Protein 2E8G (pdb70)

Secondary structure (DSSP, 8-state):
---GGG-HHHHHHHHHHHHHHHHHHTSPP-TTS-HHHHHHHHHHHHHHHHHHHTT---HHHHTTSHHHHHHHHHHHHHHHHHTSTTHHHHHHHT-SSTHHHHHHHHHHHHHHHHHHHHTHHHHHTT-S---GGGGS-EEEEEEEEEEE-TT-TT-EEEEEE-SS-EEEEEES-TT--TT-EEEEE-PPPEEETTEEE--EE-EETTEE--B-BS-TTS--BS--GGGGHHHHHHHHHHH-/---GGG-HHHHHHHHHHHHHHHHHHT----SS--HHHHHHHHHHHHHHHHHHHTT---HHHHTTSHHHHHHHHHHHHHHHHTTSTTHHHHHHTT--TTTHHHHHHHHHHHHHHHHHHHTHHHHHHT-S---GGGGS-EEEEEEEEEEE-TT-TT-EEEEEE-SS-EEEEEES-TT--TT-EEEEE-PPPEEETTEEE--EE-B-SS-B--B-BS-TTS--BS--GGGGHHHHHHHHHHH-

Structure (mmCIF, N/CA/C/O backbone):
data_2E8G
#
_entry.id   2E8G
#
_cell.length_a   49.186
_cell.length_b   71.691
_cell.length_c   69.193
_cell.angle_alpha   90.00
_cell.angle_beta   96.15
_cell.angle_gamma   90.00
#
_symmetry.space_group_name_H-M   'P 1 21 1'
#
loop_
_entity.id
_entity.type
_entity.pdbx_description
1 polymer 'Hypothetical protein PH0536'
2 water water
#
loop_
_atom_site.group_PDB
_atom_site.id
_atom_site.type_symbol
_atom_site.label_atom_id
_atom_site.label_alt_id
_atom_site.label_comp_id
_atom_site.label_asym_id
_atom_site.label_entity_id
_atom_site.label_seq_id
_atom_site.pdbx_PDB_ins_code
_atom_site.Cartn_x
_atom_site.Cartn_y
_atom_site.Cartn_z
_atom_site.occupancy
_atom_site.B_iso_or_equiv
_atom_site.auth_seq_id
_atom_site.auth_comp_id
_atom_site.auth_asym_id
_atom_site.auth_atom_id
_atom_site.pdbx_PDB_model_num
ATOM 1 N N . MET A 1 1 ? 4.771 10.380 26.648 1.00 18.78 1 MET A N 1
ATOM 2 C CA . MET A 1 1 ? 4.088 10.507 27.970 1.00 18.31 1 MET A CA 1
ATOM 3 C C . MET A 1 1 ? 3.399 11.867 28.079 1.00 17.90 1 MET A C 1
ATOM 4 O O . MET A 1 1 ? 3.919 12.872 27.576 1.00 19.66 1 MET A O 1
ATOM 9 N N . TRP A 1 2 ? 2.239 11.902 28.719 1.00 17.53 2 TRP A N 1
ATOM 10 C CA . TRP A 1 2 ? 1.565 13.187 28.952 1.00 16.37 2 TRP A CA 1
ATOM 11 C C . TRP A 1 2 ? 2.041 13.823 30.250 1.00 15.91 2 TRP A C 1
ATOM 12 O O . TRP A 1 2 ? 2.025 13.197 31.299 1.00 15.13 2 TRP A O 1
ATOM 23 N N . ASP A 1 3 ? 2.485 15.079 30.160 1.00 15.59 3 ASP A N 1
ATOM 24 C CA . ASP A 1 3 ? 2.878 15.788 31.368 1.00 14.66 3 ASP A CA 1
ATOM 25 C C . ASP A 1 3 ? 1.668 16.389 32.063 1.00 14.23 3 ASP A C 1
ATOM 26 O O . ASP A 1 3 ? 1.331 17.559 31.873 1.00 13.94 3 ASP A O 1
ATOM 31 N N . THR A 1 4 ? 1.046 15.564 32.900 1.00 14.54 4 THR A N 1
ATOM 32 C CA . THR A 1 4 ? -0.102 15.952 33.706 1.00 14.81 4 THR A CA 1
ATOM 33 C C . THR A 1 4 ? 0.191 17.120 34.651 1.00 15.18 4 THR A C 1
ATOM 34 O O . THR A 1 4 ? -0.734 17.839 35.046 1.00 15.52 4 THR A O 1
ATOM 38 N N . SER A 1 5 ? 1.467 17.312 35.028 1.00 15.02 5 SER A N 1
ATOM 39 C CA . SER A 1 5 ? 1.832 18.348 36.009 1.00 16.46 5 SER A CA 1
ATOM 40 C C . SER A 1 5 ? 1.740 19.750 35.384 1.00 16.72 5 SER A C 1
ATOM 41 O O . SER A 1 5 ? 1.704 20.752 36.094 1.00 18.36 5 SER A O 1
ATOM 44 N N . LYS A 1 6 ? 1.716 19.801 34.061 1.00 17.04 6 LYS A N 1
ATOM 45 C CA . LYS A 1 6 ? 1.618 21.075 33.329 1.00 17.80 6 LYS A CA 1
ATOM 46 C C . LYS A 1 6 ? 0.259 21.254 32.649 1.00 18.11 6 LYS A C 1
ATOM 47 O O . LYS A 1 6 ? 0.034 22.248 31.948 1.00 17.01 6 LYS A O 1
ATOM 53 N N . ASP A 1 7 ? -0.654 20.307 32.876 1.00 16.45 7 ASP A N 1
ATOM 54 C CA . ASP A 1 7 ? -1.935 20.308 32.199 1.00 16.25 7 ASP A CA 1
ATOM 55 C C . ASP A 1 7 ? -2.811 21.450 32.717 1.00 15.61 7 ASP A C 1
ATOM 56 O O . ASP A 1 7 ? -3.166 21.487 33.910 1.00 14.88 7 ASP A O 1
ATOM 61 N N . TYR A 1 8 ? -3.176 22.369 31.815 1.00 15.10 8 TYR A N 1
ATOM 62 C CA . TYR A 1 8 ? -3.993 23.531 32.203 1.00 15.10 8 TYR A CA 1
ATOM 63 C C . TYR A 1 8 ? -5.330 23.149 32.823 1.00 14.59 8 TYR A C 1
ATOM 64 O O . TYR A 1 8 ? -5.807 23.866 33.703 1.00 14.28 8 TYR A O 1
ATOM 73 N N . ARG A 1 9 ? -5.920 22.045 32.375 1.00 14.99 9 ARG A N 1
ATOM 74 C CA . ARG A 1 9 ? -7.266 21.676 32.907 1.00 14.48 9 ARG A CA 1
ATOM 75 C C . ARG A 1 9 ? -7.132 21.379 34.409 1.00 14.42 9 ARG A C 1
ATOM 76 O O . ARG A 1 9 ? -7.984 21.775 35.236 1.00 14.18 9 ARG A O 1
ATOM 84 N N . LEU A 1 10 ? -6.056 20.670 34.765 1.00 13.65 10 LEU A N 1
ATOM 85 C CA . LEU A 1 10 ? -5.831 20.328 36.174 1.00 14.16 10 LEU A CA 1
ATOM 86 C C . LEU A 1 10 ? -5.346 21.536 36.989 1.00 13.83 10 LEU A C 1
ATOM 87 O O . LEU A 1 10 ? -5.699 21.664 38.186 1.00 14.21 10 LEU A O 1
ATOM 92 N N . LEU A 1 11 ? -4.568 22.416 36.359 1.00 14.78 11 LEU A N 1
ATOM 93 C CA . LEU A 1 11 ? -4.100 23.623 37.040 1.00 14.63 11 LEU A CA 1
ATOM 94 C C . LEU A 1 11 ? -5.281 24.543 37.378 1.00 14.23 11 LEU A C 1
ATOM 95 O O . LEU A 1 11 ? -5.373 25.062 38.493 1.00 14.45 11 LEU A O 1
ATOM 100 N N . VAL A 1 12 ? -6.206 24.679 36.437 1.00 14.54 12 VAL A N 1
ATOM 101 C CA . VAL A 1 12 ? -7.422 25.479 36.668 1.00 13.84 12 VAL A CA 1
ATOM 102 C C . VAL A 1 12 ? -8.278 24.830 37.784 1.00 14.29 12 VAL A C 1
ATOM 103 O O . VAL A 1 12 ? -8.775 25.529 38.695 1.00 14.43 12 VAL A O 1
ATOM 107 N N . ALA A 1 13 ? -8.376 23.496 37.780 1.00 13.75 13 ALA A N 1
ATOM 108 C CA . ALA A 1 13 ? -9.092 22.797 38.841 1.00 14.23 13 ALA A CA 1
ATOM 109 C C . ALA A 1 13 ? -8.455 23.124 40.210 1.00 14.40 13 ALA A C 1
ATOM 110 O O . ALA A 1 13 ? -9.171 23.487 41.164 1.00 13.93 13 ALA A O 1
ATOM 112 N N . GLU A 1 14 ? -7.127 22.997 40.303 1.00 14.73 14 GLU A N 1
ATOM 113 C CA . GLU A 1 14 ? -6.449 23.198 41.605 1.00 16.56 14 GLU A CA 1
ATOM 114 C C . GLU A 1 14 ? -6.656 24.652 42.081 1.00 14.93 14 GLU A C 1
ATOM 115 O O . GLU A 1 14 ? -7.004 24.923 43.245 1.00 14.93 14 GLU A O 1
ATOM 121 N N . LYS A 1 15 ? -6.484 25.593 41.165 1.00 14.74 15 LYS A N 1
ATOM 122 C CA . LYS A 1 15 ? -6.640 27.007 41.511 1.00 15.02 15 LYS A CA 1
ATOM 123 C C . LYS A 1 15 ? -8.097 27.353 41.882 1.00 14.66 15 LYS A C 1
ATOM 124 O O . LYS A 1 15 ? -8.328 28.220 42.725 1.00 15.61 15 LYS A O 1
ATOM 130 N N . SER A 1 16 ? -9.080 26.662 41.260 1.00 14.93 16 SER A N 1
ATOM 131 C CA . SER A 1 16 ? -10.492 26.903 41.592 1.00 14.74 16 SER A CA 1
ATOM 132 C C . SER A 1 16 ? -10.829 26.472 43.037 1.00 14.54 16 SER A C 1
ATOM 133 O O . SER A 1 16 ? -11.682 27.060 43.688 1.00 14.10 16 SER A O 1
ATOM 136 N N . VAL A 1 17 ? -10.176 25.429 43.522 1.00 14.90 17 VAL A N 1
ATOM 137 C CA . VAL A 1 17 ? -10.364 25.025 44.921 1.00 15.28 17 VAL A CA 1
ATOM 138 C C . VAL A 1 17 ? -9.835 26.118 45.872 1.00 15.41 17 VAL A C 1
ATOM 139 O O . VAL A 1 17 ? -10.462 26.457 46.885 1.00 14.37 17 VAL A O 1
ATOM 143 N N . GLU A 1 18 ? -8.639 26.631 45.572 1.00 15.63 18 GLU A N 1
ATOM 144 C CA . GLU A 1 18 ? -8.079 27.737 46.340 1.00 17.82 18 GLU A CA 1
ATOM 145 C C . GLU A 1 18 ? -9.020 28.933 46.344 1.00 16.56 18 GLU A C 1
ATOM 146 O O . GLU A 1 18 ? -9.238 29.551 47.391 1.00 16.31 18 GLU A O 1
ATOM 152 N N . LEU A 1 19 ? -9.576 29.245 45.163 1.00 15.77 19 LEU A N 1
ATOM 153 C CA . LEU A 1 19 ? -10.552 30.322 45.035 1.00 15.33 19 LEU A CA 1
ATOM 154 C C . LEU A 1 19 ? -11.780 30.056 45.904 1.00 14.09 19 LEU A C 1
ATOM 155 O O . LEU A 1 19 ? -12.238 30.940 46.614 1.00 14.62 19 LEU A O 1
ATOM 160 N N . PHE A 1 20 ? -12.302 28.832 45.850 1.00 13.63 20 PHE A N 1
ATOM 161 C CA . PHE A 1 20 ? -13.463 28.498 46.665 1.00 14.16 20 PHE A CA 1
ATOM 162 C C . PHE A 1 20 ? -13.206 28.705 48.179 1.00 14.24 20 PHE A C 1
ATOM 163 O O . PHE A 1 20 ? -14.014 29.321 48.908 1.00 14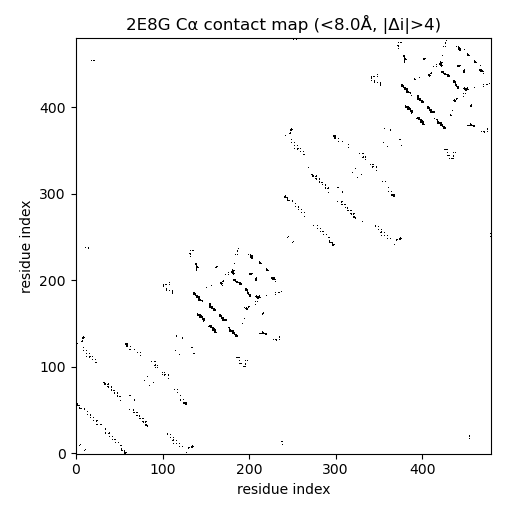.21 20 PHE A O 1
ATOM 171 N N . ILE A 1 21 ? -12.088 28.169 48.653 1.00 14.47 21 ILE A N 1
ATOM 172 C CA . ILE A 1 21 ? -11.755 28.214 50.106 1.00 15.00 21 ILE A CA 1
ATOM 173 C C . ILE A 1 21 ? -11.653 29.681 50.542 1.00 15.42 21 ILE A C 1
ATOM 174 O O . ILE A 1 21 ? -12.283 30.085 51.520 1.00 15.50 21 ILE A O 1
ATOM 179 N N . ARG A 1 22 ? -10.929 30.495 49.772 1.00 15.56 22 ARG A N 1
ATOM 180 C CA . ARG A 1 22 ? -10.813 31.925 50.084 1.00 16.16 22 ARG A CA 1
ATOM 181 C C . ARG A 1 22 ? -12.184 32.606 50.111 1.00 16.50 22 ARG A C 1
ATOM 182 O O . ARG A 1 22 ? -12.492 33.416 51.009 1.00 16.75 22 ARG A O 1
ATOM 190 N N . THR A 1 23 ? -13.030 32.251 49.141 1.00 16.34 23 THR A N 1
ATOM 191 C CA . THR A 1 23 ? -14.358 32.852 49.030 1.00 16.31 23 THR A CA 1
ATOM 192 C C . THR A 1 23 ? -15.227 32.510 50.230 1.00 16.46 23 THR A C 1
ATOM 193 O O . THR A 1 23 ? -15.872 33.397 50.834 1.00 15.73 23 THR A O 1
ATOM 197 N N . ILE A 1 24 ? -15.257 31.215 50.559 1.00 16.44 24 ILE A N 1
ATOM 198 C CA . ILE A 1 24 ? -16.020 30.732 51.719 1.00 17.40 24 ILE A CA 1
ATOM 199 C C . ILE A 1 24 ? -15.526 31.296 53.041 1.00 17.72 24 ILE A C 1
ATOM 200 O O . ILE A 1 24 ? -16.344 31.700 53.888 1.00 17.84 24 ILE A O 1
ATOM 205 N N . GLU A 1 25 ? -14.207 31.321 53.215 1.00 18.27 25 GLU A N 1
ATOM 206 C CA . GLU A 1 25 ? -13.576 31.966 54.381 1.00 18.65 25 GLU A CA 1
ATOM 207 C C . GLU A 1 25 ? -14.054 33.394 54.600 1.00 19.78 25 GLU A C 1
ATOM 208 O O . GLU A 1 25 ? -14.342 33.786 55.740 1.00 19.53 25 GLU A O 1
ATOM 214 N N . GLY A 1 26 ? -14.142 34.159 53.516 1.00 19.50 26 GLY A N 1
ATOM 215 C CA . GLY A 1 26 ? -14.553 35.558 53.585 1.00 20.34 26 GLY A CA 1
ATOM 216 C C . GLY A 1 26 ? -16.048 35.733 53.726 1.00 21.31 26 GLY A C 1
ATOM 217 O O . GLY A 1 26 ? -16.556 36.862 53.850 1.00 22.01 26 GLY A O 1
ATOM 218 N N . ALA A 1 27 ? -16.761 34.617 53.684 1.00 22.36 27 ALA A N 1
ATOM 219 C CA . ALA A 1 27 ? -18.188 34.617 53.791 1.00 23.36 27 ALA A CA 1
ATOM 220 C C . ALA A 1 27 ? -18.571 34.540 55.269 1.00 23.96 27 ALA A C 1
ATOM 221 O O . ALA A 1 27 ? -17.828 34.030 56.115 1.00 24.41 27 ALA A O 1
ATOM 223 N N . LYS A 1 28 ? -19.729 35.090 55.542 1.00 24.70 28 LYS A N 1
ATOM 224 C CA . LYS A 1 28 ? -20.348 35.149 56.873 1.00 25.57 28 LYS A CA 1
ATOM 225 C C . LYS A 1 28 ? -20.549 33.764 57.488 1.00 26.08 28 LYS A C 1
ATOM 226 O O . LYS A 1 28 ? -21.099 32.900 56.833 1.00 27.51 28 LYS A O 1
ATOM 232 N N . PHE A 1 29 ? -20.123 33.528 58.733 1.00 26.55 29 PHE A N 1
ATOM 233 C CA . PHE A 1 29 ? -20.543 32.290 59.399 1.00 26.70 29 PHE A CA 1
ATOM 234 C C . PHE A 1 29 ? -22.021 32.444 59.796 1.00 27.00 29 PHE A C 1
ATOM 235 O O . PHE A 1 29 ? -22.383 33.402 60.496 1.00 27.16 29 PHE A O 1
ATOM 243 N N . ARG A 1 30 ? -22.861 31.519 59.327 1.00 26.90 30 ARG A N 1
ATOM 244 C CA . ARG A 1 30 ? -24.309 31.510 59.623 1.00 27.38 30 ARG A CA 1
ATOM 245 C C . ARG A 1 30 ? -24.748 30.119 60.052 1.00 26.54 30 ARG A C 1
ATOM 246 O O . ARG A 1 30 ? -24.085 29.128 59.723 1.00 26.25 30 ARG A O 1
ATOM 254 N N . GLY A 1 31 ? -25.875 30.045 60.761 1.00 25.63 31 GLY A N 1
ATOM 255 C CA . GLY A 1 31 ? -26.392 28.763 61.238 1.00 24.68 31 GLY A CA 1
ATOM 256 C C . GLY A 1 31 ? -27.063 27.893 60.188 1.00 24.01 31 GLY A C 1
ATOM 257 O O . GLY A 1 31 ? -27.262 26.714 60.411 1.00 24.45 31 GLY A O 1
ATOM 258 N N . GLN A 1 32 ? -27.363 28.475 59.029 1.00 23.02 32 GLN A N 1
ATOM 259 C CA . GLN A 1 32 ? -28.178 27.882 57.959 1.00 22.60 32 GLN A CA 1
ATOM 260 C C . GLN A 1 32 ? -27.295 27.344 56.789 1.00 24.15 32 GLN A C 1
ATOM 261 O O . GLN A 1 32 ? -27.780 26.898 55.733 1.00 24.92 32 GLN A O 1
ATOM 267 N N . TRP A 1 33 ? -25.982 27.388 56.963 1.00 23.75 33 TRP A N 1
ATOM 268 C CA . TRP A 1 33 ? -25.110 26.652 56.057 1.00 23.34 33 TRP A CA 1
ATOM 269 C C . TRP A 1 33 ? -23.851 26.232 56.781 1.00 23.83 33 TRP A C 1
ATOM 270 O O . TRP A 1 33 ? -23.447 26.832 57.814 1.00 22.71 33 TRP A O 1
ATOM 281 N N . ASP A 1 34 ? -23.236 25.181 56.245 1.00 22.75 34 ASP A N 1
ATOM 282 C CA . ASP A 1 34 ? -22.152 24.575 56.967 1.00 22.91 34 ASP A CA 1
ATOM 283 C C . ASP A 1 34 ? -20.835 25.063 56.373 1.00 22.81 34 ASP A C 1
ATOM 284 O O . ASP A 1 34 ? -20.276 24.422 55.486 1.00 23.65 34 ASP A O 1
ATOM 289 N N . LYS A 1 35 ? -20.362 26.208 56.865 1.00 22.21 35 LYS A N 1
ATOM 290 C CA . LYS A 1 35 ? -19.083 26.785 56.434 1.00 21.10 35 LYS A CA 1
ATOM 291 C C . LYS A 1 35 ? -17.922 25.795 56.646 1.00 21.08 35 LYS A C 1
ATOM 292 O O . LYS A 1 35 ? -17.118 25.569 55.736 1.00 19.98 35 LYS A O 1
ATOM 298 N N . LYS A 1 36 ? -17.847 25.182 57.827 1.00 20.85 36 LYS A N 1
ATOM 299 C CA . LYS A 1 36 ? -16.735 24.286 58.118 1.00 21.36 36 LYS A CA 1
ATOM 300 C C . LYS A 1 36 ? -16.745 23.073 57.210 1.00 20.76 36 LYS A C 1
ATOM 301 O O . LYS A 1 36 ? -15.689 22.714 56.666 1.00 20.91 36 LYS A O 1
ATOM 307 N N . ARG A 1 37 ? -17.908 22.456 56.998 1.00 20.07 37 ARG A N 1
ATOM 308 C CA . ARG A 1 37 ? -17.925 21.247 56.148 1.00 20.31 37 ARG A CA 1
ATOM 309 C C . ARG A 1 37 ? -17.553 21.611 54.709 1.00 19.59 37 ARG A C 1
ATOM 310 O O . ARG A 1 37 ? -16.823 20.865 54.060 1.00 19.24 37 ARG A O 1
ATOM 318 N N . SER A 1 38 ? -18.046 22.767 54.238 1.00 19.28 38 SER A N 1
ATOM 319 C CA . SER A 1 38 ? -17.731 23.234 52.871 1.00 19.25 38 SER A CA 1
ATOM 320 C C . SER A 1 38 ? -16.218 23.334 52.657 1.00 18.40 38 SER A C 1
ATOM 321 O O . SER A 1 38 ? -15.663 22.869 51.638 1.00 17.49 38 SER A O 1
ATOM 324 N N . ILE A 1 39 ? -15.561 23.961 53.631 1.00 18.53 39 ILE A N 1
ATOM 325 C CA . ILE A 1 39 ? -14.104 24.134 53.599 1.00 18.87 39 ILE A CA 1
ATOM 326 C C . ILE A 1 39 ? -13.384 22.770 53.690 1.00 18.86 39 ILE A C 1
ATOM 327 O O . ILE A 1 39 ? -12.432 22.512 52.924 1.00 18.38 39 ILE A O 1
ATOM 332 N N . GLN A 1 40 ? -13.834 21.918 54.615 1.00 18.96 40 GLN A N 1
ATOM 333 C CA . GLN A 1 40 ? -13.215 20.595 54.778 1.00 18.93 40 GLN A CA 1
ATOM 334 C C . GLN A 1 40 ? -13.282 19.764 53.489 1.00 18.08 40 GLN A C 1
ATOM 335 O O . GLN A 1 40 ? -12.277 19.162 53.075 1.00 17.95 40 GLN A O 1
ATOM 341 N N . LEU A 1 41 ? -14.452 19.717 52.854 1.00 17.17 41 LEU A N 1
ATOM 342 C CA . LEU A 1 41 ? -14.635 18.960 51.604 1.00 16.89 41 LEU A CA 1
ATOM 343 C C . LEU A 1 41 ? -13.742 19.499 50.488 1.00 16.72 41 LEU A C 1
ATOM 344 O O . LEU A 1 41 ? -13.128 18.717 49.760 1.00 15.60 41 LEU A O 1
ATOM 349 N N . ALA A 1 42 ? -13.660 20.833 50.389 1.00 15.82 42 ALA A N 1
ATOM 350 C CA . ALA A 1 42 ? -12.782 21.448 49.362 1.00 15.74 42 ALA A CA 1
ATOM 351 C C . ALA A 1 42 ? -11.311 21.106 49.624 1.00 15.95 42 ALA A C 1
ATOM 352 O O . ALA A 1 42 ? -10.575 20.783 48.693 1.00 15.34 42 ALA A O 1
ATOM 354 N N . LYS A 1 43 ? -10.883 21.165 50.889 1.00 16.29 43 LYS A N 1
ATOM 355 C CA . LYS A 1 43 ? -9.503 20.799 51.219 1.00 16.91 43 LYS A CA 1
ATOM 356 C C . LYS A 1 43 ? -9.223 19.357 50.832 1.00 16.39 43 LYS A C 1
ATOM 357 O O . LYS A 1 43 ? -8.125 19.059 50.386 1.00 16.52 43 LYS A O 1
ATOM 363 N N . GLU A 1 44 ? -10.231 18.488 50.988 1.00 16.02 44 GLU A N 1
ATOM 364 C CA . GLU A 1 44 ? -10.078 17.065 50.639 1.00 16.67 44 GLU A CA 1
ATOM 365 C C . GLU A 1 44 ? -9.935 16.801 49.129 1.00 16.67 44 GLU A C 1
ATOM 366 O O . GLU A 1 44 ? -9.469 15.724 48.724 1.00 17.03 44 GLU A O 1
ATOM 372 N N . MET A 1 45 ? -10.321 17.784 48.321 1.00 15.71 45 MET A N 1
ATOM 373 C CA . MET A 1 45 ? -10.153 17.725 46.856 1.00 15.84 45 MET A CA 1
ATOM 374 C C . MET A 1 45 ? -8.698 17.845 46.451 1.00 15.19 45 MET A C 1
ATOM 375 O O . MET A 1 45 ? -8.305 17.338 45.405 1.00 15.87 45 MET A O 1
ATOM 380 N N . ILE A 1 46 ? -7.924 18.581 47.235 1.00 15.81 46 ILE A N 1
ATOM 381 C CA . ILE A 1 46 ? -6.529 18.876 46.887 1.00 17.58 46 ILE A CA 1
ATOM 382 C C . ILE A 1 46 ? -5.673 17.618 46.632 1.00 16.79 46 ILE A C 1
ATOM 383 O O . ILE A 1 46 ? -4.999 17.559 45.569 1.00 18.18 46 ILE A O 1
ATOM 388 N N . PRO A 1 47 ? -5.662 16.639 47.567 1.00 17.43 47 PRO A N 1
ATOM 389 C CA . PRO A 1 47 ? -4.890 15.424 47.257 1.00 17.38 47 PRO A CA 1
ATOM 390 C C . PRO A 1 47 ? -5.381 14.684 46.016 1.00 17.70 47 PRO A C 1
ATOM 391 O O . PRO A 1 47 ? -4.583 14.050 45.367 1.00 17.11 47 PRO A O 1
ATOM 395 N N . ASP A 1 48 ? -6.685 14.742 45.705 1.00 16.58 48 ASP A N 1
ATOM 396 C CA . ASP A 1 48 ? -7.185 14.124 44.470 1.00 16.65 48 ASP A CA 1
ATOM 397 C C . ASP A 1 48 ? -6.558 14.781 43.240 1.00 16.16 48 ASP A C 1
ATOM 398 O O . ASP A 1 48 ? -6.085 14.102 42.304 1.00 15.43 48 ASP A O 1
ATOM 403 N N . ILE A 1 49 ? -6.620 16.113 43.217 1.00 16.04 49 ILE A N 1
ATOM 404 C CA . ILE A 1 49 ? -6.098 16.861 42.100 1.00 15.93 49 ILE A CA 1
ATOM 405 C C . ILE A 1 49 ? -4.592 16.702 41.990 1.00 16.20 49 ILE A C 1
ATOM 406 O O . ILE A 1 49 ? -4.082 16.529 40.884 1.00 17.03 49 ILE A O 1
ATOM 411 N N . GLN A 1 50 ? -3.886 16.725 43.124 1.00 16.61 50 GLN A N 1
ATOM 412 C CA . GLN A 1 50 ? -2.404 16.527 43.098 1.00 17.75 50 GLN A CA 1
ATOM 413 C C . GLN A 1 50 ? -2.045 15.162 42.543 1.00 18.13 50 GLN A C 1
ATOM 414 O O . GLN A 1 50 ? -1.072 15.044 41.771 1.00 18.57 50 GLN A O 1
ATOM 420 N N . ALA A 1 51 ? -2.807 14.146 42.948 1.00 17.71 51 ALA A N 1
ATOM 421 C CA . ALA A 1 51 ? -2.592 12.785 42.455 1.00 18.02 51 ALA A CA 1
ATOM 422 C C . ALA A 1 51 ? -2.755 12.707 40.928 1.00 17.52 51 ALA A C 1
ATOM 423 O O . ALA A 1 51 ? -1.916 12.107 40.257 1.00 17.21 51 ALA A O 1
ATOM 425 N N . LEU A 1 52 ? -3.781 13.347 40.388 1.00 16.32 52 LEU A N 1
ATOM 426 C CA . LEU A 1 52 ? -3.981 13.422 38.943 1.00 16.60 52 LEU A CA 1
ATOM 427 C C . LEU A 1 52 ? -2.820 14.160 38.269 1.00 16.58 52 LEU A C 1
ATOM 428 O O . LEU A 1 52 ? -2.234 13.690 37.251 1.00 16.09 52 LEU A O 1
ATOM 433 N N . ARG A 1 53 ? -2.449 15.299 38.859 1.00 16.30 53 ARG A N 1
ATOM 434 C CA . ARG A 1 53 ? -1.363 16.144 38.308 1.00 16.91 53 ARG A CA 1
ATOM 435 C C . ARG A 1 53 ? -0.021 15.413 38.220 1.00 16.74 53 ARG A C 1
ATOM 436 O O . ARG A 1 53 ? 0.766 15.666 37.302 1.00 15.94 53 ARG A O 1
ATOM 444 N N . TYR A 1 54 ? 0.240 14.534 39.184 1.00 17.27 54 TYR A N 1
ATOM 445 C CA . TYR A 1 54 ? 1.518 13.832 39.248 1.00 18.12 54 TYR A CA 1
ATOM 446 C C . TYR A 1 54 ? 1.443 12.358 38.878 1.00 17.61 54 TYR A C 1
ATOM 447 O O . TYR A 1 54 ? 2.341 11.572 39.209 1.00 17.61 54 TYR A O 1
ATOM 456 N N . SER A 1 55 ? 0.417 12.011 38.104 1.00 16.94 55 SER A N 1
ATOM 457 C CA . SER A 1 55 ? 0.209 10.628 37.657 1.00 17.33 55 SER A CA 1
ATOM 458 C C . SER A 1 55 ? 0.941 10.307 36.374 1.00 17.61 55 SER A C 1
ATOM 459 O O . SER A 1 55 ? 1.374 9.165 36.179 1.00 17.61 55 SER A O 1
ATOM 462 N N . TYR A 1 56 ? 1.080 11.316 35.505 1.00 16.79 56 TYR A N 1
ATOM 463 C CA . TYR A 1 56 ? 1.672 11.160 34.147 1.00 17.73 56 TYR A CA 1
ATOM 464 C C . TYR A 1 56 ? 0.929 10.164 33.262 1.00 18.63 56 TYR A C 1
ATOM 465 O O . TYR A 1 56 ? 1.517 9.525 32.379 1.00 19.20 56 TYR A O 1
ATOM 474 N N . ILE A 1 57 ? -0.365 10.040 33.518 1.00 19.57 57 ILE A N 1
ATOM 475 C CA . ILE A 1 57 ? -1.243 9.180 32.757 1.00 21.40 57 ILE A CA 1
ATOM 476 C C . ILE A 1 57 ? -1.929 10.039 31.704 1.00 21.43 57 ILE A C 1
ATOM 477 O O . ILE A 1 57 ? -2.123 11.226 31.926 1.00 21.02 57 ILE A O 1
ATOM 482 N N . ASP A 1 58 ? -2.297 9.442 30.574 1.00 20.98 58 ASP A N 1
ATOM 483 C CA . ASP A 1 58 ? -2.976 10.196 29.518 1.00 21.50 58 ASP A CA 1
ATOM 484 C C . ASP A 1 58 ? -4.311 10.770 30.006 1.00 21.04 58 ASP A C 1
ATOM 485 O O . ASP A 1 58 ? -5.041 10.117 30.764 1.00 19.94 58 ASP A O 1
ATOM 490 N N . PRO A 1 59 ? -4.639 12.001 29.566 1.00 21.29 59 PRO A N 1
ATOM 491 C CA . PRO A 1 59 ? -5.792 12.692 30.142 1.00 21.91 59 PRO A CA 1
ATOM 492 C C . PRO A 1 59 ? -7.115 11.919 29.951 1.00 22.69 59 PRO A C 1
ATOM 493 O O . PRO A 1 59 ? -7.945 11.896 30.876 1.00 22.26 59 PRO A O 1
ATOM 497 N N . GLU A 1 60 ? -7.289 11.264 28.801 1.00 23.44 60 GLU A N 1
ATOM 498 C CA . GLU A 1 60 ? -8.472 10.414 28.568 1.00 24.87 60 GLU A CA 1
ATOM 499 C C . GLU A 1 60 ? -8.646 9.338 29.640 1.00 24.85 60 GLU A C 1
ATOM 500 O O . GLU A 1 60 ? -9.784 8.980 29.985 1.00 25.69 60 GLU A O 1
ATOM 506 N N . GLU A 1 61 ? -7.524 8.845 30.168 1.00 24.00 61 GLU A N 1
ATOM 507 C CA . GLU A 1 61 ? -7.526 7.769 31.177 1.00 24.28 61 GLU A CA 1
ATOM 508 C C . GLU A 1 61 ? -7.692 8.285 32.611 1.00 23.62 61 GLU A C 1
ATOM 509 O O . GLU A 1 61 ? -7.933 7.498 33.530 1.00 23.42 61 GLU A O 1
ATOM 515 N N . LEU A 1 62 ? -7.543 9.602 32.788 1.00 22.48 62 LEU A N 1
ATOM 516 C CA . LEU A 1 62 ? -7.780 10.254 34.090 1.00 22.62 62 LEU A CA 1
ATOM 517 C C . LEU A 1 62 ? -9.272 10.309 34.447 1.00 23.15 62 LEU A C 1
ATOM 518 O O . LEU A 1 62 ? -9.646 10.384 35.615 1.00 22.51 62 LEU A O 1
ATOM 523 N N . VAL A 1 63 ? -10.112 10.272 33.409 1.00 24.03 63 VAL A N 1
ATOM 524 C CA . VAL A 1 63 ? -11.560 10.378 33.544 1.00 24.52 63 VAL A CA 1
ATOM 525 C C . VAL A 1 63 ? -12.109 9.267 34.457 1.00 25.47 63 VAL A C 1
ATOM 526 O O . VAL A 1 63 ? -12.950 9.520 35.305 1.00 25.96 63 VAL A O 1
ATOM 530 N N . ASP A 1 64 ? -11.609 8.045 34.277 1.00 26.50 64 ASP A N 1
ATOM 531 C CA . ASP A 1 64 ? -12.147 6.884 34.967 1.00 27.71 64 ASP A CA 1
ATOM 532 C C . ASP A 1 64 ? -11.292 6.446 36.153 1.00 27.01 64 ASP A C 1
ATOM 533 O O . ASP A 1 64 ? -11.105 5.264 36.395 1.00 28.70 64 ASP A O 1
ATOM 538 N N . THR A 1 65 ? -10.784 7.422 36.896 1.00 25.92 65 THR A N 1
ATOM 539 C CA . THR A 1 65 ? -9.953 7.164 38.071 1.00 23.87 65 THR A CA 1
ATOM 540 C C . THR A 1 65 ? -10.758 7.344 39.363 1.00 22.81 65 THR A C 1
ATOM 541 O O . THR A 1 65 ? -11.693 8.146 39.405 1.00 22.62 65 THR A O 1
ATOM 545 N N . PRO A 1 66 ? -10.405 6.598 40.422 1.00 21.56 66 PRO A N 1
ATOM 546 C CA . PRO A 1 66 ? -11.026 6.852 41.728 1.00 20.87 66 PRO A CA 1
ATOM 547 C C . PRO A 1 66 ? -10.928 8.322 42.189 1.00 20.75 66 PRO A C 1
ATOM 548 O O . PRO A 1 66 ? -11.837 8.817 42.859 1.00 19.22 66 PRO A O 1
ATOM 552 N N . GLN A 1 67 ? -9.827 8.992 41.855 1.00 20.18 67 GLN A N 1
ATOM 553 C CA . GLN A 1 67 ? -9.651 10.414 42.211 1.00 20.35 67 GLN A CA 1
ATOM 554 C C . GLN A 1 67 ? -10.683 11.307 41.540 1.00 20.89 67 GLN A C 1
ATOM 555 O O . GLN A 1 67 ? -11.207 12.242 42.163 1.00 19.91 67 GLN A O 1
ATOM 561 N N . MET A 1 68 ? -10.966 11.042 40.262 1.00 20.43 68 MET A N 1
ATOM 562 C CA . MET A 1 68 ? -11.973 11.825 39.553 1.00 20.96 68 MET A CA 1
ATOM 563 C C . MET A 1 68 ? -13.354 11.569 40.163 1.00 21.00 68 MET A C 1
ATOM 564 O O . MET A 1 68 ? -14.119 12.504 40.398 1.00 20.61 68 MET A O 1
ATOM 569 N N . LYS A 1 69 ? -13.664 10.305 40.457 1.00 20.87 69 LYS A N 1
ATOM 570 C CA . LYS A 1 69 ? -14.926 9.961 41.094 1.00 22.25 69 LYS A CA 1
ATOM 571 C C . LYS A 1 69 ? -15.046 10.668 42.441 1.00 21.31 69 LYS A C 1
ATOM 572 O O . LYS A 1 69 ? -16.087 11.241 42.753 1.00 22.27 69 LYS A O 1
ATOM 578 N N . ASP A 1 70 ? -13.964 10.666 43.216 1.00 20.57 70 ASP A N 1
ATOM 579 C CA . ASP A 1 70 ? -13.951 11.313 44.518 1.00 20.33 70 ASP A CA 1
ATOM 580 C C . ASP A 1 70 ? -14.178 12.823 44.368 1.00 19.36 70 ASP A C 1
ATOM 581 O O . ASP A 1 70 ? -14.944 13.413 45.123 1.00 18.58 70 ASP A O 1
ATOM 586 N N . LEU A 1 71 ? -13.534 13.460 43.379 1.00 18.66 71 LEU A N 1
ATOM 587 C CA . LEU A 1 71 ? -13.704 14.922 43.208 1.00 18.82 71 LEU A CA 1
ATOM 588 C C . LEU A 1 71 ? -15.163 15.274 42.998 1.00 19.48 71 LEU A C 1
ATOM 589 O O . LEU A 1 71 ? -15.685 16.228 43.604 1.00 19.56 71 LEU A O 1
ATOM 594 N N . LYS A 1 72 ? -15.834 14.512 42.139 1.00 19.49 72 LYS A N 1
ATOM 595 C CA . LYS A 1 72 ? -17.256 14.796 41.850 1.00 20.65 72 LYS A CA 1
ATOM 596 C C . LYS A 1 72 ? -18.100 14.595 43.108 1.00 20.67 72 LYS A C 1
ATOM 597 O O . LYS A 1 72 ? -18.990 15.402 43.400 1.00 20.37 72 LYS A O 1
ATOM 603 N N . GLU A 1 73 ? -17.815 13.530 43.862 1.00 20.52 73 GLU A N 1
ATOM 604 C CA . GLU A 1 73 ? -18.521 13.304 45.128 1.00 21.86 73 GLU A CA 1
ATOM 605 C C . GLU A 1 73 ? -18.361 14.449 46.131 1.00 20.45 73 GLU A C 1
ATOM 606 O O . GLU A 1 73 ? -19.344 14.832 46.795 1.00 19.63 73 GLU A O 1
ATOM 612 N N . LYS A 1 74 ? -17.139 14.984 46.235 1.00 18.92 74 LYS A N 1
ATOM 613 C CA . LYS A 1 74 ? -16.855 16.114 47.112 1.00 18.50 74 LYS A CA 1
ATOM 614 C C . LYS A 1 74 ? -17.611 17.364 46.659 1.00 17.60 74 LYS A C 1
ATOM 615 O O . LYS A 1 74 ? -18.123 18.083 47.510 1.00 17.82 74 LYS A O 1
ATOM 621 N N . ALA A 1 75 ? -17.707 17.593 45.342 1.00 17.02 75 ALA A N 1
ATOM 622 C CA . ALA A 1 75 ? -18.454 18.754 44.812 1.00 17.72 75 ALA A CA 1
ATOM 623 C C . ALA A 1 75 ? -19.932 18.659 45.152 1.00 17.65 75 ALA A C 1
ATOM 624 O O . ALA A 1 75 ? -20.554 19.634 45.577 1.00 18.19 75 ALA A O 1
ATOM 626 N N . LYS A 1 76 ? -20.499 17.471 44.972 1.00 18.47 76 LYS A N 1
ATOM 627 C CA . LYS A 1 76 ? -21.884 17.230 45.403 1.00 19.30 76 LYS A CA 1
ATOM 628 C C . LYS A 1 76 ? -22.088 17.422 46.899 1.00 18.99 76 LYS A C 1
ATOM 629 O O . LYS A 1 76 ? -23.111 17.987 47.333 1.00 19.84 76 LYS A O 1
ATOM 635 N N . GLY A 1 77 ? -21.141 16.944 47.702 1.00 18.37 77 GLY A N 1
ATOM 636 C CA . GLY A 1 77 ? -21.147 17.167 49.140 1.00 18.12 77 GLY A CA 1
ATOM 637 C C . GLY A 1 77 ? -21.075 18.629 49.540 1.00 17.61 77 GLY A C 1
ATOM 638 O O . GLY A 1 77 ? -21.696 19.046 50.542 1.00 18.03 77 GLY A O 1
ATOM 639 N N . ILE A 1 78 ? -20.288 19.413 48.807 1.00 17.24 78 ILE A N 1
ATOM 640 C CA . ILE A 1 78 ? -20.256 20.870 49.057 1.00 16.60 78 ILE A CA 1
ATOM 641 C C . ILE A 1 78 ? -21.601 21.504 48.756 1.00 16.76 78 ILE A C 1
ATOM 642 O O . ILE A 1 78 ? -22.076 22.370 49.521 1.00 16.95 78 ILE A O 1
ATOM 647 N N . ILE A 1 79 ? -22.205 21.122 47.633 1.00 17.15 79 ILE A N 1
ATOM 648 C CA . ILE A 1 79 ? -23.505 21.667 47.245 1.00 17.23 79 ILE A CA 1
ATOM 649 C C . ILE A 1 79 ? -24.475 21.396 48.392 1.00 17.62 79 ILE A C 1
ATOM 650 O O . ILE A 1 79 ? -25.187 22.288 48.832 1.00 17.92 79 ILE A O 1
ATOM 655 N N . GLU A 1 80 ? -24.467 20.183 48.935 1.00 17.86 80 GLU A N 1
ATOM 656 C CA . GLU A 1 80 ? -25.317 19.925 50.107 1.00 19.87 80 GLU A CA 1
ATOM 657 C C . GLU A 1 80 ? -24.984 20.800 51.332 1.00 18.97 80 GLU A C 1
ATOM 658 O O . GLU A 1 80 ? -25.901 21.385 51.954 1.00 18.41 80 GLU A O 1
ATOM 664 N N . ALA A 1 81 ? -23.698 20.972 51.629 1.00 18.77 81 ALA A N 1
ATOM 665 C CA . ALA A 1 81 ? -23.245 21.806 52.744 1.00 18.28 81 ALA A CA 1
ATOM 666 C C . ALA A 1 81 ? -23.716 23.246 52.608 1.00 18.50 81 ALA A C 1
ATOM 667 O O . ALA A 1 81 ? -24.130 23.855 53.595 1.00 17.30 81 ALA A O 1
ATOM 669 N N . LEU A 1 82 ? -23.664 23.765 51.382 1.00 17.56 82 LEU A N 1
ATOM 670 C CA . LEU A 1 82 ? -24.097 25.130 51.068 1.00 18.07 82 LEU A CA 1
ATOM 671 C C . LEU A 1 82 ? -25.604 25.363 51.194 1.00 18.24 82 LEU A C 1
ATOM 672 O O . LEU A 1 82 ? -26.044 26.535 51.171 1.00 18.10 82 LEU A O 1
ATOM 677 N N . GLY A 1 83 ? -26.372 24.271 51.261 1.00 18.79 83 GLY A N 1
ATOM 678 C CA . GLY A 1 83 ? -27.851 24.330 51.368 1.00 19.84 83 GLY A CA 1
ATOM 679 C C . GLY A 1 83 ? -28.633 23.615 50.268 1.00 20.44 83 GLY A C 1
ATOM 680 O O . GLY A 1 83 ? -29.868 23.761 50.171 1.00 21.41 83 GLY A O 1
ATOM 681 N N . GLY A 1 84 ? -27.940 22.848 49.438 1.00 20.63 84 GLY A N 1
ATOM 682 C CA . GLY A 1 84 ? -28.590 22.013 48.431 1.00 21.61 84 GLY A CA 1
ATOM 683 C C . GLY A 1 84 ? -28.609 22.611 47.045 1.00 22.90 84 GLY A C 1
ATOM 684 O O . GLY A 1 84 ? -27.888 23.569 46.757 1.00 21.92 84 GLY A O 1
ATOM 685 N N . GLU A 1 85 ? -29.453 22.068 46.174 1.00 23.36 85 GLU A N 1
ATOM 686 C CA . GLU A 1 85 ? -29.413 22.498 44.791 1.00 24.52 85 GLU A CA 1
ATOM 687 C C . GLU A 1 85 ? -29.754 23.981 44.602 1.00 23.62 85 GLU A C 1
ATOM 688 O O . GLU A 1 85 ? -29.312 24.576 43.638 1.00 24.12 85 GLU A O 1
ATOM 694 N N . ASP A 1 86 ? -30.490 24.578 45.541 1.00 22.66 86 ASP A N 1
ATOM 695 C CA . ASP A 1 86 ? -30.860 25.995 45.444 1.00 22.11 86 ASP A CA 1
ATOM 696 C C . ASP A 1 86 ? -30.068 26.894 46.385 1.00 20.84 86 ASP A C 1
ATOM 697 O O . ASP A 1 86 ? -30.544 27.952 46.824 1.00 19.50 86 ASP A O 1
ATOM 702 N N . TRP A 1 87 ? -28.827 26.491 46.655 1.00 18.34 87 TRP A N 1
ATOM 703 C CA . TRP A 1 87 ? -27.984 27.205 47.588 1.00 18.78 87 TRP A CA 1
ATOM 704 C C . TRP A 1 87 ? -27.807 28.642 47.094 1.00 18.15 87 TRP A C 1
ATOM 705 O O . TRP A 1 87 ? -27.757 29.581 47.905 1.00 18.97 87 TRP A O 1
ATOM 716 N N . HIS A 1 88 ? -27.694 28.804 45.772 1.00 19.62 88 HIS A N 1
ATOM 717 C CA . HIS A 1 88 ? -27.413 30.130 45.190 1.00 20.09 88 HIS A CA 1
ATOM 718 C C . HIS A 1 88 ? -28.534 31.167 45.480 1.00 20.73 88 HIS A C 1
ATOM 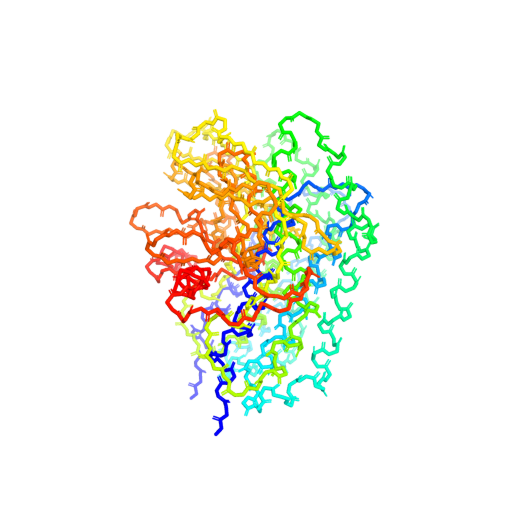719 O O . HIS A 1 88 ? -28.264 32.332 45.612 1.00 21.14 88 HIS A O 1
ATOM 726 N N . HIS A 1 89 ? -29.766 30.752 45.701 1.00 23.29 89 HIS A N 1
ATOM 727 C CA . HIS A 1 89 ? -30.817 31.724 46.032 1.00 24.02 89 HIS A CA 1
ATOM 728 C C . HIS A 1 89 ? -30.850 32.061 47.551 1.00 25.05 89 HIS A C 1
ATOM 729 O O . HIS A 1 89 ? -31.307 33.138 47.987 1.00 24.60 89 HIS A O 1
ATOM 736 N N . LYS A 1 90 ? -30.352 31.131 48.342 1.00 25.39 90 LYS A N 1
ATOM 737 C CA . LYS A 1 90 ? -30.347 31.262 49.801 1.00 25.83 90 LYS A CA 1
ATOM 738 C C . LYS A 1 90 ? -29.278 32.278 50.200 1.00 25.82 90 LYS A C 1
ATOM 739 O O . LYS A 1 90 ? -29.524 33.150 51.046 1.00 25.09 90 LYS A O 1
ATOM 745 N N . PHE A 1 91 ? -28.135 32.233 49.522 1.00 24.61 91 PHE A N 1
ATOM 746 C CA . PHE A 1 91 ? -27.037 33.139 49.860 1.00 25.31 91 PHE A CA 1
ATOM 747 C C . PHE A 1 91 ? -27.498 34.546 49.605 1.00 25.30 91 PHE A C 1
ATOM 748 O O . PHE A 1 91 ? -27.382 35.438 50.475 1.00 25.84 91 PHE A O 1
ATOM 756 N N . LEU A 1 92 ? -28.115 34.695 48.436 1.00 26.06 92 LEU A N 1
ATOM 757 C CA . LEU A 1 92 ? -28.422 35.994 47.873 1.00 27.15 92 LEU A CA 1
ATOM 758 C C . LEU A 1 92 ? -29.476 36.641 48.747 1.00 27.19 92 LEU A C 1
ATOM 759 O O . LEU A 1 92 ? -29.560 37.865 48.819 1.00 27.77 92 LEU A O 1
ATOM 764 N N . SER A 1 93 ? -30.245 35.798 49.439 1.00 26.99 93 SER A N 1
ATOM 765 C CA . SER A 1 93 ? -31.328 36.227 50.350 1.00 27.26 93 SER A CA 1
ATOM 766 C C . SER A 1 93 ? -30.811 36.890 51.637 1.00 27.49 93 SER A C 1
ATOM 767 O O . SER A 1 93 ? -31.490 37.702 52.262 1.00 24.51 93 SER A O 1
ATOM 770 N N . GLN A 1 94 ? -29.584 36.550 52.019 1.00 29.31 94 GLN A N 1
ATOM 771 C CA . GLN A 1 94 ? -28.933 37.211 53.152 1.00 31.63 94 GLN A CA 1
ATOM 772 C C . GLN A 1 94 ? -28.519 38.630 52.732 1.00 33.36 94 GLN A C 1
ATOM 773 O O . GLN A 1 94 ? -28.169 39.491 53.566 1.00 33.72 94 GLN A O 1
ATOM 779 N N . ALA A 1 95 ? -28.638 38.867 51.431 1.00 34.68 95 ALA A N 1
ATOM 780 C CA . ALA A 1 95 ? -28.380 40.164 50.823 1.00 36.90 95 ALA A CA 1
ATOM 781 C C . ALA A 1 95 ? -29.673 40.974 50.622 1.00 37.68 95 ALA A C 1
ATOM 782 O O . ALA A 1 95 ? -30.765 40.403 50.529 1.00 37.07 95 ALA A O 1
ATOM 784 N N . SER A 1 96 ? -29.529 42.302 50.520 1.00 39.25 96 SER A N 1
ATOM 785 C CA . SER A 1 96 ? -30.660 43.224 50.373 1.00 40.26 96 SER A CA 1
ATOM 786 C C . SER A 1 96 ? -30.105 44.604 50.048 1.00 40.75 96 SER A C 1
ATOM 787 O O . SER A 1 96 ? -30.392 45.180 48.995 1.00 40.74 96 SER A O 1
ATOM 790 N N . ARG A 1 97 ? -29.260 45.096 50.950 1.00 41.16 97 ARG A N 1
ATOM 791 C CA . ARG A 1 97 ? -28.636 46.401 50.836 1.00 41.51 97 ARG A CA 1
ATOM 792 C C . ARG A 1 97 ? -27.508 46.387 49.836 1.00 41.67 97 ARG A C 1
ATOM 793 O O . ARG A 1 97 ? -27.678 45.995 48.664 1.00 41.22 97 ARG A O 1
ATOM 801 N N . GLU A 1 98 ? -26.348 46.842 50.304 1.00 41.72 98 GLU A N 1
ATOM 802 C CA . GLU A 1 98 ? -25.088 46.610 49.604 1.00 40.98 98 GLU A CA 1
ATOM 803 C C . GLU A 1 98 ? -24.719 45.133 49.746 1.00 39.85 98 GLU A C 1
ATOM 804 O O . GLU A 1 98 ? -23.867 44.600 48.991 1.00 40.41 98 GLU A O 1
ATOM 810 N N . ASP A 1 99 ? -25.387 44.442 50.677 1.00 38.33 99 ASP A N 1
ATOM 811 C CA . ASP A 1 99 ? -25.151 43.000 50.815 1.00 35.70 99 ASP A CA 1
ATOM 812 C C . ASP A 1 99 ? -25.240 42.262 49.476 1.00 34.50 99 ASP A C 1
ATOM 813 O O . ASP A 1 99 ? -24.499 41.298 49.250 1.00 32.56 99 ASP A O 1
ATOM 818 N N . ARG A 1 100 ? -26.119 42.721 48.582 1.00 32.58 100 ARG A N 1
ATOM 819 C CA . ARG A 1 100 ? -26.246 42.057 47.276 1.00 31.50 100 ARG A CA 1
ATOM 820 C C . ARG A 1 100 ? -24.923 41.904 46.505 1.00 29.75 100 ARG A C 1
ATOM 821 O O . ARG A 1 100 ? -24.594 40.812 46.068 1.00 28.29 100 ARG A O 1
ATOM 829 N N . GLU A 1 101 ? -24.146 42.972 46.388 1.00 28.10 101 GLU A N 1
ATOM 830 C CA . GLU A 1 101 ? -22.908 42.923 45.603 1.00 26.45 101 GLU A CA 1
ATOM 831 C C . GLU A 1 101 ? -21.862 41.911 46.125 1.00 25.02 101 GLU A C 1
ATOM 832 O O . GLU A 1 101 ? -21.275 41.115 45.361 1.00 23.69 101 GLU A O 1
ATOM 838 N N . LYS A 1 102 ? -21.645 41.940 47.437 1.00 23.04 102 LYS A N 1
ATOM 839 C CA . LYS A 1 102 ? -20.683 41.041 48.066 1.00 21.44 102 LYS A CA 1
ATOM 840 C C . LYS A 1 102 ? -21.151 39.596 47.869 1.00 20.68 102 LYS A C 1
ATOM 841 O O . LYS A 1 102 ? -20.356 38.712 47.533 1.00 20.42 102 LYS A O 1
ATOM 847 N N . VAL A 1 103 ? -22.448 39.357 48.063 1.00 19.65 103 VAL A N 1
ATOM 848 C CA . VAL A 1 103 ? -22.974 37.993 47.924 1.00 18.80 103 VAL A CA 1
ATOM 849 C C . VAL A 1 103 ? -23.004 37.534 46.452 1.00 18.34 103 VAL A C 1
ATOM 850 O O . VAL A 1 103 ? -22.701 36.390 46.178 1.00 16.75 103 VAL A O 1
ATOM 854 N N . GLU A 1 104 ? -23.374 38.422 45.524 1.00 17.33 104 GLU A N 1
ATOM 855 C CA . GLU A 1 104 ? -23.325 38.107 44.077 1.00 17.19 104 GLU A CA 1
ATOM 856 C C . GLU A 1 104 ? -21.932 37.651 43.649 1.00 16.15 104 GLU A C 1
ATOM 857 O O . GLU A 1 104 ? -21.794 36.671 42.913 1.00 15.46 104 GLU A O 1
ATOM 863 N N . GLU A 1 105 ? -20.892 38.331 44.148 1.00 15.67 105 GLU A N 1
ATOM 864 C CA . GLU A 1 105 ? -19.506 37.951 43.836 1.00 17.08 105 GLU A CA 1
ATOM 865 C C . GLU A 1 105 ? -19.169 36.585 44.406 1.00 15.80 105 GLU A C 1
ATOM 866 O O . GLU A 1 105 ? -18.583 35.755 43.722 1.00 14.81 105 GLU A O 1
ATOM 872 N N . GLN A 1 106 ? -19.572 36.349 45.668 1.00 15.11 106 GLN A N 1
ATOM 873 C CA . GLN A 1 106 ? -19.354 35.068 46.310 1.00 14.89 106 GLN A CA 1
ATOM 874 C C . GLN A 1 106 ? -20.030 33.942 45.515 1.00 14.24 106 GLN A C 1
ATOM 875 O O . GLN A 1 106 ? -19.412 32.884 45.218 1.00 12.64 106 GLN A O 1
ATOM 881 N N . VAL A 1 107 ? -21.294 34.188 45.146 1.00 13.45 107 VAL A N 1
ATOM 882 C CA . VAL A 1 107 ? -22.104 33.183 44.474 1.00 13.41 107 VAL A CA 1
ATOM 883 C C . VAL A 1 107 ? -21.473 32.886 43.105 1.00 13.62 107 VAL A C 1
ATOM 884 O O . VAL A 1 107 ? -21.364 31.710 42.705 1.00 13.59 107 VAL A O 1
ATOM 888 N N . ALA A 1 108 ? -21.063 33.945 42.402 1.00 13.74 108 ALA A N 1
ATOM 889 C CA . ALA A 1 108 ? -20.456 33.750 41.089 1.00 13.62 108 ALA A CA 1
ATOM 890 C C . ALA A 1 108 ? -19.185 32.874 41.189 1.00 13.75 108 ALA A C 1
ATOM 891 O O . ALA A 1 108 ? -18.898 32.008 40.334 1.00 14.42 108 ALA A O 1
ATOM 893 N N . ARG A 1 109 ? -18.375 33.148 42.212 1.00 13.44 109 ARG A N 1
ATOM 894 C CA . ARG A 1 109 ? -17.108 32.419 42.380 1.00 13.16 109 ARG A CA 1
ATOM 895 C C . ARG A 1 109 ? -17.374 30.965 42.722 1.00 13.47 109 ARG A C 1
ATOM 896 O O . ARG A 1 109 ? -16.751 30.063 42.180 1.00 13.21 109 ARG A O 1
ATOM 904 N N . ILE A 1 110 ? -18.392 30.726 43.574 1.00 13.09 110 ILE A N 1
ATOM 905 C CA . ILE A 1 110 ? -18.742 29.352 43.929 1.00 13.16 110 ILE A CA 1
ATOM 906 C C . ILE A 1 110 ? -19.248 28.582 42.717 1.00 13.99 110 ILE A C 1
ATOM 907 O O . ILE A 1 110 ? -18.877 27.425 42.505 1.00 14.54 110 ILE A O 1
ATOM 912 N N . LYS A 1 111 ? -20.075 29.226 41.904 1.00 13.38 111 LYS A N 1
ATOM 913 C CA . LYS A 1 111 ? -20.567 28.599 40.681 1.00 14.12 111 LYS A CA 1
ATOM 914 C C . LYS A 1 111 ? -19.400 28.233 39.759 1.00 13.71 111 LYS A C 1
ATOM 915 O O . LYS A 1 111 ? -19.391 27.138 39.187 1.00 14.82 111 LYS A O 1
ATOM 921 N N . PHE A 1 112 ? -18.426 29.133 39.618 1.00 13.33 112 PHE A N 1
ATOM 922 C CA . PHE A 1 112 ? -17.295 28.896 38.738 1.00 14.28 112 PHE A CA 1
ATOM 923 C C . PHE A 1 112 ? -16.523 27.639 39.216 1.00 14.13 112 PHE A C 1
ATOM 924 O O . PHE A 1 112 ? -16.131 26.782 38.417 1.00 14.85 112 PHE A O 1
ATOM 932 N N . PHE A 1 113 ? -16.317 27.551 40.524 1.00 13.47 113 PHE A N 1
ATOM 933 C CA . PHE A 1 113 ? -15.607 26.428 41.121 1.00 13.46 113 PHE A CA 1
ATOM 934 C C . PHE A 1 113 ? -16.385 25.113 40.938 1.00 13.36 113 PHE A C 1
ATOM 935 O O . PHE A 1 113 ? -15.812 24.106 40.502 1.00 13.03 113 PHE A O 1
ATOM 943 N N . LEU A 1 114 ? -17.679 25.104 41.301 1.00 13.58 114 LEU A N 1
ATOM 944 C CA . LEU A 1 114 ? -18.464 23.891 41.183 1.00 14.22 114 LEU A CA 1
ATOM 945 C C . LEU A 1 114 ? -18.448 23.359 39.753 1.00 13.92 114 LEU A C 1
ATOM 946 O O . LEU A 1 114 ? -18.273 22.160 39.542 1.00 13.99 114 LEU A O 1
ATOM 951 N N . ASN A 1 115 ? -18.642 24.251 38.782 1.00 13.62 115 ASN A N 1
ATOM 952 C CA . ASN A 1 115 ? -18.636 23.827 37.370 1.00 14.54 115 ASN A CA 1
ATOM 953 C C . ASN A 1 115 ? -17.248 23.394 36.887 1.00 14.65 115 ASN A C 1
ATOM 954 O O . ASN A 1 115 ? -17.128 22.446 36.107 1.00 15.50 115 ASN A O 1
ATOM 959 N N . THR A 1 116 ? -16.198 24.059 37.369 1.00 14.32 116 THR A N 1
ATOM 960 C CA . THR A 1 116 ? -14.835 23.620 37.074 1.00 13.95 116 THR A CA 1
ATOM 961 C C . THR A 1 116 ? -14.648 22.157 37.507 1.00 14.42 116 THR A C 1
ATOM 962 O O . THR A 1 116 ? -14.118 21.347 36.747 1.00 14.22 116 THR A O 1
ATOM 966 N N . ILE A 1 117 ? -15.066 21.816 38.729 1.00 13.62 117 ILE A N 1
ATOM 967 C CA . ILE A 1 117 ? -14.872 20.446 39.217 1.00 15.00 117 ILE A CA 1
ATOM 968 C C . ILE A 1 117 ? -15.847 19.479 38.543 1.00 15.21 117 ILE A C 1
ATOM 969 O O . ILE A 1 117 ? -15.444 18.412 38.067 1.00 14.78 117 ILE A O 1
ATOM 974 N N . LEU A 1 118 ? -17.134 19.834 38.488 1.00 15.30 118 LEU A N 1
ATOM 975 C CA . LEU A 1 118 ? -18.138 18.836 38.024 1.00 16.42 118 LEU A CA 1
ATOM 976 C C . LEU A 1 118 ? -18.008 18.521 36.532 1.00 16.47 118 LEU A C 1
ATOM 977 O O . LEU A 1 118 ? -18.385 17.425 36.092 1.00 17.86 118 LEU A O 1
ATOM 982 N N . ASN A 1 119 ? -17.442 19.443 35.754 1.00 17.26 119 ASN A N 1
ATOM 983 C CA . ASN A 1 119 ? -17.271 19.206 34.332 1.00 18.01 119 ASN A CA 1
ATOM 984 C C . ASN A 1 119 ? -15.805 19.041 33.899 1.00 17.56 119 ASN A C 1
ATOM 985 O O . ASN A 1 119 ? -15.488 19.090 32.702 1.00 17.25 119 ASN A O 1
ATOM 990 N N . LEU A 1 120 ? -14.932 18.830 34.888 1.00 16.26 120 LEU A N 1
ATOM 991 C CA . LEU A 1 120 ? -13.525 18.578 34.611 1.00 16.03 120 LEU A CA 1
ATOM 992 C C . LEU A 1 120 ? -13.370 17.327 33.732 1.00 16.27 120 LEU A C 1
ATOM 993 O O . LEU A 1 120 ? -12.538 17.289 32.815 1.00 16.40 120 LEU A O 1
ATOM 998 N N . ASP A 1 121 ? -14.155 16.298 34.017 1.00 16.13 121 ASP A N 1
ATOM 999 C CA . ASP A 1 121 ? -14.027 15.068 33.239 1.00 17.96 121 ASP A CA 1
ATOM 1000 C C . ASP A 1 121 ? -14.286 15.281 31.730 1.00 17.55 121 ASP A C 1
ATOM 1001 O O . ASP A 1 121 ? -13.568 14.683 30.895 1.00 18.67 121 ASP A O 1
ATOM 1006 N N . ARG A 1 122 ? -15.254 16.141 31.381 1.00 18.34 122 ARG A N 1
ATOM 1007 C CA . ARG A 1 122 ? -15.547 16.455 29.975 1.00 19.43 122 ARG A CA 1
ATOM 1008 C C . ARG A 1 122 ? -14.334 17.096 29.291 1.00 18.49 122 ARG A C 1
ATOM 1009 O O . ARG A 1 122 ? -14.055 16.815 28.110 1.00 18.16 122 ARG A O 1
ATOM 1017 N N . ARG A 1 123 ? -13.623 17.954 30.032 1.00 16.86 123 ARG A N 1
ATOM 1018 C CA . ARG A 1 123 ? -12.435 18.621 29.487 1.00 16.37 123 ARG A CA 1
ATOM 1019 C C . ARG A 1 123 ? -11.282 17.641 29.306 1.00 16.60 123 ARG A C 1
ATOM 1020 O O . ARG A 1 123 ? -10.572 17.665 28.281 1.00 16.99 123 ARG A O 1
ATOM 1028 N N . LEU A 1 124 ? -11.092 16.769 30.294 1.00 16.80 124 LEU A N 1
ATOM 1029 C CA . LEU A 1 124 ? -10.043 15.760 30.164 1.00 17.49 124 LEU A CA 1
ATOM 1030 C C . LEU A 1 124 ? -10.299 14.801 28.987 1.00 18.40 124 LEU A C 1
ATOM 1031 O O . LEU A 1 124 ? -9.349 14.322 28.345 1.00 18.45 124 LEU A O 1
ATOM 1036 N N . LYS A 1 125 ? -11.580 14.514 28.733 1.00 18.45 125 LYS A N 1
ATOM 1037 C CA . LYS A 1 125 ? -12.018 13.639 27.633 1.00 19.87 125 LYS A CA 1
ATOM 1038 C C . LYS A 1 125 ? -11.553 14.131 26.265 1.00 19.61 125 LYS A C 1
ATOM 1039 O O . LYS A 1 125 ? -11.469 13.341 25.312 1.00 19.73 125 LYS A O 1
ATOM 1045 N N . LEU A 1 126 ? -11.267 15.428 26.161 1.00 19.80 126 LEU A N 1
ATOM 1046 C CA . LEU A 1 126 ? -10.752 16.014 24.905 1.00 19.83 126 LEU A CA 1
ATOM 1047 C C . LEU A 1 126 ? -9.366 15.494 24.531 1.00 19.64 126 LEU A C 1
ATOM 1048 O O . LEU A 1 126 ? -8.944 15.603 23.381 1.00 20.50 126 LEU A O 1
ATOM 1053 N N . GLY A 1 127 ? -8.660 14.943 25.515 1.00 19.54 127 GLY A N 1
ATOM 1054 C CA . GLY A 1 127 ? -7.428 14.213 25.264 1.00 19.84 127 GLY A CA 1
ATOM 1055 C C . GLY A 1 127 ? -6.151 15.031 25.328 1.00 19.64 127 GLY A C 1
ATOM 1056 O O . GLY A 1 127 ? -6.050 15.996 26.086 1.00 18.95 127 GLY A O 1
ATOM 1057 N N . LYS A 1 128 ? -5.166 14.620 24.519 1.00 19.34 128 LYS A N 1
ATOM 1058 C CA . LYS A 1 128 ? -3.813 15.156 24.590 1.00 19.71 128 LYS A CA 1
ATOM 1059 C C . LYS A 1 128 ? -3.708 16.513 23.910 1.00 19.40 128 LYS A C 1
ATOM 1060 O O . LYS A 1 128 ? -3.016 16.684 22.876 1.00 19.26 128 LYS A O 1
ATOM 1066 N N . ILE A 1 129 ? -4.409 17.477 24.497 1.00 19.55 129 ILE A N 1
ATOM 1067 C CA . ILE A 1 129 ? -4.400 18.855 24.039 1.00 20.20 129 ILE A CA 1
ATOM 1068 C C . ILE A 1 129 ? -4.103 19.724 25.249 1.00 21.09 129 ILE A C 1
ATOM 1069 O O . ILE A 1 129 ? -4.894 19.731 26.217 1.00 20.53 129 ILE A O 1
ATOM 1074 N N . ASN A 1 130 ? -2.980 20.440 25.213 1.00 21.92 130 ASN A N 1
ATOM 1075 C CA . ASN A 1 130 ? -2.688 21.368 26.285 1.00 22.25 130 ASN A CA 1
ATOM 1076 C C . ASN A 1 130 ? -2.783 22.808 25.806 1.00 22.11 130 ASN A C 1
ATOM 1077 O O . ASN A 1 130 ? -1.887 23.343 25.158 1.00 23.37 130 ASN A O 1
ATOM 1082 N N . ASP A 1 131 ? -3.911 23.418 26.151 1.00 21.44 131 ASP A N 1
ATOM 1083 C CA . ASP A 1 131 ? -4.281 24.709 25.631 1.00 20.35 131 ASP A CA 1
ATOM 1084 C C . ASP A 1 131 ? -5.119 25.327 26.754 1.00 19.73 131 ASP A C 1
ATOM 1085 O O . ASP A 1 131 ? -6.112 24.735 27.174 1.00 19.29 131 ASP A O 1
ATOM 1090 N N . PRO A 1 132 ? -4.690 26.488 27.289 1.00 19.92 132 PRO A N 1
ATOM 1091 C CA . PRO A 1 132 ? -5.453 27.072 28.395 1.00 19.92 132 PRO A CA 1
ATOM 1092 C C . PRO A 1 132 ? -6.920 27.209 28.057 1.00 20.04 132 PRO A C 1
ATOM 1093 O O . PRO A 1 132 ? -7.788 27.148 28.926 1.00 20.10 132 PRO A O 1
ATOM 1097 N N . VAL A 1 133 ? -7.208 27.395 26.775 1.00 20.54 133 VAL A N 1
ATOM 1098 C CA . VAL A 1 133 ? -8.556 27.617 26.319 1.00 20.50 133 VAL A CA 1
ATOM 1099 C C . VAL A 1 133 ? -9.524 26.463 26.637 1.00 19.62 133 VAL A C 1
ATOM 1100 O O . VAL A 1 133 ? -10.707 26.710 26.797 1.00 21.47 133 VAL A O 1
ATOM 1104 N N . ILE A 1 134 ? -9.051 25.221 26.723 1.00 17.58 134 ILE A N 1
ATOM 1105 C CA . ILE A 1 134 ? -9.950 24.106 27.007 1.00 17.49 134 ILE A CA 1
ATOM 1106 C C . ILE A 1 134 ? -10.012 23.770 28.529 1.00 16.13 134 ILE A C 1
ATOM 1107 O O . ILE A 1 134 ? -10.636 22.775 28.914 1.00 16.34 134 ILE A O 1
ATOM 1112 N N . ALA A 1 135 ? -9.373 24.598 29.345 1.00 16.04 135 ALA A N 1
ATOM 1113 C CA . ALA A 1 135 ? -9.412 24.489 30.823 1.00 15.01 135 ALA A CA 1
ATOM 1114 C C . ALA A 1 135 ? -10.624 25.183 31.458 1.00 14.68 135 ALA A C 1
ATOM 1115 O O . ALA A 1 135 ? -10.829 25.115 32.709 1.00 15.48 135 ALA A O 1
ATOM 1117 N N . VAL A 1 136 ? -11.407 25.864 30.610 1.00 15.55 136 VAL A N 1
ATOM 1118 C CA . VAL A 1 136 ? -12.666 26.484 31.044 1.00 15.67 136 VAL A CA 1
ATOM 1119 C C . VAL A 1 136 ? -13.755 26.110 30.038 1.00 16.29 136 VAL A C 1
ATOM 1120 O O . VAL A 1 136 ? -13.432 25.753 28.887 1.00 16.25 136 VAL A O 1
ATOM 1124 N N . ASP A 1 137 ? -15.024 26.133 30.466 1.00 15.46 137 ASP A N 1
ATOM 1125 C CA . ASP A 1 137 ? -16.105 25.850 29.540 1.00 16.30 137 ASP A CA 1
ATOM 1126 C C . ASP A 1 137 ? -16.452 27.073 28.725 1.00 16.03 137 ASP A C 1
ATOM 1127 O O . ASP A 1 137 ? -16.532 28.170 29.270 1.00 16.97 137 ASP A O 1
ATOM 1132 N N . ILE A 1 138 ? -16.614 26.872 27.423 1.00 15.62 138 ILE A N 1
ATOM 1133 C CA . ILE A 1 138 ? -17.113 27.909 26.523 1.00 16.35 138 ILE A CA 1
ATOM 1134 C C . ILE A 1 138 ? -18.409 27.418 25.903 1.00 16.60 138 ILE A C 1
ATOM 1135 O O . ILE A 1 138 ? -18.452 26.314 25.330 1.00 17.36 138 ILE A O 1
ATOM 1140 N N . VAL A 1 139 ? -19.460 28.214 26.045 1.00 16.31 139 VAL A N 1
ATOM 1141 C CA . VAL A 1 139 ? -20.809 27.744 25.660 1.00 17.03 139 VAL A CA 1
ATOM 1142 C C . VAL A 1 139 ? -21.548 28.803 24.845 1.00 17.11 139 VAL A C 1
ATOM 1143 O O . VAL A 1 139 ? -21.307 30.000 25.006 1.00 16.67 139 VAL A O 1
ATOM 1147 N N . VAL A 1 140 ? -22.419 28.344 23.943 1.00 16.60 140 VAL A N 1
ATOM 1148 C CA . VAL A 1 140 ? -23.257 29.256 23.159 1.00 16.47 140 VAL A CA 1
ATOM 1149 C C . VAL A 1 140 ? -24.294 29.903 24.068 1.00 16.62 140 VAL A C 1
ATOM 1150 O O . VAL A 1 140 ? -24.958 29.212 24.836 1.00 16.65 140 VAL A O 1
ATOM 1154 N N . GLY A 1 141 ? -24.435 31.220 23.959 1.00 16.30 141 GLY A N 1
ATOM 1155 C CA . GLY A 1 141 ? -25.481 31.933 24.665 1.00 17.30 141 GLY A CA 1
ATOM 1156 C C . GLY A 1 141 ? -26.276 32.810 23.704 1.00 17.26 141 GLY A C 1
ATOM 1157 O O . GLY A 1 141 ? -25.828 33.103 22.582 1.00 16.95 141 GLY A O 1
ATOM 1158 N N . GLU A 1 142 ? -27.462 33.214 24.135 1.00 17.72 142 GLU A N 1
ATOM 1159 C CA . GLU A 1 142 ? -28.217 34.256 23.433 1.00 18.89 142 GLU A CA 1
ATOM 1160 C C . GLU A 1 142 ? -28.379 35.428 24.387 1.00 18.33 142 GLU A C 1
ATOM 1161 O O . GLU A 1 142 ? -28.814 35.250 25.545 1.00 18.15 142 GLU A O 1
ATOM 1167 N N . VAL A 1 143 ? -28.008 36.610 23.912 1.00 17.99 143 VAL A N 1
ATOM 1168 C CA . VAL A 1 143 ? -28.097 37.809 24.726 1.00 18.26 143 VAL A CA 1
ATOM 1169 C C . VAL A 1 143 ? -29.581 38.153 24.919 1.00 19.70 143 VAL A C 1
ATOM 1170 O O . VAL A 1 143 ? -30.332 38.253 23.949 1.00 19.37 143 VAL A O 1
ATOM 1174 N N . MET A 1 144 ? -29.978 38.308 26.177 1.00 20.33 144 MET A N 1
ATOM 1175 C CA . MET A 1 144 ? -31.364 38.580 26.548 1.00 23.40 144 MET A CA 1
ATOM 1176 C C . MET A 1 144 ? -31.641 40.069 26.737 1.00 23.09 144 MET A C 1
ATOM 1177 O O . MET A 1 144 ? -32.731 40.551 26.409 1.00 23.36 144 MET A O 1
ATOM 1182 N N . SER A 1 145 ? -30.677 40.790 27.305 1.00 22.66 145 SER A N 1
ATOM 1183 C CA . SER A 1 145 ? -30.812 42.225 27.516 1.00 23.34 145 SER A CA 1
ATOM 1184 C C . SER A 1 145 ? -29.447 42.855 27.598 1.00 23.26 145 SER A C 1
ATOM 1185 O O . SER A 1 145 ? -28.465 42.189 27.929 1.00 22.63 145 SER A O 1
ATOM 1188 N N . VAL A 1 146 ? -29.393 44.138 27.262 1.00 23.14 146 VAL A N 1
ATOM 1189 C CA . VAL A 1 146 ? -28.160 44.909 27.344 1.00 23.16 146 VAL A CA 1
ATOM 1190 C C . VAL A 1 146 ? -28.440 46.289 27.923 1.00 23.93 146 VAL A C 1
ATOM 1191 O O . VAL A 1 146 ? -29.554 46.822 27.815 1.00 23.43 146 VAL A O 1
ATOM 1195 N N . GLY A 1 147 ? -27.416 46.868 28.530 1.00 23.79 147 GLY A N 1
ATOM 1196 C CA . GLY A 1 147 ? -27.494 48.237 29.038 1.00 24.93 147 GLY A CA 1
ATOM 1197 C C . GLY A 1 147 ? -26.107 48.797 29.295 1.00 25.85 147 GLY A C 1
ATOM 1198 O O . GLY A 1 147 ? -25.169 48.043 29.555 1.00 26.26 147 GLY A O 1
ATOM 1199 N N . LYS A 1 148 ? -25.973 50.119 29.244 1.00 25.48 148 LYS A N 1
ATOM 1200 C CA . LYS A 1 148 ? -24.738 50.804 29.631 1.00 25.88 148 LYS A CA 1
ATOM 1201 C C . LYS A 1 148 ? -24.367 50.529 31.097 1.00 24.57 148 LYS A C 1
ATOM 1202 O O . LYS A 1 148 ? -25.231 50.472 31.971 1.00 23.70 148 LYS A O 1
ATOM 1208 N N . HIS A 1 149 ? -23.078 50.312 31.357 1.00 24.30 149 HIS A N 1
ATOM 1209 C CA . HIS A 1 149 ? -22.615 50.153 32.731 1.00 24.52 149 HIS A CA 1
ATOM 1210 C C . HIS A 1 149 ? -22.916 51.455 33.511 1.00 25.73 149 HIS A C 1
ATOM 1211 O O . HIS A 1 149 ? -22.580 52.537 33.023 1.00 25.79 149 HIS A O 1
ATOM 1218 N N . PRO A 1 150 ? -23.544 51.340 34.708 1.00 26.86 150 PRO A N 1
ATOM 1219 C CA . PRO A 1 150 ? -24.000 52.501 35.508 1.00 28.36 150 PRO A CA 1
ATOM 1220 C C . PRO A 1 150 ? -22.897 53.505 35.852 1.00 29.36 150 PRO A C 1
ATOM 1221 O O . PRO A 1 150 ? -23.192 54.693 36.041 1.00 29.70 150 PRO A O 1
ATOM 1225 N N . SER A 1 151 ? -21.647 53.035 35.929 1.00 30.35 151 SER A N 1
ATOM 1226 C CA . SER A 1 151 ? -20.536 53.859 36.416 1.00 31.28 151 SER A CA 1
ATOM 1227 C C . SER A 1 151 ? -19.219 53.709 35.645 1.00 31.81 151 SER A C 1
ATOM 1228 O O . SER A 1 151 ? -18.179 54.197 36.093 1.00 32.71 151 SER A O 1
ATOM 1231 N N . ALA A 1 152 ? -19.257 53.041 34.500 1.00 31.69 152 ALA A N 1
ATOM 1232 C CA . ALA A 1 152 ? -18.071 52.898 33.667 1.00 31.74 152 ALA A CA 1
ATOM 1233 C C . ALA A 1 152 ? -18.417 53.139 32.212 1.00 31.69 152 ALA A C 1
ATOM 1234 O O . ALA A 1 152 ? -19.227 52.426 31.618 1.00 31.46 152 ALA A O 1
ATOM 1236 N N . ASP A 1 153 ? -17.788 54.169 31.653 1.00 31.77 153 ASP A N 1
ATOM 1237 C CA . ASP A 1 153 ? -18.217 54.797 30.405 1.00 31.65 153 ASP A CA 1
ATOM 1238 C C . ASP A 1 153 ? -18.199 53.859 29.191 1.00 30.83 153 ASP A C 1
ATOM 1239 O O . ASP A 1 153 ? -19.115 53.877 28.353 1.00 31.10 153 ASP A O 1
ATOM 1244 N N . ARG A 1 154 ? -17.149 53.052 29.105 1.00 28.81 154 ARG A N 1
ATOM 1245 C CA . ARG A 1 154 ? -16.839 52.291 27.898 1.00 27.73 154 ARG A CA 1
ATOM 1246 C C . ARG A 1 154 ? -17.176 50.830 28.129 1.00 25.75 154 ARG A C 1
ATOM 1247 O O . ARG A 1 154 ? -16.558 49.939 27.546 1.00 25.98 154 ARG A O 1
ATOM 1255 N N . LEU A 1 155 ? -18.166 50.588 28.984 1.00 24.42 155 LEU A N 1
ATOM 1256 C CA . LEU A 1 155 ? -18.523 49.219 29.356 1.00 23.17 155 LEU A CA 1
ATOM 1257 C C . LEU A 1 155 ? -20.026 48.959 29.190 1.00 22.54 155 LEU A C 1
ATOM 1258 O O . LEU A 1 155 ? -20.847 49.840 29.454 1.00 21.55 155 LEU A O 1
ATOM 1263 N N . LEU A 1 156 ? -20.361 47.759 28.715 1.00 21.25 156 LEU A N 1
ATOM 1264 C CA . LEU A 1 156 ? -21.753 47.356 28.471 1.00 20.77 156 LEU A CA 1
ATOM 1265 C C . LEU A 1 156 ? -22.084 46.152 29.359 1.00 20.30 156 LEU A C 1
ATOM 1266 O O . LEU A 1 156 ? -21.284 45.221 29.439 1.00 20.14 156 LEU A O 1
ATOM 1271 N N . VAL A 1 157 ? -23.251 46.164 30.016 1.00 20.03 157 VAL A N 1
ATOM 1272 C CA . VAL A 1 157 ? -23.686 45.026 30.860 1.00 20.71 157 VAL A CA 1
ATOM 1273 C C . VAL A 1 157 ? -24.748 44.247 30.106 1.00 20.55 157 VAL A C 1
ATOM 1274 O O . VAL A 1 157 ? -25.677 44.836 29.515 1.00 21.16 157 VAL A O 1
ATOM 1278 N N . THR A 1 158 ? -24.600 42.919 30.102 1.00 20.03 158 THR A N 1
ATOM 1279 C CA . THR A 1 158 ? -25.502 42.066 29.365 1.00 19.08 158 THR A CA 1
ATOM 1280 C C . THR A 1 158 ? -25.942 40.907 30.246 1.00 19.20 158 THR A C 1
ATOM 1281 O O . THR A 1 158 ? -25.207 40.506 31.171 1.00 19.37 158 THR A O 1
ATOM 1285 N N . ASN A 1 159 ? -27.144 40.404 29.974 1.00 19.20 159 ASN A N 1
ATOM 1286 C CA . ASN A 1 159 ? -27.665 39.184 30.570 1.00 18.85 159 ASN A CA 1
ATOM 1287 C C . ASN A 1 159 ? -27.770 38.185 29.428 1.00 18.62 159 ASN A C 1
ATOM 1288 O O . ASN A 1 159 ? -28.358 38.494 28.371 1.00 19.19 159 ASN A O 1
ATOM 1293 N N . VAL A 1 160 ? -27.192 37.004 29.627 1.00 16.90 160 VAL A N 1
ATOM 1294 C CA . VAL A 1 160 ? -27.088 36.004 28.575 1.00 16.43 160 VAL A CA 1
ATOM 1295 C C . VAL A 1 160 ? -27.696 34.652 28.992 1.00 16.73 160 VAL A C 1
ATOM 1296 O O . VAL A 1 160 ? -27.388 34.147 30.055 1.00 17.06 160 VAL A O 1
ATOM 1300 N N . ASN A 1 161 ? -28.587 34.101 28.160 1.00 16.61 161 ASN A N 1
ATOM 1301 C CA . ASN A 1 161 ? -29.162 32.766 28.379 1.00 17.04 161 ASN A CA 1
ATOM 1302 C C . ASN A 1 161 ? -28.129 31.756 27.873 1.00 17.68 161 ASN A C 1
ATOM 1303 O O . ASN A 1 161 ? -27.853 31.738 26.671 1.00 16.92 161 ASN A O 1
ATOM 1308 N N . ILE A 1 162 ? -27.550 30.952 28.772 1.00 17.72 162 ILE A N 1
ATOM 1309 C CA . ILE A 1 162 ? -26.638 29.872 28.361 1.00 18.66 162 ILE A CA 1
ATOM 1310 C C . ILE A 1 162 ? -27.241 28.464 28.602 1.00 19.67 162 ILE A C 1
ATOM 1311 O O . ILE A 1 162 ? -26.521 27.471 28.682 1.00 20.08 162 ILE A O 1
ATOM 1316 N N . GLY A 1 163 ? -28.567 28.403 28.695 1.00 20.89 163 GLY A N 1
ATOM 1317 C CA . GLY A 1 163 ? -29.292 27.126 28.743 1.00 23.05 163 GLY A CA 1
ATOM 1318 C C . GLY A 1 163 ? -29.907 26.899 30.106 1.00 24.96 163 GLY A C 1
ATOM 1319 O O . GLY A 1 163 ? -30.976 27.406 30.396 1.00 25.45 163 GLY A O 1
ATOM 1320 N N . GLU A 1 164 ? -29.205 26.155 30.949 1.00 26.61 164 GLU A N 1
ATOM 1321 C CA . GLU A 1 164 ? -29.672 25.858 32.305 1.00 28.40 164 GLU A CA 1
ATOM 1322 C C . GLU A 1 164 ? -29.331 26.974 33.314 1.00 26.86 164 GLU A C 1
ATOM 1323 O O . GLU A 1 164 ? -29.625 26.861 34.511 1.00 27.91 164 GLU A O 1
ATOM 1329 N N . ARG A 1 165 ? -28.752 28.058 32.813 1.00 24.36 165 ARG A N 1
ATOM 1330 C CA . ARG A 1 165 ? -28.178 29.112 33.631 1.00 23.08 165 ARG A CA 1
ATOM 1331 C C . ARG A 1 165 ? -28.293 30.428 32.835 1.00 21.90 165 ARG A C 1
ATOM 1332 O O . ARG A 1 165 ? -28.200 30.418 31.606 1.00 20.43 165 ARG A O 1
ATOM 1340 N N . ALA A 1 166 ? -28.567 31.535 33.521 1.00 20.61 166 ALA A N 1
ATOM 1341 C CA . ALA A 1 166 ? -28.368 32.853 32.897 1.00 19.80 166 ALA A CA 1
ATOM 1342 C C . ALA A 1 166 ? -27.180 33.495 33.570 1.00 19.87 166 ALA A C 1
ATOM 1343 O O . ALA A 1 166 ? -27.011 33.356 34.799 1.00 20.36 166 ALA A O 1
ATOM 1345 N N . VAL A 1 167 ? -26.364 34.192 32.769 1.00 18.48 167 VAL A N 1
ATOM 1346 C CA . VAL A 1 167 ? -25.182 34.878 33.279 1.00 18.06 167 VAL A CA 1
ATOM 1347 C C . VAL A 1 167 ? -25.137 36.343 32.899 1.00 18.16 167 VAL A C 1
ATOM 1348 O O . VAL A 1 167 ? -25.547 36.724 31.785 1.00 18.02 167 VAL A O 1
ATOM 1352 N N . THR A 1 168 ? -24.611 37.156 33.818 1.00 17.80 168 THR A N 1
ATOM 1353 C CA . THR A 1 168 ? -24.275 38.550 33.505 1.00 17.45 168 THR A CA 1
ATOM 1354 C C . THR A 1 168 ? -22.881 38.541 32.897 1.00 16.94 168 THR A C 1
ATOM 1355 O O . THR A 1 168 ? -21.970 37.906 33.458 1.00 17.01 168 THR A O 1
ATOM 1359 N N . VAL A 1 169 ? -22.730 39.226 31.760 1.00 16.73 169 VAL A N 1
ATOM 1360 C CA . VAL A 1 169 ? -21.428 39.373 31.099 1.00 17.07 169 VAL A CA 1
ATOM 1361 C C . VAL A 1 169 ? -21.170 40.844 30.782 1.00 17.50 169 VAL A C 1
ATOM 1362 O O . VAL A 1 169 ? -22.021 41.501 30.174 1.00 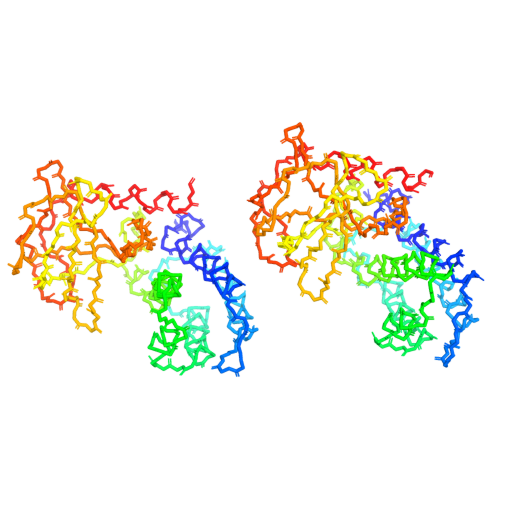17.64 169 VAL A O 1
ATOM 1366 N N . VAL A 1 170 ? -20.023 41.355 31.231 1.00 16.71 170 VAL A N 1
ATOM 1367 C CA . VAL A 1 170 ? -19.622 42.738 30.975 1.00 17.33 170 VAL A CA 1
ATOM 1368 C C . VAL A 1 170 ? -18.687 42.709 29.782 1.00 17.65 170 VAL A C 1
ATOM 1369 O O . VAL A 1 170 ? -17.755 41.878 29.705 1.00 17.17 170 VAL A O 1
ATOM 1373 N N . THR A 1 171 ? -18.930 43.601 28.836 1.00 18.19 171 THR A N 1
ATOM 1374 C CA . THR A 1 171 ? -18.075 43.659 27.655 1.00 18.70 171 THR A CA 1
ATOM 1375 C C . THR A 1 171 ? -17.708 45.090 27.275 1.00 19.53 171 THR A C 1
ATOM 1376 O O . THR A 1 171 ? -18.425 46.031 27.598 1.00 19.84 171 THR A O 1
ATOM 1380 N N . ASN A 1 172 ? -16.591 45.223 26.567 1.00 20.96 172 ASN A N 1
ATOM 1381 C CA . ASN A 1 172 ? -16.169 46.519 26.025 1.00 21.29 172 ASN A CA 1
ATOM 1382 C C . ASN A 1 172 ? -16.717 46.749 24.615 1.00 22.06 172 ASN A C 1
ATOM 1383 O O . ASN A 1 172 ? -16.493 47.804 24.013 1.00 22.89 172 ASN A O 1
ATOM 1388 N N . ASP A 1 173 ? -17.421 45.757 24.076 1.00 21.99 173 ASP A N 1
ATOM 1389 C CA . ASP A 1 173 ? -18.063 45.937 22.777 1.00 21.72 173 ASP A CA 1
ATOM 1390 C C . ASP A 1 173 ? -19.459 46.514 22.992 1.00 21.29 173 ASP A C 1
ATOM 1391 O O . ASP A 1 173 ? -20.399 45.807 23.398 1.00 20.99 173 ASP A O 1
ATOM 1396 N N . LEU A 1 174 ? -19.602 47.801 22.690 1.00 21.51 174 LEU A N 1
ATOM 1397 C CA . LEU A 1 174 ? -20.844 48.498 22.983 1.00 22.42 174 LEU A CA 1
ATOM 1398 C C . LEU A 1 174 ? -21.928 48.241 21.929 1.00 22.38 174 LEU A C 1
ATOM 1399 O O . LEU A 1 174 ? -23.032 48.773 22.026 1.00 23.29 174 LEU A O 1
ATOM 1404 N N . THR A 1 175 ? -21.612 47.413 20.933 1.00 22.20 175 THR A N 1
ATOM 1405 C CA . THR A 1 175 ? -22.576 47.090 19.861 1.00 22.38 175 THR A CA 1
ATOM 1406 C C . THR A 1 175 ? -23.276 45.726 20.034 1.00 21.94 175 THR A C 1
ATOM 1407 O O . THR A 1 175 ? -24.098 45.337 19.204 1.00 22.33 175 THR A O 1
ATOM 1411 N N . VAL A 1 176 ? -22.949 44.998 21.105 1.00 20.75 176 VAL A N 1
ATOM 1412 C CA . VAL A 1 176 ? -23.691 43.775 21.468 1.00 20.83 176 VAL A CA 1
ATOM 1413 C C . VAL A 1 176 ? -25.157 44.095 21.759 1.00 21.35 176 VAL A C 1
ATOM 1414 O O . VAL A 1 176 ? -25.457 45.077 22.445 1.00 21.75 176 VAL A O 1
ATOM 1418 N N . LYS A 1 177 ? -26.057 43.257 21.238 1.00 21.81 177 LYS A N 1
ATOM 1419 C CA . LYS A 1 177 ? -27.510 43.496 21.325 1.00 22.32 177 LYS A CA 1
ATOM 1420 C C . LYS A 1 177 ? -28.298 42.262 21.687 1.00 22.30 177 LYS A C 1
ATOM 1421 O O . LYS A 1 177 ? -27.883 41.142 21.419 1.00 21.41 177 LYS A O 1
ATOM 1427 N N . GLU A 1 178 ? -29.488 42.501 22.238 1.00 22.79 178 GLU A N 1
ATOM 1428 C CA . GLU A 1 178 ? -30.499 41.464 22.404 1.00 23.23 178 GLU A CA 1
ATOM 1429 C C . GLU A 1 178 ? -30.637 40.607 21.146 1.00 22.42 178 GLU A C 1
ATOM 1430 O O . GLU A 1 178 ? -30.776 41.130 20.033 1.00 23.03 178 GLU A O 1
ATOM 1436 N N . GLY A 1 179 ? -30.594 39.296 21.329 1.00 21.34 179 GLY A N 1
ATOM 1437 C CA . GLY A 1 179 ? -30.744 38.357 20.223 1.00 21.11 179 GLY A CA 1
ATOM 1438 C C . GLY A 1 179 ? -29.446 37.863 19.616 1.00 20.67 179 GLY A C 1
ATOM 1439 O O . GLY A 1 179 ? -29.460 36.878 18.868 1.00 20.94 179 GLY A O 1
ATOM 1440 N N . ASN A 1 180 ? -28.339 38.553 19.915 1.00 19.56 180 ASN A N 1
ATOM 1441 C CA . ASN A 1 180 ? -26.994 38.108 19.480 1.00 19.94 180 ASN A CA 1
ATOM 1442 C C . ASN A 1 180 ? -26.758 36.694 19.984 1.00 19.66 180 ASN A C 1
ATOM 1443 O O . ASN A 1 180 ? -27.167 36.339 21.097 1.00 19.92 180 ASN A O 1
ATOM 1448 N N . ARG A 1 181 ? -26.088 35.903 19.160 1.00 18.60 181 ARG A N 1
ATOM 1449 C CA . ARG A 1 181 ? -25.652 34.569 19.540 1.00 17.81 181 ARG A CA 1
ATOM 1450 C C . ARG A 1 181 ? -24.170 34.708 19.778 1.00 17.24 181 ARG A C 1
ATOM 1451 O O . ARG A 1 181 ? -23.411 35.102 18.875 1.00 17.72 181 ARG A O 1
ATOM 1459 N N . VAL A 1 182 ? -23.782 34.425 21.012 1.00 16.93 182 VAL A N 1
ATOM 1460 C CA . VAL A 1 182 ? -22.417 34.675 21.480 1.00 16.30 182 VAL A CA 1
ATOM 1461 C C . VAL A 1 182 ? -21.783 33.401 22.035 1.00 16.59 182 VAL A C 1
ATOM 1462 O O . VAL A 1 182 ? -22.480 32.418 22.293 1.00 16.20 182 VAL A O 1
ATOM 1466 N N . ALA A 1 183 ? -20.458 33.425 22.212 1.00 15.66 183 ALA A N 1
ATOM 1467 C CA . ALA A 1 183 ? -19.775 32.342 22.924 1.00 15.58 183 ALA A CA 1
ATOM 1468 C C . ALA A 1 183 ? -19.253 32.926 24.236 1.00 16.05 183 ALA A C 1
ATOM 1469 O O . ALA A 1 183 ? -18.450 33.877 24.231 1.00 16.08 183 ALA A O 1
ATOM 1471 N N . VAL A 1 184 ? -19.719 32.368 25.343 1.00 15.50 184 VAL A N 1
ATOM 1472 C CA . VAL A 1 184 ? -19.329 32.816 26.661 1.00 15.56 184 VAL A CA 1
ATOM 1473 C C . VAL A 1 184 ? -18.274 31.861 27.248 1.00 15.72 184 VAL A C 1
ATOM 1474 O O . VAL A 1 184 ? -18.547 30.682 27.469 1.00 15.85 184 VAL A O 1
ATOM 1478 N N . ALA A 1 185 ? -17.096 32.397 27.537 1.00 15.33 185 ALA A N 1
ATOM 1479 C CA . ALA A 1 185 ? -16.048 31.646 28.279 1.00 14.99 185 ALA A CA 1
ATOM 1480 C C . ALA A 1 185 ? -16.323 31.859 29.753 1.00 15.18 185 ALA A C 1
ATOM 1481 O O . ALA A 1 185 ? -16.326 33.002 30.234 1.00 15.61 185 ALA A O 1
ATOM 1483 N N . LEU A 1 186 ? -16.537 30.745 30.446 1.00 15.19 186 LEU A N 1
ATOM 1484 C CA . LEU A 1 186 ? -16.886 30.742 31.873 1.00 15.99 186 LEU A CA 1
ATOM 1485 C C . LEU A 1 186 ? -15.593 30.823 32.672 1.00 16.29 186 LEU A C 1
ATOM 1486 O O . LEU A 1 186 ? -15.095 29.842 33.228 1.00 17.14 186 LEU A O 1
ATOM 1491 N N . LEU A 1 187 ? -15.076 32.031 32.724 1.00 17.26 187 LEU A N 1
ATOM 1492 C CA . LEU A 1 187 ? -13.827 32.337 33.398 1.00 17.93 187 LEU A CA 1
ATOM 1493 C C . LEU A 1 187 ? -14.111 32.768 34.842 1.00 18.22 187 LEU A C 1
ATOM 1494 O O . LEU A 1 187 ? -15.278 32.978 35.209 1.00 18.10 187 LEU A O 1
ATOM 1499 N N . PRO A 1 188 ? -13.063 32.870 35.684 1.00 17.63 188 PRO A N 1
ATOM 1500 C CA . PRO A 1 188 ? -13.276 33.398 37.052 1.00 18.48 188 PRO A CA 1
ATOM 1501 C C . PRO A 1 188 ? -14.025 34.740 36.995 1.00 18.51 188 PRO A C 1
ATOM 1502 O O . PRO A 1 188 ? -13.717 35.595 36.130 1.00 18.18 188 PRO A O 1
ATOM 1506 N N . PRO A 1 189 ? -15.049 34.908 37.839 1.00 17.94 189 PRO A N 1
ATOM 1507 C CA . PRO A 1 189 ? -15.812 36.175 37.782 1.00 18.26 189 PRO A CA 1
ATOM 1508 C C . PRO A 1 189 ? -14.980 37.409 38.089 1.00 17.80 189 PRO A C 1
ATOM 1509 O O . PRO A 1 189 ? -13.977 37.315 38.801 1.00 18.63 189 PRO A O 1
ATOM 1513 N N . ARG A 1 190 ? -15.404 38.550 37.550 1.00 17.83 190 ARG A N 1
ATOM 1514 C CA . ARG A 1 190 ? -14.779 39.841 37.818 1.00 18.87 190 ARG A CA 1
ATOM 1515 C C . ARG A 1 190 ? -15.893 40.819 38.217 1.00 19.07 190 ARG A C 1
ATOM 1516 O O . ARG A 1 190 ? -16.936 40.860 37.585 1.00 19.20 190 ARG A O 1
ATOM 1524 N N . ASN A 1 191 ? -15.654 41.592 39.269 1.00 18.21 191 ASN A N 1
ATOM 1525 C CA . ASN A 1 191 ? -16.615 42.553 39.757 1.00 18.44 191 ASN A CA 1
ATOM 1526 C C . ASN A 1 191 ? -16.263 43.923 39.201 1.00 18.35 191 ASN A C 1
ATOM 1527 O O . ASN A 1 191 ? -15.352 44.570 39.718 1.00 18.84 191 ASN A O 1
ATOM 1532 N N . PHE A 1 192 ? -16.959 44.321 38.133 1.00 17.78 192 PHE A N 1
ATOM 1533 C CA . PHE A 1 192 ? -16.773 45.624 37.527 1.00 17.43 192 PHE A CA 1
ATOM 1534 C C . PHE A 1 192 ? -17.566 46.665 38.307 1.00 17.33 192 PHE A C 1
ATOM 1535 O O . PHE A 1 192 ? -18.695 47.032 37.933 1.00 17.84 192 PHE A O 1
ATOM 1543 N N . PHE A 1 193 ? -16.982 47.091 39.422 1.00 17.13 193 PHE A N 1
ATOM 1544 C CA . PHE A 1 193 ? -17.468 48.233 40.211 1.00 17.91 193 PHE A CA 1
ATOM 1545 C C . PHE A 1 193 ? -18.903 48.051 40.676 1.00 18.60 193 PHE A C 1
ATOM 1546 O O . PHE A 1 193 ? -19.702 48.999 40.641 1.00 18.64 193 PHE A O 1
ATOM 1554 N N . GLY A 1 194 ? -19.217 46.821 41.067 1.00 19.38 194 GLY A N 1
ATOM 1555 C CA . GLY A 1 194 ? -20.532 46.501 41.593 1.00 20.36 194 GLY A CA 1
ATOM 1556 C C . GLY A 1 194 ? -21.374 45.645 40.665 1.00 21.14 194 GLY A C 1
ATOM 1557 O O . GLY A 1 194 ? -22.450 45.166 41.070 1.00 21.99 194 GLY A O 1
ATOM 1558 N N . ILE A 1 195 ? -20.912 45.484 39.420 1.00 20.15 195 ILE A N 1
ATOM 1559 C CA . ILE A 1 195 ? -21.558 44.581 38.472 1.00 19.84 195 ILE A CA 1
ATOM 1560 C C . ILE A 1 195 ? -20.694 43.352 38.315 1.00 19.88 195 ILE A C 1
ATOM 1561 O O . ILE A 1 195 ? -19.572 43.415 37.816 1.00 18.40 195 ILE A O 1
ATOM 1566 N N . VAL A 1 196 ? -21.227 42.214 38.758 1.00 18.66 196 VAL A N 1
ATOM 1567 C CA . VAL A 1 196 ? -20.445 41.000 38.749 1.00 18.12 196 VAL A CA 1
ATOM 1568 C C . VAL A 1 196 ? -20.610 40.266 37.423 1.00 18.12 196 VAL A C 1
ATOM 1569 O O . VAL A 1 196 ? -21.712 39.785 37.088 1.00 20.63 196 VAL A O 1
ATOM 1573 N N . SER A 1 197 ? -19.501 40.147 36.716 1.00 18.96 197 SER A N 1
ATOM 1574 C CA . SER A 1 197 ? -19.441 39.504 35.411 1.00 17.58 197 SER A CA 1
ATOM 1575 C C . SER A 1 197 ? -19.009 38.046 35.555 1.00 18.07 197 SER A C 1
ATOM 1576 O O . SER A 1 197 ? -17.974 37.753 36.175 1.00 18.44 197 SER A O 1
ATOM 1579 N N . GLU A 1 198 ? -19.789 37.150 34.950 1.00 15.88 198 GLU A N 1
ATOM 1580 C CA . GLU A 1 198 ? -19.604 35.686 35.105 1.00 15.83 198 GLU A CA 1
ATOM 1581 C C . GLU A 1 198 ? -18.926 34.992 33.906 1.00 15.60 198 GLU A C 1
ATOM 1582 O O . GLU A 1 198 ? -18.853 33.753 33.834 1.00 17.21 198 GLU A O 1
ATOM 1588 N N . GLY A 1 199 ? -18.416 35.782 32.978 1.00 16.01 199 GLY A N 1
ATOM 1589 C CA . GLY A 1 199 ? -17.645 35.242 31.871 1.00 16.13 199 GLY A CA 1
ATOM 1590 C C . GLY A 1 199 ? -17.250 36.347 30.924 1.00 17.00 199 GLY A C 1
ATOM 1591 O O . GLY A 1 199 ? -17.444 37.546 31.197 1.00 16.14 199 GLY A O 1
ATOM 1592 N N . MET A 1 200 ? -16.739 35.936 29.770 1.00 16.06 200 MET A N 1
ATOM 1593 C CA . MET A 1 200 ? -16.276 36.859 28.772 1.00 18.28 200 MET A CA 1
ATOM 1594 C C . MET A 1 200 ? -16.688 36.323 27.416 1.00 16.25 200 MET A C 1
ATOM 1595 O O . MET A 1 200 ? -16.534 35.133 27.150 1.00 15.49 200 MET A O 1
ATOM 1600 N N . PHE A 1 201 ? -17.195 37.202 26.559 1.00 16.20 201 PHE A N 1
ATOM 1601 C CA . PHE A 1 201 ? -17.493 36.810 25.187 1.00 15.69 201 PHE A CA 1
ATOM 1602 C C . PHE A 1 201 ? -16.217 36.580 24.376 1.00 16.44 201 PHE A C 1
ATOM 1603 O O . PHE A 1 201 ? -15.245 37.321 24.502 1.00 15.51 201 PHE A O 1
ATOM 1611 N N . LEU A 1 202 ? -16.227 35.534 23.553 1.00 16.95 202 LEU A N 1
ATOM 1612 C CA . LEU A 1 202 ? -15.214 35.393 22.493 1.00 17.33 202 LEU A CA 1
ATOM 1613 C C . LEU A 1 202 ? -15.298 36.505 21.440 1.00 17.87 202 LEU A C 1
ATOM 1614 O O . LEU A 1 202 ? -16.397 36.899 20.980 1.00 17.29 202 LEU A O 1
ATOM 1619 N N . GLY A 1 203 ? -14.126 37.005 21.047 1.00 17.70 203 GLY A N 1
ATOM 1620 C CA . GLY A 1 203 ? -14.043 38.027 20.008 1.00 20.28 203 GLY A CA 1
ATOM 1621 C C . GLY A 1 203 ? -12.588 38.329 19.743 1.00 23.09 203 GLY A C 1
ATOM 1622 O O . GLY A 1 203 ? -11.714 37.820 20.435 1.00 21.17 203 GLY A O 1
ATOM 1623 N N . ALA A 1 204 ? -12.355 39.160 18.733 1.00 26.16 204 ALA A N 1
ATOM 1624 C CA . ALA A 1 204 ? -11.002 39.540 18.305 1.00 29.21 204 ALA A CA 1
ATOM 1625 C C . ALA A 1 204 ? -11.095 40.934 17.697 1.00 31.73 204 ALA A C 1
ATOM 1626 O O . ALA A 1 204 ? -12.125 41.273 17.104 1.00 32.63 204 ALA A O 1
ATOM 1628 N N . GLY A 1 205 ? -10.016 41.717 17.819 1.00 33.45 205 GLY A N 1
ATOM 1629 C CA . GLY A 1 205 ? -9.954 43.123 17.354 1.00 34.93 205 GLY A CA 1
ATOM 1630 C C . GLY A 1 205 ? -11.221 43.841 16.905 1.00 35.67 205 GLY A C 1
ATOM 1631 O O . GLY A 1 205 ? -11.448 45.004 17.265 1.00 36.55 205 GLY A O 1
ATOM 1632 N N . GLU A 1 206 ? -12.038 43.160 16.098 1.00 35.71 206 GLU A N 1
ATOM 1633 C CA . GLU A 1 206 ? -13.270 43.730 15.552 1.00 35.52 206 GLU A CA 1
ATOM 1634 C C . GLU A 1 206 ? -14.456 43.648 16.517 1.00 33.15 206 GLU A C 1
ATOM 1635 O O . GLU A 1 206 ? -15.553 44.097 16.196 1.00 34.40 206 GLU A O 1
ATOM 1641 N N . GLY A 1 207 ? -14.227 43.099 17.705 1.00 31.17 207 GLY A N 1
ATOM 1642 C CA . GLY A 1 207 ? -15.266 43.037 18.713 1.00 27.35 207 GLY A CA 1
ATOM 1643 C C . GLY A 1 207 ? -15.790 41.627 18.938 1.00 25.05 207 GLY A C 1
ATOM 1644 O O . GLY A 1 207 ? -15.206 40.644 18.475 1.00 24.46 207 GLY A O 1
ATOM 1645 N N . VAL A 1 208 ? -16.901 41.556 19.656 1.00 22.28 208 VAL A N 1
ATOM 1646 C CA . VAL A 1 208 ? -17.560 40.311 20.055 1.00 21.11 208 VAL A CA 1
ATOM 1647 C C . VAL A 1 208 ? -18.148 39.545 18.837 1.00 20.39 208 VAL A C 1
ATOM 1648 O O . VAL A 1 208 ? -18.751 40.145 17.930 1.00 20.96 208 VAL A O 1
ATOM 1652 N N . LEU A 1 209 ? -17.979 38.227 18.813 1.00 19.67 209 LEU A N 1
ATOM 1653 C CA . LEU A 1 209 ? -18.666 37.386 17.826 1.00 19.15 209 LEU A CA 1
ATOM 1654 C C . LEU A 1 209 ? -20.154 37.359 18.173 1.00 18.94 209 LEU A C 1
ATOM 1655 O O . LEU A 1 209 ? -20.541 36.945 19.275 1.00 19.27 209 LEU A O 1
ATOM 1660 N N . LYS A 1 210 ? -20.994 37.829 17.254 1.00 19.08 210 LYS A N 1
ATOM 1661 C CA . LYS A 1 210 ? -22.435 37.988 17.544 1.00 20.08 210 LYS A CA 1
ATOM 1662 C C . LYS A 1 210 ? -23.337 37.060 16.738 1.00 20.52 210 LYS A C 1
ATOM 1663 O O . LYS A 1 210 ? -24.592 37.113 16.856 1.00 20.77 210 LYS A O 1
ATOM 1669 N N . ASN A 1 211 ? -22.721 36.208 15.929 1.00 21.30 211 ASN A N 1
ATOM 1670 C CA . ASN A 1 211 ? -23.484 35.255 15.142 1.00 22.11 211 ASN A CA 1
ATOM 1671 C C . ASN A 1 211 ? -22.975 33.842 15.315 1.00 21.72 211 ASN A C 1
ATOM 1672 O O . ASN A 1 211 ? -22.890 33.075 14.360 1.00 21.80 211 ASN A O 1
ATOM 1677 N N . VAL A 1 212 ? -22.623 33.507 16.553 1.00 20.67 212 VAL A N 1
ATOM 1678 C CA . VAL A 1 212 ? -22.053 32.208 16.878 1.00 20.48 212 VAL A CA 1
ATOM 1679 C C . VAL A 1 212 ? -23.034 31.067 16.605 1.00 20.88 212 VAL A C 1
ATOM 1680 O O . VAL A 1 212 ? -24.229 31.159 16.927 1.00 20.96 212 VAL A O 1
ATOM 1684 N N . LYS A 1 213 ? -22.504 30.027 15.967 1.00 20.95 213 LYS A N 1
ATOM 1685 C CA . LYS A 1 213 ? -23.260 28.832 15.596 1.00 21.48 213 LYS A CA 1
ATOM 1686 C C . LYS A 1 213 ? -23.257 27.810 16.728 1.00 21.19 213 LYS A C 1
ATOM 1687 O O . LYS A 1 213 ? -22.266 27.674 17.456 1.00 20.77 213 LYS A O 1
ATOM 1693 N N . GLY A 1 214 ? -24.366 27.078 16.851 1.00 20.48 214 GLY A N 1
ATOM 1694 C CA . GLY A 1 214 ? -24.532 26.099 17.920 1.00 20.49 214 GLY A CA 1
ATOM 1695 C C . GLY A 1 214 ? -25.848 26.260 18.659 1.00 20.60 214 GLY A C 1
ATOM 1696 O O . GLY A 1 214 ? -26.516 27.285 18.530 1.00 20.68 214 GLY A O 1
ATOM 1697 N N . GLU A 1 215 ? -26.228 25.228 19.409 1.00 20.36 215 GLU A N 1
ATOM 1698 C CA . GLU A 1 215 ? -27.405 25.300 20.281 1.00 20.79 215 GLU A CA 1
ATOM 1699 C C . GLU A 1 215 ? -27.071 26.037 21.569 1.00 20.29 215 GLU A C 1
ATOM 1700 O O . GLU A 1 215 ? -25.934 25.982 22.021 1.00 19.92 215 GLU A O 1
ATOM 1706 N N . ILE A 1 216 ? -28.054 26.713 22.160 1.00 20.07 216 ILE A N 1
ATOM 1707 C CA . ILE A 1 216 ? -27.864 27.363 23.461 1.00 19.95 216 ILE A CA 1
ATOM 1708 C C . ILE A 1 216 ? -27.370 26.337 24.481 1.00 20.22 216 ILE A C 1
ATOM 1709 O O . ILE A 1 216 ? -27.965 25.235 24.635 1.00 20.11 216 ILE A O 1
ATOM 1714 N N . GLY A 1 217 ? -26.294 26.711 25.170 1.00 19.64 217 GLY A N 1
ATOM 1715 C CA . GLY A 1 217 ? -25.693 25.885 26.199 1.00 20.18 217 GLY A CA 1
ATOM 1716 C C . GLY A 1 217 ? -24.748 24.848 25.650 1.00 20.92 217 GLY A C 1
ATOM 1717 O O . GLY A 1 217 ? -24.092 24.131 26.414 1.00 22.09 217 GLY A O 1
ATOM 1718 N N . GLY A 1 218 ? -24.667 24.774 24.323 1.00 20.25 218 GLY A N 1
ATOM 1719 C CA . GLY A 1 218 ? -23.809 23.825 23.659 1.00 20.51 218 GLY A CA 1
ATOM 1720 C C . GLY A 1 218 ? -22.445 24.399 23.317 1.00 20.94 218 GLY A C 1
ATOM 1721 O O . GLY A 1 218 ? -22.156 25.576 23.589 1.00 19.24 218 GLY A O 1
ATOM 1722 N N . LEU A 1 219 ? -21.602 23.553 22.741 1.00 22.00 219 LEU A N 1
ATOM 1723 C CA . LEU A 1 219 ? -20.272 23.975 22.303 1.00 23.83 219 LEU A CA 1
ATOM 1724 C C . LEU A 1 219 ? -20.432 24.817 21.041 1.00 23.27 219 LEU A C 1
ATOM 1725 O O . LEU A 1 219 ? -21.227 24.470 20.145 1.00 23.03 219 LEU A O 1
ATOM 1730 N N . PRO A 1 220 ? -19.722 25.953 20.984 1.00 23.12 220 PRO A N 1
ATOM 1731 C CA . PRO A 1 220 ? -19.814 26.804 19.791 1.00 23.20 220 PRO A CA 1
ATOM 1732 C C . PRO A 1 220 ? -19.108 26.168 18.594 1.00 23.51 220 PRO A C 1
ATOM 1733 O O . PRO A 1 220 ? -18.111 25.464 18.775 1.00 23.14 220 PRO A O 1
ATOM 1737 N N . LYS A 1 221 ? -19.637 26.410 17.401 1.00 23.59 221 LYS A N 1
ATOM 1738 C CA . LYS A 1 221 ? -19.081 25.855 16.170 1.00 24.66 221 LYS A CA 1
ATOM 1739 C C . LYS A 1 221 ? -18.487 26.967 15.318 1.00 24.24 221 LYS A C 1
ATOM 1740 O O . LYS A 1 221 ? -18.999 28.086 15.321 1.00 24.42 221 LYS A O 1
ATOM 1746 N N . GLY A 1 222 ? -17.432 26.633 14.567 1.00 24.26 222 GLY A N 1
ATOM 1747 C CA . GLY A 1 222 ? -16.843 27.552 13.581 1.00 24.01 222 GLY A CA 1
ATOM 1748 C C . GLY A 1 222 ? -16.201 28.825 14.133 1.00 23.56 222 GLY A C 1
ATOM 1749 O O . GLY A 1 222 ? -16.146 29.850 13.438 1.00 23.78 222 GLY A O 1
ATOM 1750 N N . ILE A 1 223 ? -15.720 28.768 15.379 1.00 22.87 223 ILE A N 1
ATOM 1751 C CA . ILE A 1 223 ? -15.078 29.931 16.020 1.00 21.98 223 ILE A CA 1
ATOM 1752 C C . ILE A 1 223 ? -13.710 30.193 15.357 1.00 21.18 223 ILE A C 1
ATOM 1753 O O . ILE A 1 223 ? -12.905 29.278 15.273 1.00 21.40 223 ILE A O 1
ATOM 1758 N N . PRO A 1 224 ? -13.459 31.438 14.902 1.00 20.38 224 PRO A N 1
ATOM 1759 C CA . PRO A 1 224 ? -12.149 31.793 14.317 1.00 19.73 224 PRO A CA 1
ATOM 1760 C C . PRO A 1 224 ? -11.089 31.704 15.411 1.00 18.77 224 PRO A C 1
ATOM 1761 O O . PRO A 1 224 ? -11.330 32.150 16.531 1.00 18.62 224 PRO A O 1
ATOM 1765 N N . LEU A 1 225 ? -9.937 31.133 15.083 1.00 18.16 225 LEU A N 1
ATOM 1766 C CA . LEU A 1 225 ? -8.889 30.912 16.074 1.00 17.99 225 LEU A CA 1
ATOM 1767 C C . LEU A 1 225 ? -8.444 32.198 16.759 1.00 17.39 225 LEU A C 1
ATOM 1768 O O . LEU A 1 225 ? -8.094 32.164 17.930 1.00 17.42 225 LEU A O 1
ATOM 1773 N N . GLU A 1 226 ? -8.444 33.322 16.027 1.00 18.12 226 GLU A N 1
ATOM 1774 C CA . GLU A 1 226 ? -8.019 34.610 16.635 1.00 19.28 226 GLU A CA 1
ATOM 1775 C C . GLU A 1 226 ? -8.907 35.006 17.805 1.00 19.04 226 GLU A C 1
ATOM 1776 O O . GLU A 1 226 ? -8.468 35.750 18.691 1.00 19.63 226 GLU A O 1
ATOM 1782 N N . ALA A 1 227 ? -10.141 34.503 17.817 1.00 18.53 227 ALA A N 1
ATOM 1783 C CA . ALA A 1 227 ? -11.095 34.824 18.888 1.00 17.94 227 ALA A CA 1
ATOM 1784 C C . ALA A 1 227 ? -10.840 34.085 20.219 1.00 17.87 227 ALA A C 1
ATOM 1785 O O . ALA A 1 227 ? -11.592 34.251 21.165 1.00 18.49 227 ALA A O 1
ATOM 1787 N N . LEU A 1 228 ? -9.781 33.276 20.263 1.00 18.02 228 LEU A N 1
ATOM 1788 C CA . LEU A 1 228 ? -9.442 32.471 21.434 1.00 18.25 228 LEU A CA 1
ATOM 1789 C C . LEU A 1 228 ? -8.363 33.142 22.276 1.00 18.11 228 LEU A C 1
ATO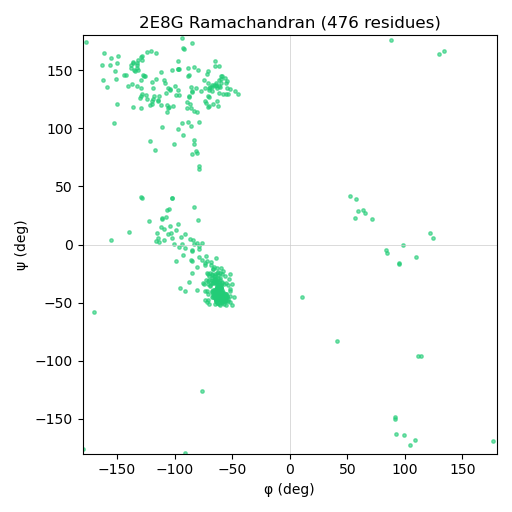M 1790 O O . LEU A 1 228 ? -8.117 32.734 23.404 1.00 17.40 228 LEU A O 1
ATOM 1795 N N . ASN A 1 229 ? -7.707 34.156 21.701 1.00 17.32 229 ASN A N 1
ATOM 1796 C CA . ASN A 1 229 ? -6.527 34.725 22.351 1.00 16.79 229 ASN A CA 1
ATOM 1797 C C . ASN A 1 229 ? -6.816 35.346 23.716 1.00 16.57 229 ASN A C 1
ATOM 1798 O O . ASN A 1 229 ? -6.072 35.116 24.685 1.00 16.71 229 ASN A O 1
ATOM 1803 N N . GLU A 1 230 ? -7.856 36.153 23.798 1.00 16.45 230 GLU A N 1
ATOM 1804 C CA . GLU A 1 230 ? -8.172 36.832 25.074 1.00 17.68 230 GLU A CA 1
ATOM 1805 C C . GLU A 1 230 ? -8.512 35.828 26.191 1.00 16.54 230 GLU A C 1
ATOM 1806 O O . GLU A 1 230 ? -8.109 36.001 27.368 1.00 16.23 230 GLU A O 1
ATOM 1812 N N . THR A 1 231 ? -9.265 34.788 25.823 1.00 15.83 231 THR A N 1
ATOM 1813 C CA . THR A 1 231 ? -9.600 33.704 26.757 1.00 16.61 231 THR A CA 1
ATOM 1814 C C . THR A 1 231 ? -8.328 32.999 27.259 1.00 16.51 231 THR A C 1
ATOM 1815 O O . THR A 1 231 ? -8.172 32.757 28.448 1.00 15.72 231 THR A O 1
ATOM 1819 N N . ARG A 1 232 ? -7.384 32.718 26.363 1.00 16.13 232 ARG A N 1
ATOM 1820 C CA . ARG A 1 232 ? -6.121 32.093 26.784 1.00 16.66 232 ARG A CA 1
ATOM 1821 C C . ARG A 1 232 ? -5.401 32.987 27.783 1.00 16.52 232 ARG A C 1
ATOM 1822 O O . ARG A 1 232 ? -4.969 32.524 28.842 1.00 17.55 232 ARG A O 1
ATOM 1830 N N . ASN A 1 233 ? -5.341 34.278 27.477 1.00 17.34 233 ASN A N 1
ATOM 1831 C CA . ASN A 1 233 ? -4.668 35.246 28.333 1.00 18.07 233 ASN A CA 1
ATOM 1832 C C . ASN A 1 233 ? -5.311 35.297 29.725 1.00 17.84 233 ASN A C 1
ATOM 1833 O O . ASN A 1 233 ? -4.618 35.367 30.738 1.00 18.31 233 ASN A O 1
ATOM 1838 N N . ALA A 1 234 ? -6.638 35.280 29.762 1.00 16.96 234 ALA A N 1
ATOM 1839 C CA . ALA A 1 234 ? -7.404 35.296 31.029 1.00 16.74 234 ALA A CA 1
ATOM 1840 C C . ALA A 1 234 ? -7.145 34.063 31.895 1.00 17.35 234 ALA A C 1
ATOM 1841 O O . ALA A 1 234 ? -7.014 34.169 33.124 1.00 16.84 234 ALA A O 1
ATOM 1843 N N . VAL A 1 235 ? -7.068 32.893 31.257 1.00 16.82 235 VAL A N 1
ATOM 1844 C CA . VAL A 1 235 ? -6.773 31.668 31.989 1.00 17.28 235 VAL A CA 1
ATOM 1845 C C . VAL A 1 235 ? -5.377 31.755 32.575 1.00 17.27 235 VAL A C 1
ATOM 1846 O O . VAL A 1 235 ? -5.176 31.484 33.747 1.00 17.82 235 VAL A O 1
ATOM 1850 N N . GLU A 1 236 ? -4.409 32.153 31.756 1.00 17.74 236 GLU A N 1
ATOM 1851 C CA . GLU A 1 236 ? -3.042 32.296 32.229 1.00 18.52 236 GLU A CA 1
ATOM 1852 C C . GLU A 1 236 ? -2.931 33.267 33.387 1.00 18.45 236 GLU A C 1
ATOM 1853 O O . GLU A 1 236 ? -2.196 32.997 34.341 1.00 19.43 236 GLU A O 1
ATOM 1859 N N . ALA A 1 237 ? -3.664 34.382 33.314 1.00 18.55 237 ALA A N 1
ATOM 1860 C CA . ALA A 1 237 ? -3.673 35.387 34.393 1.00 19.08 237 ALA A CA 1
ATOM 1861 C C . ALA A 1 237 ? -4.218 34.796 35.676 1.00 19.38 237 ALA A C 1
ATOM 1862 O O . ALA A 1 237 ? -3.689 35.056 36.769 1.00 19.62 237 ALA A O 1
ATOM 1864 N N . PHE A 1 238 ? -5.272 33.984 35.557 1.00 17.88 238 PHE A N 1
ATOM 1865 C CA . PHE A 1 238 ? -5.828 33.304 36.738 1.00 18.03 238 PHE A CA 1
ATOM 1866 C C . PHE A 1 238 ? -4.793 32.390 37.395 1.00 18.81 238 PHE A C 1
ATOM 1867 O O . PHE A 1 238 ? -4.655 32.347 38.613 1.00 19.63 238 PHE A O 1
ATOM 1875 N N . LEU A 1 239 ? -4.048 31.654 36.589 1.00 19.53 239 LEU A N 1
ATOM 1876 C CA . LEU A 1 239 ? -3.119 30.709 37.163 1.00 20.21 239 LEU A CA 1
ATOM 1877 C C . LEU A 1 239 ? -1.954 31.407 37.853 1.00 22.73 239 LEU A C 1
ATOM 1878 O O . LEU A 1 239 ? -1.347 30.825 38.751 1.00 22.49 239 LEU A O 1
ATOM 1883 N N . LYS A 1 240 ? -1.660 32.622 37.370 1.00 25.32 240 LYS A N 1
ATOM 1884 C CA . LYS A 1 240 ? -0.877 33.718 38.001 1.00 29.65 240 LYS A CA 1
ATOM 1885 C C . LYS A 1 240 ? -0.105 34.595 37.014 1.00 30.57 240 LYS A C 1
ATOM 1886 O O . LYS A 1 240 ? 0.976 35.128 37.290 1.00 33.43 240 LYS A O 1
ATOM 1892 N N . MET B 1 1 ? 25.316 11.203 57.762 1.00 21.11 1 MET B N 1
ATOM 1893 C CA . MET B 1 1 ? 24.590 11.172 59.056 1.00 20.74 1 MET B CA 1
ATOM 1894 C C . MET B 1 1 ? 24.088 12.580 59.389 1.00 20.27 1 MET B C 1
ATOM 1895 O O . MET B 1 1 ? 24.709 13.580 58.979 1.00 20.58 1 MET B O 1
ATOM 1900 N N . TRP B 1 2 ? 22.965 12.639 60.107 1.00 19.77 2 TRP B N 1
ATOM 1901 C CA . TRP B 1 2 ? 22.334 13.894 60.535 1.00 18.98 2 TRP B CA 1
ATOM 1902 C C . TRP B 1 2 ? 22.722 14.209 61.983 1.00 17.29 2 TRP B C 1
ATOM 1903 O O . TRP B 1 2 ? 22.614 13.367 62.871 1.00 16.51 2 TRP B O 1
ATOM 1914 N N . ASP B 1 3 ? 23.207 15.426 62.193 1.00 16.93 3 ASP B N 1
ATOM 1915 C CA . ASP B 1 3 ? 23.611 15.846 63.518 1.00 16.20 3 ASP B CA 1
ATOM 1916 C C . ASP B 1 3 ? 22.385 16.320 64.281 1.00 16.17 3 ASP B C 1
ATOM 1917 O O . ASP B 1 3 ? 22.032 17.504 64.252 1.00 15.11 3 ASP B O 1
ATOM 1922 N N . THR B 1 4 ? 21.758 15.367 64.963 1.00 15.13 4 THR B N 1
ATOM 1923 C CA . THR B 1 4 ? 20.593 15.608 65.793 1.00 15.13 4 THR B CA 1
ATOM 1924 C C . THR B 1 4 ? 20.904 16.533 66.962 1.00 15.77 4 THR B C 1
ATOM 1925 O O . THR B 1 4 ? 19.992 17.203 67.489 1.00 14.20 4 THR B O 1
ATOM 1929 N N . SER B 1 5 ? 22.172 16.575 67.374 1.00 14.93 5 SER B N 1
ATOM 1930 C CA . SER B 1 5 ? 22.559 17.343 68.552 1.00 16.57 5 SER B CA 1
ATOM 1931 C C . SER B 1 5 ? 22.563 18.852 68.294 1.00 16.63 5 SER B C 1
ATOM 1932 O O . SER B 1 5 ? 22.548 19.648 69.244 1.00 18.03 5 SER B O 1
ATOM 1935 N N . LYS B 1 6 ? 22.551 19.246 67.024 1.00 17.06 6 LYS B N 1
ATOM 1936 C CA . LYS B 1 6 ? 22.435 20.660 66.709 1.00 17.80 6 LYS B CA 1
ATOM 1937 C C . LYS B 1 6 ? 21.149 21.007 65.986 1.00 17.35 6 LYS B C 1
ATOM 1938 O O . LYS B 1 6 ? 20.965 22.156 65.567 1.00 16.61 6 LYS B O 1
ATOM 1944 N N . ASP B 1 7 ? 20.263 20.025 65.846 1.00 16.42 7 ASP B N 1
ATOM 1945 C CA . ASP B 1 7 ? 18.997 20.256 65.143 1.00 15.99 7 ASP B CA 1
ATOM 1946 C C . ASP B 1 7 ? 18.146 21.303 65.860 1.00 15.23 7 ASP B C 1
ATOM 1947 O O . ASP B 1 7 ? 17.791 21.092 66.998 1.00 14.69 7 ASP B O 1
ATOM 1952 N N . TYR B 1 8 ? 17.822 22.425 65.204 1.00 14.49 8 TYR B N 1
ATOM 1953 C CA . TYR B 1 8 ? 17.090 23.519 65.905 1.00 14.65 8 TYR B CA 1
ATOM 1954 C C . TYR B 1 8 ? 15.693 23.125 66.364 1.00 14.41 8 TYR B C 1
ATOM 1955 O O . TYR B 1 8 ? 15.174 23.637 67.371 1.00 13.98 8 TYR B O 1
ATOM 1964 N N . ARG B 1 9 ? 15.050 22.239 65.621 1.00 14.82 9 ARG B N 1
ATOM 1965 C CA . ARG B 1 9 ? 13.724 21.786 66.049 1.00 14.39 9 ARG B CA 1
ATOM 1966 C C . ARG B 1 9 ? 13.787 21.162 67.480 1.00 14.26 9 ARG B C 1
ATOM 1967 O O . ARG B 1 9 ? 12.957 21.461 68.330 1.00 14.34 9 ARG B O 1
ATOM 1975 N N . LEU B 1 10 ? 14.801 20.327 67.725 1.00 13.73 10 LEU B N 1
ATOM 1976 C CA . LEU B 1 10 ? 14.949 19.661 69.022 1.00 13.73 10 LEU B CA 1
ATOM 1977 C C . LEU B 1 10 ? 15.464 20.612 70.083 1.00 13.76 10 LEU B C 1
ATOM 1978 O O . LEU B 1 10 ? 15.069 20.507 71.247 1.00 13.69 10 LEU B O 1
ATOM 1983 N N . LEU B 1 11 ? 16.306 21.565 69.675 1.00 13.71 11 LEU B N 1
ATOM 1984 C CA . LEU B 1 11 ? 16.802 22.599 70.600 1.00 13.88 11 LEU B CA 1
ATOM 1985 C C . LEU B 1 11 ? 15.661 23.488 71.061 1.00 14.01 11 LEU B C 1
ATOM 1986 O O . LEU B 1 11 ? 15.556 23.789 72.244 1.00 13.02 11 LEU B O 1
ATOM 1991 N N . VAL B 1 12 ? 14.797 23.897 70.130 1.00 14.13 12 VAL B N 1
ATOM 1992 C CA . VAL B 1 12 ? 13.586 24.633 70.522 1.00 13.49 12 VAL B CA 1
ATOM 1993 C C . VAL B 1 12 ? 12.675 23.816 71.443 1.00 14.31 12 VAL B C 1
ATOM 1994 O O . VAL B 1 12 ? 12.144 24.344 72.425 1.00 14.56 12 VAL B O 1
ATOM 1998 N N . ALA B 1 13 ? 12.489 22.537 71.143 1.00 13.47 13 ALA B N 1
ATOM 1999 C CA . ALA B 1 13 ? 11.678 21.692 71.998 1.00 13.98 13 ALA B CA 1
ATOM 2000 C C . ALA B 1 13 ? 12.252 21.668 73.417 1.00 14.12 13 ALA B C 1
ATOM 2001 O O . ALA B 1 13 ? 11.510 21.860 74.386 1.00 13.19 13 ALA B O 1
ATOM 2003 N N . GLU B 1 14 ? 13.579 21.478 73.517 1.00 13.70 14 GLU B N 1
ATOM 2004 C CA . GLU B 1 14 ? 14.239 21.418 74.836 1.00 15.39 14 GLU B CA 1
ATOM 2005 C C . GLU B 1 14 ? 14.092 22.737 75.602 1.00 14.89 14 GLU B C 1
ATOM 2006 O O . GLU B 1 14 ? 13.711 22.737 76.790 1.00 15.73 14 GLU B O 1
ATOM 2012 N N . LYS B 1 15 ? 14.340 23.842 74.923 1.00 14.86 15 LYS B N 1
ATOM 2013 C CA . LYS B 1 15 ? 14.225 25.173 75.533 1.00 15.26 15 LYS B CA 1
ATOM 2014 C C . LYS B 1 15 ? 12.785 25.466 75.935 1.00 15.39 15 LYS B C 1
ATOM 2015 O O . LYS B 1 15 ? 12.544 26.152 76.946 1.00 15.57 15 LYS B O 1
ATOM 2021 N N . SER B 1 16 ? 11.819 24.954 75.163 1.00 14.28 16 SER B N 1
ATOM 2022 C CA . SER B 1 16 ? 10.400 25.201 75.512 1.00 14.66 16 SER B CA 1
ATOM 2023 C C . SER B 1 16 ? 9.967 24.509 76.817 1.00 14.95 16 SER B C 1
ATOM 2024 O O . SER B 1 16 ? 9.107 25.023 77.548 1.00 15.05 16 SER B O 1
ATOM 2027 N N . VAL B 1 17 ? 10.578 23.357 77.121 1.00 15.03 17 VAL B N 1
ATOM 2028 C CA . VAL B 1 17 ? 10.346 22.673 78.408 1.00 15.62 17 VAL B CA 1
ATOM 2029 C C . VAL B 1 17 ? 10.850 23.552 79.540 1.00 15.50 17 VAL B C 1
ATOM 2030 O O . VAL B 1 17 ? 10.161 23.735 80.546 1.00 15.49 17 VAL B O 1
ATOM 2034 N N . GLU B 1 18 ? 12.059 24.092 79.389 1.00 16.36 18 GLU B N 1
ATOM 2035 C CA . GLU B 1 18 ? 12.643 25.012 80.373 1.00 17.65 18 GLU B CA 1
ATOM 2036 C C . GLU B 1 18 ? 11.687 26.187 80.602 1.00 16.79 18 GLU B C 1
ATOM 2037 O O . GLU B 1 18 ? 11.387 26.562 81.745 1.00 16.54 18 GLU B O 1
ATOM 2043 N N . LEU B 1 19 ? 11.224 26.767 79.498 1.00 15.54 19 LEU B N 1
ATOM 2044 C CA . LEU B 1 19 ? 10.278 27.872 79.562 1.00 15.65 19 LEU B CA 1
ATOM 2045 C C . LEU B 1 19 ? 8.992 27.493 80.301 1.00 14.00 19 LEU B C 1
ATOM 2046 O O . LEU B 1 19 ? 8.513 28.240 81.181 1.00 14.19 19 LEU B O 1
ATOM 2051 N N . PHE B 1 20 ? 8.430 26.341 79.964 1.00 12.88 20 PHE B N 1
ATOM 2052 C CA . PHE B 1 20 ? 7.211 25.878 80.660 1.00 14.17 20 PHE B CA 1
ATOM 2053 C C . PHE B 1 20 ? 7.416 25.715 82.177 1.00 14.39 20 PHE B C 1
ATOM 2054 O O . PHE B 1 20 ? 6.598 26.201 82.994 1.00 14.87 20 PHE B O 1
ATOM 2062 N N . ILE B 1 21 ? 8.497 25.038 82.562 1.00 14.65 21 ILE B N 1
ATOM 2063 C CA . ILE B 1 21 ? 8.767 24.844 83.994 1.00 15.18 21 ILE B CA 1
ATOM 2064 C C . ILE B 1 21 ? 8.885 26.186 84.725 1.00 15.40 21 ILE B C 1
ATOM 2065 O O . ILE B 1 21 ? 8.294 26.371 85.796 1.00 15.69 21 ILE B O 1
ATOM 2070 N N . ARG B 1 22 ? 9.636 27.133 84.158 1.00 15.78 22 ARG B N 1
ATOM 2071 C CA . ARG B 1 22 ? 9.807 28.449 84.814 1.00 17.23 22 ARG B CA 1
ATOM 2072 C C . ARG B 1 22 ? 8.472 29.193 84.936 1.00 16.81 22 ARG B C 1
ATOM 2073 O O . ARG B 1 22 ? 8.186 29.853 85.941 1.00 16.86 22 ARG B O 1
ATOM 2081 N N . THR B 1 23 ? 7.640 29.032 83.916 1.00 16.56 23 THR B N 1
ATOM 2082 C CA . THR B 1 23 ? 6.373 29.712 83.833 1.00 16.91 23 THR B CA 1
ATOM 2083 C C . THR B 1 23 ? 5.429 29.125 84.874 1.00 16.49 23 THR B C 1
ATOM 2084 O O . THR B 1 23 ? 4.799 29.853 85.620 1.00 16.49 23 THR B O 1
ATOM 2088 N N . ILE B 1 24 ? 5.354 27.800 84.920 1.00 16.22 24 ILE B N 1
ATOM 2089 C CA . ILE B 1 24 ? 4.434 27.169 85.840 1.00 17.77 24 ILE B CA 1
ATOM 2090 C C . ILE B 1 24 ? 4.849 27.304 87.327 1.00 17.69 24 ILE B C 1
ATOM 2091 O O . ILE B 1 24 ? 3.980 27.431 88.205 1.00 17.22 24 ILE B O 1
ATOM 2096 N N . GLU B 1 25 ? 6.146 27.379 87.619 1.00 16.57 25 GLU B N 1
ATOM 2097 C CA . GLU B 1 25 ? 6.573 27.675 89.008 1.00 18.91 25 GLU B CA 1
ATOM 2098 C C . GLU B 1 25 ? 5.884 28.931 89.568 1.00 19.30 25 GLU B C 1
ATOM 2099 O O . GLU B 1 25 ? 5.532 28.968 90.743 1.00 21.27 25 GLU B O 1
ATOM 2105 N N . GLY B 1 26 ? 5.698 29.952 88.733 1.00 20.68 26 GLY B N 1
ATOM 2106 C CA . GLY B 1 26 ? 5.090 31.214 89.174 1.00 20.97 26 GLY B CA 1
ATOM 2107 C C . GLY B 1 26 ? 3.583 31.275 89.023 1.00 21.40 26 GLY B C 1
ATOM 2108 O O . GLY B 1 26 ? 2.958 32.339 89.242 1.00 21.13 26 GLY B O 1
ATOM 2109 N N . ALA B 1 27 ? 2.986 30.137 88.690 1.00 20.66 27 ALA B N 1
ATOM 2110 C CA . ALA B 1 27 ? 1.556 30.099 88.419 1.00 21.03 27 ALA B CA 1
ATOM 2111 C C . ALA B 1 27 ? 0.786 29.938 89.732 1.00 21.12 27 ALA B C 1
ATOM 2112 O O . ALA B 1 27 ? 1.125 29.096 90.549 1.00 21.30 27 ALA B O 1
ATOM 2114 N N . LYS B 1 28 ? -0.242 30.765 89.931 1.00 20.80 28 LYS B N 1
ATOM 2115 C CA . LYS B 1 28 ? -1.001 30.751 91.186 1.00 20.92 28 LYS B CA 1
ATOM 2116 C C . LYS B 1 28 ? -2.496 30.480 90.972 1.00 19.95 28 LYS B C 1
ATOM 2117 O O . LYS B 1 28 ? -3.320 30.774 91.842 1.00 20.27 28 LYS B O 1
ATOM 2123 N N . PHE B 1 29 ? -2.842 29.897 89.831 1.00 19.39 29 PHE B N 1
ATOM 2124 C CA . PHE B 1 29 ? -4.245 29.612 89.539 1.00 18.64 29 PHE B CA 1
ATOM 2125 C C . PHE B 1 29 ? -4.987 28.790 90.566 1.00 19.12 29 PHE B C 1
ATOM 2126 O O . PHE B 1 29 ? -4.459 27.826 91.125 1.00 18.90 29 PHE B O 1
ATOM 2134 N N . ARG B 1 30 ? -6.229 29.213 90.798 1.00 18.33 30 ARG B N 1
ATOM 2135 C CA . ARG B 1 30 ? -7.202 28.497 91.599 1.00 18.99 30 ARG B CA 1
ATOM 2136 C C . ARG B 1 30 ? -7.945 27.451 90.768 1.00 18.77 30 ARG B C 1
ATOM 2137 O O . ARG B 1 30 ? -7.767 27.364 89.546 1.00 18.42 30 ARG B O 1
ATOM 2145 N N . GLY B 1 31 ? -8.766 26.650 91.440 1.00 18.84 31 GLY B N 1
ATOM 2146 C CA . GLY B 1 31 ? -9.516 25.612 90.769 1.00 19.23 31 GLY B CA 1
ATOM 2147 C C . GLY B 1 31 ? -8.691 24.336 90.710 1.00 19.63 31 GLY B C 1
ATOM 2148 O O . GLY B 1 31 ? -7.539 24.311 91.172 1.00 19.92 31 GLY B O 1
ATOM 2149 N N . GLN B 1 32 ? -9.303 23.273 90.195 1.00 18.79 32 GLN B N 1
ATOM 2150 C CA . GLN B 1 32 ? -8.687 21.963 90.177 1.00 18.44 32 GLN B CA 1
ATOM 2151 C C . GLN B 1 32 ? -7.674 21.877 89.040 1.00 19.01 32 GLN B C 1
ATOM 2152 O O . GLN B 1 32 ? -8.037 21.819 87.855 1.00 19.29 32 GLN B O 1
ATOM 2158 N N . TRP B 1 33 ? -6.405 21.925 89.426 1.00 18.77 33 TRP B N 1
ATOM 2159 C CA . TRP B 1 33 ? -5.285 21.618 88.527 1.00 18.06 33 TRP B CA 1
ATOM 2160 C C . TRP B 1 33 ? -4.138 21.031 89.336 1.00 18.92 33 TRP B C 1
ATOM 2161 O O . TRP B 1 33 ? -4.114 21.140 90.565 1.00 18.98 33 TRP B O 1
ATOM 2172 N N . ASP B 1 34 ? -3.208 20.377 88.655 1.00 18.48 34 ASP B N 1
ATOM 2173 C CA . ASP B 1 34 ? -2.154 19.668 89.359 1.00 19.38 34 ASP B CA 1
ATOM 2174 C C . ASP B 1 34 ? -0.780 20.186 88.951 1.00 19.80 34 ASP B C 1
ATOM 2175 O O . ASP B 1 34 ? -0.159 19.687 88.006 1.00 18.42 34 ASP B O 1
ATOM 2180 N N . LYS B 1 35 ? -0.325 21.205 89.679 1.00 19.84 35 LYS B N 1
ATOM 2181 C CA . LYS B 1 35 ? 0.916 21.907 89.373 1.00 20.01 35 LYS B CA 1
ATOM 2182 C C . LYS B 1 35 ? 2.120 20.984 89.426 1.00 19.80 35 LYS B C 1
ATOM 2183 O O . LYS B 1 35 ? 2.920 20.943 88.487 1.00 19.08 35 LYS B O 1
ATOM 2189 N N . LYS B 1 36 ? 2.248 20.272 90.541 1.00 20.11 36 LYS B N 1
ATOM 2190 C CA . LYS B 1 36 ? 3.323 19.292 90.741 1.00 20.87 36 LYS B CA 1
ATOM 2191 C C . LYS B 1 36 ? 3.390 18.293 89.582 1.00 20.41 36 LYS B C 1
ATOM 2192 O O . LYS B 1 36 ? 4.453 18.056 89.018 1.00 20.34 36 LYS B O 1
ATOM 2198 N N . ARG B 1 37 ? 2.251 17.722 89.218 1.00 19.86 37 ARG B N 1
ATOM 2199 C CA . ARG B 1 37 ? 2.229 16.745 88.133 1.00 20.11 37 ARG B CA 1
ATOM 2200 C C . ARG B 1 37 ? 2.636 17.397 86.805 1.00 19.73 37 ARG B C 1
ATOM 2201 O O . ARG B 1 37 ? 3.352 16.795 86.011 1.00 18.49 37 ARG B O 1
ATOM 2209 N N . SER B 1 38 ? 2.200 18.634 86.581 1.00 18.89 38 SER B N 1
ATOM 2210 C CA . SER B 1 38 ? 2.524 19.334 85.333 1.00 19.13 38 SER B CA 1
ATOM 2211 C C . SER B 1 38 ? 4.050 19.499 85.197 1.00 18.47 38 SER B C 1
ATOM 2212 O O . SER B 1 38 ? 4.619 19.233 84.120 1.00 17.77 38 SER B O 1
ATOM 2215 N N . ILE B 1 39 ? 4.704 19.882 86.304 1.00 18.75 39 ILE B N 1
ATOM 2216 C CA . ILE B 1 39 ? 6.160 20.033 86.364 1.00 19.16 39 ILE B CA 1
ATOM 2217 C C . ILE B 1 39 ? 6.884 18.692 86.215 1.00 19.01 39 ILE B C 1
ATOM 2218 O O . ILE B 1 39 ? 7.860 18.583 85.466 1.00 19.75 39 ILE B O 1
ATOM 2223 N N . GLN B 1 40 ? 6.376 17.678 86.902 1.00 18.96 40 GLN B N 1
ATOM 2224 C CA . GLN B 1 40 ? 6.893 16.315 86.839 1.00 19.18 40 GLN B CA 1
ATOM 2225 C C . GLN B 1 40 ? 6.887 15.760 85.405 1.00 18.38 40 GLN B C 1
ATOM 2226 O O . GLN B 1 40 ? 7.921 15.279 84.920 1.00 17.91 40 GLN B O 1
ATOM 2232 N N . LEU B 1 41 ? 5.746 15.849 84.727 1.00 17.46 41 LEU B N 1
ATOM 2233 C CA . LEU B 1 41 ? 5.650 15.395 83.324 1.00 17.58 41 LEU B CA 1
ATOM 2234 C C . LEU B 1 41 ? 6.552 16.181 82.385 1.00 16.64 41 LEU B C 1
ATOM 2235 O O . LEU B 1 41 ? 7.118 15.612 81.467 1.00 16.51 41 LEU B O 1
ATOM 2240 N N . ALA B 1 42 ? 6.673 17.492 82.596 1.00 16.34 42 ALA B N 1
ATOM 2241 C CA . ALA B 1 42 ? 7.607 18.306 81.821 1.00 16.70 42 ALA B CA 1
ATOM 2242 C C . ALA B 1 42 ? 9.052 17.829 82.018 1.00 16.41 42 ALA B C 1
ATOM 2243 O O . ALA B 1 42 ? 9.805 17.645 81.034 1.00 16.38 42 ALA B O 1
ATOM 2245 N N . LYS B 1 43 ? 9.423 17.608 83.274 1.00 16.88 43 LYS B N 1
ATOM 2246 C CA . LYS B 1 43 ? 10.765 17.145 83.575 1.00 17.91 43 LYS B CA 1
ATOM 2247 C C . LYS B 1 43 ? 11.031 15.822 82.886 1.00 16.83 43 LYS B C 1
ATOM 2248 O O . LYS B 1 43 ? 12.139 15.602 82.375 1.00 18.00 43 LYS B O 1
ATOM 2254 N N . GLU B 1 44 ? 10.016 14.970 82.816 1.00 16.64 44 GLU B N 1
ATOM 2255 C CA . GLU B 1 44 ? 10.128 13.674 82.139 1.00 17.64 44 GLU B CA 1
ATOM 2256 C C . GLU B 1 44 ? 10.324 13.772 80.637 1.00 17.16 44 GLU B C 1
ATOM 2257 O O . GLU B 1 44 ? 10.796 12.825 79.996 1.00 18.43 44 GLU B O 1
ATOM 2263 N N . MET B 1 45 ? 9.951 14.901 80.056 1.00 16.04 45 MET B N 1
ATOM 2264 C CA . MET B 1 45 ? 10.200 15.120 78.630 1.00 16.09 45 MET B CA 1
ATOM 2265 C C . MET B 1 45 ? 11.680 15.251 78.321 1.00 15.81 45 MET B C 1
ATOM 2266 O O . MET B 1 45 ? 12.091 14.955 77.210 1.00 16.50 45 MET B O 1
ATOM 2271 N N . ILE B 1 46 ? 12.465 15.738 79.284 1.00 16.59 46 ILE B N 1
ATOM 2272 C CA . ILE B 1 46 ? 13.880 16.070 79.026 1.00 17.77 46 ILE B CA 1
ATOM 2273 C C . ILE B 1 46 ? 14.688 14.850 78.533 1.00 17.04 46 ILE B C 1
ATOM 2274 O O . ILE B 1 46 ? 15.330 14.948 77.486 1.00 17.36 46 ILE B O 1
ATOM 2279 N N . PRO B 1 47 ? 14.621 13.690 79.238 1.00 17.85 47 PRO B N 1
ATOM 2280 C CA . PRO B 1 47 ? 15.370 12.541 78.698 1.00 17.92 47 PRO B CA 1
ATOM 2281 C C . PRO B 1 47 ? 14.911 12.091 77.312 1.00 17.81 47 PRO B C 1
ATOM 2282 O O . PRO B 1 47 ? 15.755 11.630 76.529 1.00 17.74 47 PRO B O 1
ATOM 2286 N N . ASP B 1 48 ? 13.611 12.229 77.009 1.00 17.08 48 ASP B N 1
ATOM 2287 C CA . ASP B 1 48 ? 13.089 11.907 75.675 1.00 17.09 48 ASP B CA 1
ATOM 2288 C C . ASP B 1 48 ? 13.725 12.834 74.619 1.00 16.59 48 ASP B C 1
ATOM 2289 O O . ASP B 1 48 ? 14.242 12.381 73.582 1.00 16.98 48 ASP B O 1
ATOM 2294 N N . ILE B 1 49 ? 13.694 14.143 74.883 1.00 15.99 49 ILE B N 1
ATOM 2295 C CA . ILE B 1 49 ? 14.266 15.115 73.942 1.00 15.88 49 ILE B CA 1
ATOM 2296 C C . ILE B 1 49 ? 15.771 14.904 73.807 1.00 16.35 49 ILE B C 1
ATOM 2297 O O . ILE B 1 49 ? 16.298 14.943 72.697 1.00 16.71 49 ILE B O 1
ATOM 2302 N N . GLN B 1 50 ? 16.448 14.694 74.929 1.00 16.71 50 GLN B N 1
ATOM 2303 C CA . GLN B 1 50 ? 17.898 14.438 74.917 1.00 18.19 50 GLN B CA 1
ATOM 2304 C C . GLN B 1 50 ? 18.249 13.170 74.152 1.00 18.35 50 GLN B C 1
ATOM 2305 O O . GLN B 1 50 ? 19.237 13.153 73.396 1.00 18.44 50 GLN B O 1
ATOM 2311 N N . ALA B 1 51 ? 17.425 12.135 74.322 1.00 18.16 51 ALA B N 1
ATOM 2312 C CA . ALA B 1 51 ? 17.579 10.891 73.553 1.00 18.46 51 ALA B CA 1
ATOM 2313 C C . ALA B 1 51 ? 17.511 11.171 72.050 1.00 17.94 51 ALA B C 1
ATOM 2314 O O . ALA B 1 51 ? 18.338 10.676 71.278 1.00 17.00 51 ALA B O 1
ATOM 2316 N N . LEU B 1 52 ? 16.512 11.954 71.643 1.00 17.08 52 LEU B N 1
ATOM 2317 C CA . LEU B 1 52 ? 16.346 12.331 70.245 1.00 17.19 52 LEU B CA 1
ATOM 2318 C C . LEU B 1 52 ? 17.562 13.148 69.765 1.00 16.93 52 LEU B C 1
ATOM 2319 O O . LEU B 1 52 ? 18.115 12.877 68.697 1.00 16.80 52 LEU B O 1
ATOM 2324 N N . ARG B 1 53 ? 17.986 14.114 70.577 1.00 16.21 53 ARG B N 1
ATOM 2325 C CA . ARG B 1 53 ? 19.146 14.948 70.246 1.00 16.83 53 ARG B CA 1
ATOM 2326 C C . ARG B 1 53 ? 20.451 14.186 70.106 1.00 16.94 53 ARG B C 1
ATOM 2327 O O . ARG B 1 53 ? 21.301 14.569 69.323 1.00 16.94 53 ARG B O 1
ATOM 2335 N N . TYR B 1 54 ? 20.625 13.127 70.897 1.00 17.55 54 TYR B N 1
ATOM 2336 C CA . TYR B 1 54 ? 21.899 12.396 70.910 1.00 18.59 54 TYR B CA 1
ATOM 2337 C C . TYR B 1 54 ? 21.804 11.072 70.141 1.00 17.94 54 TYR B C 1
ATOM 2338 O O . TYR B 1 54 ? 22.685 10.214 70.229 1.00 18.06 54 TYR B O 1
ATOM 2347 N N . SER B 1 55 ? 20.751 10.958 69.327 1.00 17.69 55 SER B N 1
ATOM 2348 C CA . SER B 1 55 ? 20.501 9.732 68.545 1.00 17.87 55 SER B CA 1
ATOM 2349 C C . SER B 1 55 ? 21.316 9.618 67.261 1.00 17.96 55 SER B C 1
ATOM 2350 O O . SER B 1 55 ? 21.767 8.514 66.900 1.00 17.65 55 SER B O 1
ATOM 2353 N N . TYR B 1 56 ? 21.480 10.757 66.575 1.00 17.28 56 TYR B N 1
ATOM 2354 C CA . TYR B 1 56 ? 22.194 10.836 65.288 1.00 18.17 56 TYR B CA 1
ATOM 2355 C C . TYR B 1 56 ? 21.477 10.025 64.202 1.00 18.82 56 TYR B C 1
ATOM 2356 O O . TYR B 1 56 ? 22.083 9.491 63.281 1.00 19.58 56 TYR B O 1
ATOM 2365 N N . ILE B 1 57 ? 20.159 9.942 64.366 1.00 19.69 57 ILE B N 1
ATOM 2366 C CA . ILE B 1 57 ? 19.251 9.303 63.420 1.00 21.32 57 ILE B CA 1
ATOM 2367 C C . ILE B 1 57 ? 18.671 10.409 62.532 1.00 21.49 57 ILE B C 1
ATOM 2368 O O . ILE B 1 57 ? 18.582 11.545 62.973 1.00 21.33 57 ILE B O 1
ATOM 2373 N N . ASP B 1 58 ? 18.309 10.088 61.280 1.00 21.61 58 ASP B N 1
ATOM 2374 C CA . ASP B 1 58 ? 17.687 11.052 60.369 1.00 21.61 58 ASP B CA 1
ATOM 2375 C C . ASP B 1 58 ? 16.376 11.625 60.940 1.00 21.24 58 ASP B C 1
ATOM 2376 O O . ASP B 1 58 ? 15.620 10.893 61.608 1.00 19.82 58 ASP B O 1
ATOM 2381 N N . PRO B 1 59 ? 16.090 12.920 60.670 1.00 21.33 59 PRO B N 1
ATOM 2382 C CA . PRO B 1 59 ? 14.931 13.593 61.279 1.00 21.85 59 PRO B CA 1
ATOM 2383 C C . PRO B 1 59 ? 13.612 12.896 60.948 1.00 22.66 59 PRO B C 1
ATOM 2384 O O . PRO B 1 59 ? 12.725 12.778 61.824 1.00 22.53 59 PRO B O 1
ATOM 2388 N N . GLU B 1 60 ? 13.472 12.424 59.708 1.00 23.91 60 GLU B N 1
ATOM 2389 C CA . GLU B 1 60 ? 12.241 11.715 59.313 1.00 25.21 60 GLU B CA 1
ATOM 2390 C C . GLU B 1 60 ? 12.010 10.432 60.118 1.00 25.14 60 GLU B C 1
ATOM 2391 O O . GLU B 1 60 ? 10.855 10.076 60.388 1.00 26.42 60 GLU B O 1
ATOM 2397 N N . GLU B 1 61 ? 13.093 9.766 60.528 1.00 24.35 61 GLU B N 1
ATOM 2398 C CA . GLU B 1 61 ? 13.042 8.544 61.339 1.00 24.58 61 GLU B CA 1
ATOM 2399 C C . GLU B 1 61 ? 12.824 8.771 62.838 1.00 23.92 61 GLU B C 1
ATOM 2400 O O . GLU B 1 61 ? 12.459 7.840 63.578 1.00 24.08 61 GLU B O 1
ATOM 2406 N N . LEU B 1 62 ? 13.099 9.989 63.293 1.00 23.24 62 LEU B N 1
ATOM 2407 C CA . LEU B 1 62 ? 12.845 10.370 64.680 1.00 23.22 62 LEU B CA 1
ATOM 2408 C C . LEU B 1 62 ? 11.351 10.365 64.997 1.00 23.65 62 LEU B C 1
ATOM 2409 O O . LEU B 1 62 ? 10.954 10.165 66.155 1.00 23.29 62 LEU B O 1
ATOM 2414 N N . VAL B 1 63 ? 10.544 10.590 63.962 1.00 23.88 63 VAL B N 1
ATOM 2415 C CA . VAL B 1 63 ? 9.094 10.734 64.087 1.00 24.84 63 VAL B CA 1
ATOM 2416 C C . VAL B 1 63 ? 8.443 9.467 64.673 1.00 25.68 63 VAL B C 1
ATOM 2417 O O . VAL B 1 63 ? 7.557 9.559 65.522 1.00 26.40 63 VAL B O 1
ATOM 2421 N N . ASP B 1 64 ? 8.880 8.293 64.229 1.00 26.69 64 ASP B N 1
ATOM 2422 C CA . ASP B 1 64 ? 8.290 7.037 64.718 1.00 27.91 64 ASP B CA 1
ATOM 2423 C C . ASP B 1 64 ? 9.150 6.323 65.769 1.00 27.07 64 ASP B C 1
ATOM 2424 O O . ASP B 1 64 ? 9.275 5.099 65.775 1.00 28.48 64 ASP B O 1
ATOM 2429 N N . THR B 1 65 ? 9.739 7.111 66.658 1.00 26.01 65 THR B N 1
ATOM 2430 C CA . THR B 1 65 ? 10.550 6.611 67.750 1.00 24.13 65 THR B CA 1
ATOM 2431 C C . THR B 1 65 ? 9.660 6.549 69.006 1.00 23.14 65 THR B C 1
ATOM 2432 O O . THR B 1 65 ? 8.709 7.333 69.130 1.00 23.31 65 THR B O 1
ATOM 2436 N N . PRO B 1 66 ? 9.950 5.610 69.932 1.00 22.31 66 PRO B N 1
ATOM 2437 C CA . PRO B 1 66 ? 9.200 5.576 71.205 1.00 21.62 66 PRO B CA 1
ATOM 2438 C C . PRO B 1 66 ? 9.328 6.883 71.984 1.00 21.48 66 PRO B C 1
ATOM 2439 O O . PRO B 1 66 ? 8.398 7.283 72.692 1.00 20.80 66 PRO B O 1
ATOM 2443 N N . GLN B 1 67 ? 10.482 7.535 71.854 1.00 21.08 67 GLN B N 1
ATOM 2444 C CA . GLN B 1 67 ? 10.699 8.834 72.500 1.00 21.35 67 GLN B CA 1
ATOM 2445 C C . GLN B 1 67 ? 9.742 9.905 71.987 1.00 21.33 67 GLN B C 1
ATOM 2446 O O . GLN B 1 67 ? 9.187 10.689 72.782 1.00 20.76 67 GLN B O 1
ATOM 2452 N N . MET B 1 68 ? 9.508 9.936 70.675 1.00 20.53 68 MET B N 1
ATOM 2453 C CA . MET B 1 68 ? 8.542 10.891 70.122 1.00 21.26 68 MET B CA 1
ATOM 2454 C C . MET B 1 68 ? 7.141 10.588 70.649 1.00 21.21 68 MET B C 1
ATOM 2455 O O . MET B 1 68 ? 6.440 11.483 71.119 1.00 21.15 68 MET B O 1
ATOM 2460 N N . LYS B 1 69 ? 6.754 9.313 70.605 1.00 21.59 69 LYS B N 1
ATOM 2461 C CA . LYS B 1 69 ? 5.449 8.880 71.099 1.00 22.21 69 LYS B CA 1
ATOM 2462 C C . LYS B 1 69 ? 5.234 9.296 72.558 1.00 21.36 69 LYS B C 1
ATOM 2463 O O . LYS B 1 69 ? 4.185 9.853 72.902 1.00 22.10 69 LYS B O 1
ATOM 2469 N N . ASP B 1 70 ? 6.244 9.041 73.393 1.00 21.21 70 ASP B N 1
ATOM 2470 C CA . ASP B 1 70 ? 6.176 9.325 74.823 1.00 20.96 70 ASP B CA 1
ATOM 2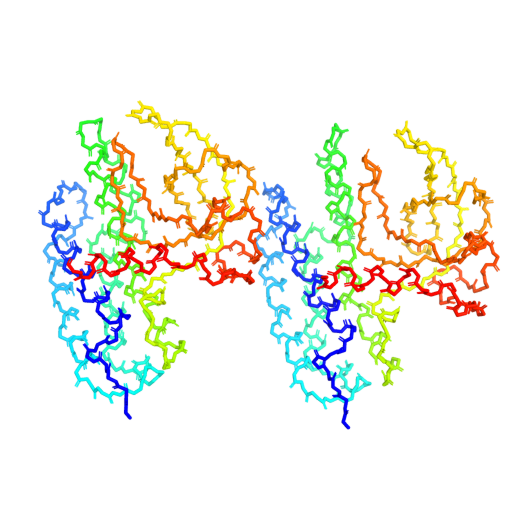471 C C . ASP B 1 70 ? 6.113 10.844 75.044 1.00 20.07 70 ASP B C 1
ATOM 2472 O O . ASP B 1 70 ? 5.367 11.325 75.894 1.00 19.29 70 ASP B O 1
ATOM 2477 N N . LEU B 1 71 ? 6.868 11.599 74.253 1.00 18.63 71 LEU B N 1
ATOM 2478 C CA . LEU B 1 71 ? 6.850 13.044 74.351 1.00 19.57 71 LEU B CA 1
ATOM 2479 C C . LEU B 1 71 ? 5.434 13.607 74.160 1.00 19.76 71 LEU B C 1
ATOM 2480 O O . LEU B 1 71 ? 4.979 14.443 74.937 1.00 19.46 71 LEU B O 1
ATOM 2485 N N . LYS B 1 72 ? 4.738 13.147 73.121 1.00 20.15 72 LYS B N 1
ATOM 2486 C CA . LYS B 1 72 ? 3.377 13.577 72.845 1.00 20.75 72 LYS B CA 1
ATOM 2487 C C . LYS B 1 72 ? 2.408 13.179 73.973 1.00 20.95 72 LYS B C 1
ATOM 2488 O O . LYS B 1 72 ? 1.565 13.976 74.364 1.00 21.10 72 LYS B O 1
ATOM 2494 N N . GLU B 1 73 ? 2.553 11.954 74.473 1.00 21.10 73 GLU B N 1
ATOM 2495 C CA . GLU B 1 73 ? 1.770 11.467 75.622 1.00 21.80 73 GLU B CA 1
ATOM 2496 C C . GLU B 1 73 ? 1.933 12.386 76.846 1.00 20.74 73 GLU B C 1
ATOM 2497 O O . GLU B 1 73 ? 0.948 12.743 77.508 1.00 19.76 73 GLU B O 1
ATOM 2503 N N . LYS B 1 74 ? 3.181 12.782 77.118 1.00 20.01 74 LYS B N 1
ATOM 2504 C CA . LYS B 1 74 ? 3.490 13.685 78.236 1.00 18.80 74 LYS B CA 1
ATOM 2505 C C . LYS B 1 74 ? 2.822 15.049 78.053 1.00 17.67 74 LYS B C 1
ATOM 2506 O O . LYS B 1 74 ? 2.283 15.597 79.017 1.00 17.64 74 LYS B O 1
ATOM 2512 N N . ALA B 1 75 ? 2.836 15.575 76.817 1.00 17.57 75 ALA B N 1
ATOM 2513 C CA . ALA B 1 75 ? 2.147 16.853 76.528 1.00 17.35 75 ALA B CA 1
ATOM 2514 C C . ALA B 1 75 ? 0.649 16.755 76.802 1.00 17.51 75 ALA B C 1
ATOM 2515 O O . ALA B 1 75 ? 0.079 17.620 77.453 1.00 18.13 75 ALA B O 1
ATOM 2517 N N . LYS B 1 76 ? 0.018 15.674 76.338 1.00 18.71 76 LYS B N 1
ATOM 2518 C CA . LYS B 1 76 ? -1.404 15.463 76.605 1.00 19.56 76 LYS B CA 1
ATOM 2519 C C . LYS B 1 76 ? -1.674 15.304 78.110 1.00 18.94 76 LYS B C 1
ATOM 2520 O O . LYS B 1 76 ? -2.649 15.855 78.617 1.00 19.65 76 LYS B O 1
ATOM 2526 N N . GLY B 1 77 ? -0.760 14.649 78.818 1.00 18.64 77 GLY B N 1
ATOM 2527 C CA . GLY B 1 77 ? -0.825 14.531 80.286 1.00 18.14 77 GLY B CA 1
ATOM 2528 C C . GLY B 1 77 ? -0.730 15.860 81.023 1.00 17.26 77 GLY B C 1
ATOM 2529 O O . GLY B 1 77 ? -1.377 16.053 82.036 1.00 17.41 77 GLY B O 1
ATOM 2530 N N . ILE B 1 78 ? 0.091 16.774 80.503 1.00 17.02 78 ILE B N 1
ATOM 2531 C CA . ILE B 1 78 ? 0.193 18.102 81.067 1.00 16.42 78 ILE B CA 1
ATOM 2532 C C . ILE B 1 78 ? -1.132 18.848 80.866 1.00 16.58 78 ILE B C 1
ATOM 2533 O O . ILE B 1 78 ? -1.624 19.490 81.797 1.00 16.40 78 ILE B O 1
ATOM 2538 N N . ILE B 1 79 ? -1.70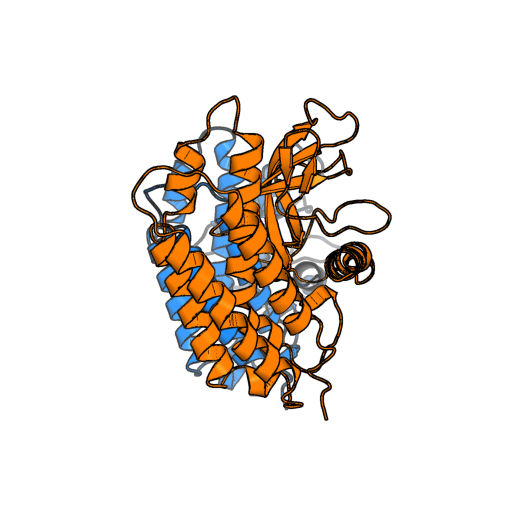2 18.762 79.658 1.00 16.76 79 ILE B N 1
ATOM 2539 C CA . ILE B 1 79 ? -2.982 19.424 79.366 1.00 16.52 79 ILE B CA 1
ATOM 2540 C C . ILE B 1 79 ? -4.009 18.947 80.383 1.00 17.39 79 ILE B C 1
ATOM 2541 O O . ILE B 1 79 ? -4.741 19.759 80.941 1.00 17.54 79 ILE B O 1
ATOM 2546 N N . GLU B 1 80 ? -4.007 17.642 80.664 1.00 17.44 80 GLU B N 1
ATOM 2547 C CA . GLU B 1 80 ? -4.909 17.095 81.709 1.00 18.66 80 GLU B CA 1
ATOM 2548 C C . GLU B 1 80 ? -4.621 17.675 83.098 1.00 18.13 80 GLU B C 1
ATOM 2549 O O . GLU B 1 80 ? -5.547 18.091 83.806 1.00 18.14 80 GLU B O 1
ATOM 2555 N N . ALA B 1 81 ? -3.340 17.745 83.464 1.00 18.47 81 ALA B N 1
ATOM 2556 C CA . ALA B 1 81 ? -2.916 18.276 84.765 1.00 18.23 81 ALA B CA 1
ATOM 2557 C C . ALA B 1 81 ? -3.258 19.751 84.921 1.00 18.18 81 ALA B C 1
ATOM 2558 O O . ALA B 1 81 ? -3.511 20.198 86.032 1.00 18.78 81 ALA B O 1
ATOM 2560 N N . LEU B 1 82 ? -3.297 20.486 83.810 1.00 17.13 82 LEU B N 1
ATOM 2561 C CA . LEU B 1 82 ? -3.661 21.907 83.841 1.00 17.37 82 LEU B CA 1
ATOM 2562 C C . LEU B 1 82 ? -5.160 22.155 83.937 1.00 17.74 82 LEU B C 1
ATOM 2563 O O . LEU B 1 82 ? -5.571 23.297 84.150 1.00 17.21 82 LEU B O 1
ATOM 2568 N N . GLY B 1 83 ? -5.977 21.099 83.761 1.00 18.83 83 GLY B N 1
ATOM 2569 C CA . GLY B 1 83 ? -7.437 21.250 83.767 1.00 19.45 83 GLY B CA 1
ATOM 2570 C C . GLY B 1 83 ? -8.162 20.736 82.523 1.00 20.30 83 GLY B C 1
ATOM 2571 O O . GLY B 1 83 ? -9.376 20.905 82.389 1.00 20.81 83 GLY B O 1
ATOM 2572 N N . GLY B 1 84 ? -7.433 20.096 81.610 1.00 19.98 84 GLY B N 1
ATOM 2573 C CA . GLY B 1 84 ? -8.060 19.513 80.425 1.00 21.22 84 GLY B CA 1
ATOM 2574 C C . GLY B 1 84 ? -8.065 20.468 79.254 1.00 22.16 84 GLY B C 1
ATOM 2575 O O . GLY B 1 84 ? -7.322 21.464 79.262 1.00 21.37 84 GLY B O 1
ATOM 2576 N N . GLU B 1 85 ? -8.897 20.192 78.250 1.00 22.79 85 GLU B N 1
ATOM 2577 C CA . GLU B 1 85 ? -8.756 20.929 76.980 1.00 24.21 85 GLU B CA 1
ATOM 2578 C C . GLU B 1 85 ? -9.059 22.420 77.123 1.00 22.70 85 GLU B C 1
ATOM 2579 O O . GLU B 1 85 ? -8.553 23.213 76.341 1.00 23.21 85 GLU B O 1
ATOM 2585 N N . ASP B 1 86 ? -9.869 22.773 78.125 1.00 22.15 86 ASP B N 1
ATOM 2586 C CA . ASP B 1 86 ? -10.270 24.142 78.359 1.00 21.34 86 ASP B CA 1
ATOM 2587 C C . ASP B 1 86 ? -9.405 24.825 79.422 1.00 19.62 86 ASP B C 1
ATOM 2588 O O . ASP B 1 86 ? -9.795 25.852 79.949 1.00 17.83 86 ASP B O 1
ATOM 2593 N N . TRP B 1 87 ? -8.226 24.266 79.714 1.00 18.06 87 TRP B N 1
ATOM 2594 C CA . TRP B 1 87 ? -7.354 24.800 80.770 1.00 18.12 87 TRP B CA 1
ATOM 2595 C C . TRP B 1 87 ? -7.106 26.310 80.572 1.00 18.00 87 TRP B C 1
ATOM 2596 O O . TRP B 1 87 ? -7.091 27.087 81.535 1.00 17.49 87 TRP B O 1
ATOM 2607 N N . HIS B 1 88 ? -6.922 26.731 79.314 1.00 18.54 88 HIS B N 1
ATOM 2608 C CA . HIS B 1 88 ? -6.580 28.138 79.062 1.00 19.00 88 HIS B CA 1
ATOM 2609 C C . HIS B 1 88 ? -7.742 29.067 79.366 1.00 18.93 88 HIS B C 1
ATOM 2610 O O . HIS B 1 88 ? -7.537 30.174 79.857 1.00 17.97 88 HIS B O 1
ATOM 2617 N N . HIS B 1 89 ? -8.960 28.594 79.106 1.00 18.26 89 HIS B N 1
ATOM 2618 C CA . HIS B 1 89 ? -10.147 29.358 79.509 1.00 17.83 89 HIS B CA 1
ATOM 2619 C C . HIS B 1 89 ? -10.272 29.413 81.032 1.00 17.51 89 HIS B C 1
ATOM 2620 O O . HIS B 1 89 ? -10.551 30.474 81.591 1.00 17.71 89 HIS B O 1
ATOM 2627 N N . LYS B 1 90 ? -10.084 28.270 81.694 1.00 16.53 90 LYS B N 1
ATOM 2628 C CA . LYS B 1 90 ? -10.142 28.207 83.167 1.00 16.21 90 LYS B CA 1
ATOM 2629 C C . LYS B 1 90 ? -9.141 29.202 83.802 1.00 14.95 90 LYS B C 1
ATOM 2630 O O . LYS B 1 90 ? -9.459 29.913 84.765 1.00 15.57 90 LYS B O 1
ATOM 2636 N N . PHE B 1 91 ? -7.935 29.259 83.237 1.00 13.95 91 PHE B N 1
ATOM 2637 C CA . PHE B 1 91 ? -6.892 30.157 83.739 1.00 13.16 91 PHE B CA 1
ATOM 2638 C C . PHE B 1 91 ? -7.180 31.647 83.463 1.00 14.58 91 PHE B C 1
ATOM 2639 O O . PHE B 1 91 ? -7.122 32.474 84.368 1.00 13.71 91 PHE B O 1
ATOM 2647 N N . LEU B 1 92 ? -7.496 31.969 82.194 1.00 15.27 92 LEU B N 1
ATOM 2648 C CA . LEU B 1 92 ? -7.719 33.359 81.783 1.00 16.62 92 LEU B CA 1
ATOM 2649 C C . LEU B 1 92 ? -8.922 33.962 82.463 1.00 17.06 92 LEU B C 1
ATOM 2650 O O . LEU B 1 92 ? -8.945 35.159 82.786 1.00 17.39 92 LEU B O 1
ATOM 2655 N N . SER B 1 93 ? -9.920 33.119 82.719 1.00 17.02 93 SER B N 1
ATOM 2656 C CA . SER B 1 93 ? -11.143 33.580 83.375 1.00 17.19 93 SER B CA 1
ATOM 2657 C C . SER B 1 93 ? -10.881 34.105 84.802 1.00 17.83 93 SER B C 1
ATOM 2658 O O . SER B 1 93 ? -11.691 34.837 85.358 1.00 16.99 93 SER B O 1
ATOM 2661 N N . GLN B 1 94 ? -9.750 33.702 85.386 1.00 19.44 94 GLN B N 1
ATOM 2662 C CA . GLN B 1 94 ? -9.386 34.090 86.768 1.00 19.66 94 GLN B CA 1
ATOM 2663 C C . GLN B 1 94 ? -8.690 35.429 86.867 1.00 20.45 94 GLN B C 1
ATOM 2664 O O . GLN B 1 94 ? -8.584 36.003 87.975 1.00 21.57 94 GLN B O 1
ATOM 2670 N N . ALA B 1 95 ? -8.239 35.926 85.724 1.00 20.01 95 ALA B N 1
ATOM 2671 C CA . ALA B 1 95 ? -7.471 37.178 85.633 1.00 20.42 95 ALA B CA 1
ATOM 2672 C C . ALA B 1 95 ? -8.216 38.341 86.277 1.00 20.94 95 ALA B C 1
ATOM 2673 O O . ALA B 1 95 ? -9.411 38.550 86.041 1.00 20.20 95 ALA B O 1
ATOM 2675 N N . SER B 1 96 ? -7.476 39.121 87.063 1.00 21.16 96 SER B N 1
ATOM 2676 C CA . SER B 1 96 ? -8.013 40.292 87.720 1.00 22.08 96 SER B CA 1
ATOM 2677 C C . SER B 1 96 ? -7.243 41.437 87.111 1.00 22.82 96 SER B C 1
ATOM 2678 O O . SER B 1 96 ? -6.227 41.222 86.442 1.00 22.35 96 SER B O 1
ATOM 2681 N N . ARG B 1 97 ? -7.739 42.648 87.303 1.00 23.01 97 ARG B N 1
ATOM 2682 C CA . ARG B 1 97 ? -7.050 43.802 86.793 1.00 24.10 97 ARG B CA 1
ATOM 2683 C C . ARG B 1 97 ? -5.570 43.737 87.179 1.00 23.63 97 ARG B C 1
ATOM 2684 O O . ARG B 1 97 ? -4.707 43.952 86.320 1.00 24.26 97 ARG B O 1
ATOM 2692 N N . GLU B 1 98 ? -5.297 43.390 88.445 1.00 22.79 98 GLU B N 1
ATOM 2693 C CA . GLU B 1 98 ? -3.945 43.453 89.032 1.00 23.27 98 GLU B CA 1
ATOM 2694 C C . GLU B 1 98 ? -3.012 42.373 88.515 1.00 22.97 98 GLU B C 1
ATOM 2695 O O . GLU B 1 98 ? -1.797 42.572 88.476 1.00 23.22 98 GLU B O 1
ATOM 2701 N N . ASP B 1 99 ? -3.564 41.218 88.154 1.00 21.56 99 ASP B N 1
ATOM 2702 C CA . ASP B 1 99 ? -2.700 40.141 87.652 1.00 21.86 99 ASP B CA 1
ATOM 2703 C C . ASP B 1 99 ? -2.939 39.740 86.187 1.00 21.13 99 ASP B C 1
ATOM 2704 O O . ASP B 1 99 ? -2.376 38.733 85.726 1.00 20.58 99 ASP B O 1
ATOM 2709 N N . ARG B 1 100 ? -3.739 40.530 85.465 1.00 20.87 100 ARG B N 1
ATOM 2710 C CA . ARG B 1 100 ? -4.062 40.267 84.051 1.00 20.50 100 ARG B CA 1
ATOM 2711 C C . ARG B 1 100 ? -2.819 40.002 83.200 1.00 19.83 100 ARG B C 1
ATOM 2712 O O . ARG B 1 100 ? -2.759 38.993 82.456 1.00 17.65 100 ARG B O 1
ATOM 2720 N N . GLU B 1 101 ? -1.838 40.908 83.280 1.00 18.80 101 GLU B N 1
ATOM 2721 C CA . GLU B 1 101 ? -0.626 40.753 82.425 1.00 19.57 101 GLU B CA 1
ATOM 2722 C C . GLU B 1 101 ? 0.118 39.473 82.724 1.00 18.54 101 GLU B C 1
ATOM 2723 O O . GLU B 1 101 ? 0.487 38.762 81.803 1.00 18.62 101 GLU B O 1
ATOM 2729 N N . LYS B 1 102 ? 0.304 39.168 84.010 1.00 18.11 102 LYS B N 1
ATOM 2730 C CA . LYS B 1 102 ? 1.018 37.974 84.416 1.00 17.50 102 LYS B CA 1
ATOM 2731 C C . LYS B 1 102 ? 0.286 36.734 83.935 1.00 16.89 102 LYS B C 1
ATOM 2732 O O . LYS B 1 102 ? 0.901 35.826 83.388 1.00 16.89 102 LYS B O 1
ATOM 2738 N N . VAL B 1 103 ? -1.028 36.701 84.138 1.00 15.87 103 VAL B N 1
ATOM 2739 C CA . VAL B 1 103 ? -1.845 35.563 83.688 1.00 15.71 103 VAL B CA 1
ATOM 2740 C C . VAL B 1 103 ? -1.791 35.372 82.162 1.00 15.71 103 VAL B C 1
ATOM 2741 O O . VAL B 1 103 ? -1.584 34.260 81.666 1.00 15.49 103 VAL B O 1
ATOM 2745 N N . GLU B 1 104 ? -1.953 36.463 81.424 1.00 15.84 104 GLU B N 1
ATOM 2746 C CA . GLU B 1 104 ? -1.940 36.378 79.960 1.00 16.82 104 GLU B CA 1
ATOM 2747 C C . GLU B 1 104 ? -0.592 35.913 79.438 1.00 16.59 104 GLU B C 1
ATOM 2748 O O . GLU B 1 104 ? -0.523 35.084 78.534 1.00 17.26 104 GLU B O 1
ATOM 2754 N N . GLU B 1 105 ? 0.475 36.423 80.038 1.00 16.26 105 GLU B N 1
ATOM 2755 C CA . GLU B 1 105 ? 1.817 35.945 79.690 1.00 17.29 105 GLU B CA 1
ATOM 2756 C C . GLU B 1 105 ? 1.961 34.451 79.962 1.00 16.01 105 GLU B C 1
ATOM 2757 O O . GLU B 1 105 ? 2.530 33.725 79.136 1.00 15.05 105 GLU B O 1
ATOM 2763 N N . GLN B 1 106 ? 1.488 33.998 81.129 1.00 14.67 106 GLN B N 1
ATOM 2764 C CA . GLN B 1 106 ? 1.611 32.575 81.519 1.00 15.10 106 GLN B CA 1
ATOM 2765 C C . GLN B 1 106 ? 0.881 31.685 80.537 1.00 14.81 106 GLN B C 1
ATOM 2766 O O . GLN B 1 106 ? 1.451 30.695 80.038 1.00 13.89 106 GLN B O 1
ATOM 2772 N N . VAL B 1 107 ? -0.354 32.070 80.204 1.00 13.66 107 VAL B N 1
ATOM 2773 C CA . VAL B 1 107 ? -1.161 31.238 79.341 1.00 13.48 107 VAL B CA 1
ATOM 2774 C C . VAL B 1 107 ? -0.519 31.161 77.941 1.00 13.78 107 VAL B C 1
ATOM 2775 O O . VAL B 1 107 ? -0.424 30.078 77.350 1.00 12.92 107 VAL B O 1
ATOM 2779 N N . ALA B 1 108 ? -0.066 32.318 77.446 1.00 13.63 108 ALA B N 1
ATOM 2780 C CA . ALA B 1 108 ? 0.575 32.364 76.113 1.00 14.18 108 ALA B CA 1
ATOM 2781 C C . ALA B 1 108 ? 1.847 31.517 76.063 1.00 14.16 108 ALA B C 1
ATOM 2782 O O . ALA B 1 108 ? 2.104 30.828 75.049 1.00 14.86 108 ALA B O 1
ATOM 2784 N N . ARG B 1 109 ? 2.631 31.532 77.153 1.00 13.59 109 ARG B N 1
ATOM 2785 C CA . ARG B 1 109 ? 3.869 30.739 77.208 1.00 13.78 109 ARG B CA 1
ATOM 2786 C C . ARG B 1 109 ? 3.563 29.243 77.228 1.00 13.52 109 ARG B C 1
ATOM 2787 O O . ARG B 1 109 ? 4.201 28.442 76.537 1.00 14.19 109 ARG B O 1
ATOM 2795 N N . ILE B 1 110 ? 2.531 28.879 77.983 1.00 13.99 110 ILE B N 1
ATOM 2796 C CA . ILE B 1 110 ? 2.067 27.469 78.032 1.00 13.37 110 ILE B CA 1
ATOM 2797 C C . ILE B 1 110 ? 1.596 26.984 76.667 1.00 14.14 110 ILE B C 1
ATOM 2798 O O . ILE B 1 110 ? 1.998 25.904 76.239 1.00 14.78 110 ILE B O 1
ATOM 2803 N N . LYS B 1 111 ? 0.821 27.803 75.962 1.00 14.06 111 LYS B N 1
ATOM 2804 C CA . LYS B 1 111 ? 0.371 27.497 74.587 1.00 14.78 111 LYS B CA 1
ATOM 2805 C C . LYS B 1 111 ? 1.546 27.272 73.637 1.00 14.70 111 LYS B C 1
ATOM 2806 O O . LYS B 1 111 ? 1.560 26.297 72.875 1.00 14.17 111 LYS B O 1
ATOM 2812 N N . PHE B 1 112 ? 2.531 28.167 73.702 1.00 14.48 112 PHE B N 1
ATOM 2813 C CA . PHE B 1 112 ? 3.718 28.073 72.848 1.00 14.36 112 PHE B CA 1
ATOM 2814 C C . PHE B 1 112 ? 4.433 26.731 73.120 1.00 14.33 112 PHE B C 1
ATOM 2815 O O . PHE B 1 112 ? 4.765 25.990 72.207 1.00 15.08 112 PHE B O 1
ATOM 2823 N N . PHE B 1 113 ? 4.618 26.404 74.397 1.00 13.90 113 PHE B N 1
ATOM 2824 C CA . PHE B 1 113 ? 5.241 25.128 74.762 1.00 13.72 113 PHE B CA 1
ATOM 2825 C C . PHE B 1 113 ? 4.420 23.932 74.260 1.00 13.36 113 PHE B C 1
ATOM 2826 O O . PHE B 1 113 ? 4.997 23.011 73.662 1.00 12.89 113 PHE B O 1
ATOM 2834 N N . LEU B 1 114 ? 3.112 23.899 74.540 1.00 12.85 114 LEU B N 1
ATOM 2835 C CA . LEU B 1 114 ? 2.331 22.693 74.180 1.00 13.38 114 LEU B CA 1
ATOM 2836 C C . LEU B 1 114 ? 2.356 22.498 72.676 1.00 13.76 114 LEU B C 1
ATOM 2837 O O . LEU B 1 114 ? 2.503 21.373 72.195 1.00 15.24 114 LEU B O 1
ATOM 2842 N N . ASN B 1 115 ? 2.259 23.594 71.926 1.00 13.25 115 ASN B N 1
ATOM 2843 C CA . ASN B 1 115 ? 2.282 23.476 70.458 1.00 14.35 115 ASN B CA 1
ATOM 2844 C C . ASN B 1 115 ? 3.668 23.102 69.918 1.00 14.86 115 ASN B C 1
ATOM 2845 O O . ASN B 1 115 ? 3.784 22.346 68.956 1.00 15.00 115 ASN B O 1
ATOM 2850 N N . THR B 1 116 ? 4.723 23.586 70.578 1.00 14.91 116 THR B N 1
ATOM 2851 C CA . THR B 1 116 ? 6.084 23.120 70.245 1.00 13.79 116 THR B CA 1
ATOM 2852 C C . THR B 1 116 ? 6.208 21.601 70.351 1.00 14.73 116 THR B C 1
ATOM 2853 O O . THR B 1 116 ? 6.700 20.945 69.414 1.00 14.25 116 THR B O 1
ATOM 2857 N N . ILE B 1 117 ? 5.737 21.039 71.472 1.00 13.97 117 ILE B N 1
ATOM 2858 C CA . ILE B 1 117 ? 5.832 19.581 71.656 1.00 14.89 117 ILE B CA 1
ATOM 2859 C C . ILE B 1 117 ? 4.857 18.813 70.748 1.00 15.48 117 ILE B C 1
ATOM 2860 O O . ILE B 1 117 ? 5.252 17.878 70.016 1.00 15.08 117 ILE B O 1
ATOM 2865 N N . LEU B 1 118 ? 3.598 19.227 70.757 1.00 16.03 118 LEU B N 1
ATOM 2866 C CA . LEU B 1 118 ? 2.553 18.497 70.027 1.00 16.83 118 LEU B CA 1
ATOM 2867 C C . LEU B 1 118 ? 2.734 18.483 68.490 1.00 16.80 118 LEU B C 1
ATOM 2868 O O . LEU B 1 118 ? 2.325 17.539 67.842 1.00 18.02 118 LEU B O 1
ATOM 2873 N N . ASN B 1 119 ? 3.346 19.531 67.936 1.00 17.03 119 ASN B N 1
ATOM 2874 C CA . ASN B 1 119 ? 3.577 19.619 66.490 1.00 17.75 119 ASN B CA 1
ATOM 2875 C C . ASN B 1 119 ? 5.055 19.471 66.108 1.00 16.81 119 ASN B C 1
ATOM 2876 O O . ASN B 1 119 ? 5.428 19.713 64.956 1.00 16.63 119 ASN B O 1
ATOM 2881 N N . LEU B 1 120 ? 5.882 19.013 67.056 1.00 16.34 120 LEU B N 1
ATOM 2882 C CA . LEU B 1 120 ? 7.298 18.717 66.754 1.00 16.16 120 LEU B CA 1
ATOM 2883 C C . LEU B 1 120 ? 7.432 17.723 65.619 1.00 16.54 120 LEU B C 1
ATOM 2884 O O . LEU B 1 120 ? 8.283 17.898 64.718 1.00 16.35 120 LEU B O 1
ATOM 2889 N N . ASP B 1 121 ? 6.609 16.676 65.664 1.00 16.24 121 ASP B N 1
ATOM 2890 C CA . ASP B 1 121 ? 6.680 15.629 64.648 1.00 18.30 121 ASP B CA 1
ATOM 2891 C C . ASP B 1 121 ? 6.554 16.162 63.222 1.00 17.77 121 ASP B C 1
ATOM 2892 O O . ASP B 1 121 ? 7.321 15.751 62.354 1.00 17.93 121 ASP B O 1
ATOM 2897 N N . ARG B 1 122 ? 5.604 17.058 62.986 1.00 18.68 122 ARG B N 1
ATOM 2898 C CA . ARG B 1 122 ? 5.409 17.638 61.655 1.00 19.10 122 ARG B CA 1
ATOM 2899 C C . ARG B 1 122 ? 6.652 18.400 61.203 1.00 18.52 122 ARG B C 1
ATOM 2900 O O . ARG B 1 122 ? 7.017 18.366 60.022 1.00 18.22 122 ARG B O 1
ATOM 2908 N N . ARG B 1 123 ? 7.308 19.075 62.151 1.00 17.15 123 ARG B N 1
ATOM 2909 C CA . ARG B 1 123 ? 8.549 19.796 61.843 1.00 16.05 123 ARG B CA 1
ATOM 2910 C C . ARG B 1 123 ? 9.668 18.858 61.482 1.00 16.55 123 ARG B C 1
ATOM 2911 O O . ARG B 1 123 ? 10.427 19.141 60.559 1.00 16.23 123 ARG B O 1
ATOM 2919 N N . LEU B 1 124 ? 9.782 17.756 62.217 1.00 16.49 124 LEU B N 1
ATOM 2920 C CA . LEU B 1 124 ? 10.833 16.759 61.938 1.00 17.63 124 LEU B CA 1
ATOM 2921 C C . LEU B 1 124 ? 10.612 16.088 60.578 1.00 17.99 124 LEU B C 1
ATOM 2922 O O . LEU B 1 124 ? 11.566 15.777 59.866 1.00 18.06 124 LEU B O 1
ATOM 2927 N N . LYS B 1 125 ? 9.344 15.980 60.188 1.00 18.75 125 LYS B N 1
ATOM 2928 C CA . LYS B 1 125 ? 8.957 15.337 58.922 1.00 19.50 125 LYS B CA 1
ATOM 2929 C C . LYS B 1 125 ? 9.431 16.139 57.697 1.00 19.70 125 LYS B C 1
ATOM 2930 O O . LYS B 1 125 ? 9.569 15.590 56.595 1.00 19.71 125 LYS B O 1
ATOM 2936 N N . LEU B 1 126 ? 9.697 17.433 57.890 1.00 19.46 126 LEU B N 1
ATOM 2937 C CA . LEU B 1 126 ? 10.301 18.250 56.847 1.00 19.48 126 LEU B CA 1
ATOM 2938 C C . LEU B 1 126 ? 11.689 17.740 56.397 1.00 19.65 126 LEU B C 1
ATOM 2939 O O . LEU B 1 126 ? 12.145 18.104 55.293 1.00 19.76 126 LEU B O 1
ATOM 2944 N N . GLY B 1 127 ? 12.346 16.935 57.238 1.00 19.24 127 GLY B N 1
ATOM 2945 C CA . GLY B 1 127 ? 13.568 16.199 56.865 1.00 19.68 127 GLY B CA 1
ATOM 2946 C C . GLY B 1 127 ? 14.871 16.927 57.151 1.00 19.72 127 GLY B C 1
ATOM 2947 O O . GLY B 1 127 ? 14.945 17.729 58.082 1.00 19.10 127 GLY B O 1
ATOM 2948 N N . LYS B 1 128 ? 15.890 16.653 56.331 1.00 19.17 128 LYS B N 1
ATOM 2949 C CA . LYS B 1 128 ? 17.231 17.163 56.577 1.00 19.04 128 LYS B CA 1
ATOM 2950 C C . LYS B 1 128 ? 17.414 18.628 56.170 1.00 19.42 128 LYS B C 1
ATOM 2951 O O . LYS B 1 128 ? 18.138 18.971 55.211 1.00 19.19 128 LYS B O 1
ATOM 2957 N N . ILE B 1 129 ? 16.715 19.481 56.918 1.00 19.88 129 ILE B N 1
ATOM 2958 C CA . ILE B 1 129 ? 16.806 20.935 56.806 1.00 20.50 129 ILE B CA 1
ATOM 2959 C C . ILE B 1 129 ? 17.226 21.441 58.179 1.00 20.71 129 ILE B C 1
ATOM 2960 O O . ILE B 1 129 ? 16.548 21.193 59.154 1.00 21.15 129 ILE B O 1
ATOM 2965 N N . ASN B 1 130 ? 18.371 22.118 58.287 1.00 22.19 130 ASN B N 1
ATOM 2966 C CA . ASN B 1 130 ? 18.671 22.692 59.612 1.00 22.20 130 ASN B CA 1
ATOM 2967 C C . ASN B 1 130 ? 18.720 24.214 59.484 1.00 22.44 130 ASN B C 1
ATOM 2968 O O . ASN B 1 130 ? 19.763 24.813 59.249 1.00 24.11 130 ASN B O 1
ATOM 2973 N N . ASP B 1 131 ? 17.535 24.791 59.509 1.00 21.30 131 ASP B N 1
ATOM 2974 C CA . ASP B 1 131 ? 17.318 26.216 59.446 1.00 19.95 131 ASP B CA 1
ATOM 2975 C C . ASP B 1 131 ? 16.507 26.544 60.696 1.00 19.74 131 ASP B C 1
ATOM 2976 O O . ASP B 1 131 ? 15.473 25.913 60.917 1.00 19.70 131 ASP B O 1
ATOM 2981 N N . PRO B 1 132 ? 16.987 27.492 61.540 1.00 19.41 132 PRO B N 1
ATOM 2982 C CA . PRO B 1 132 ? 16.222 27.793 62.749 1.00 19.59 132 PRO B CA 1
ATOM 2983 C C . PRO B 1 132 ? 14.730 28.118 62.487 1.00 19.68 132 PRO B C 1
ATOM 2984 O O . PRO B 1 132 ? 13.890 27.922 63.374 1.00 19.72 132 PRO B O 1
ATOM 2988 N N . VAL B 1 133 ? 14.422 28.588 61.279 1.00 19.52 133 VAL B N 1
ATOM 2989 C CA . VAL B 1 133 ? 13.054 29.042 60.981 1.00 19.65 133 VAL B CA 1
ATOM 2990 C C . VAL B 1 133 ? 12.026 27.926 60.980 1.00 18.78 133 VAL B C 1
ATOM 2991 O O . VAL B 1 133 ? 10.854 28.168 61.258 1.00 20.30 133 VAL B O 1
ATOM 2995 N N . ILE B 1 134 ? 12.468 26.707 60.712 1.00 17.68 134 ILE B N 1
ATOM 2996 C CA . ILE B 1 134 ? 11.529 25.588 60.728 1.00 17.14 134 ILE B CA 1
ATOM 2997 C C . ILE B 1 134 ? 11.316 24.949 62.116 1.00 16.27 134 ILE B C 1
ATOM 2998 O O . ILE B 1 134 ? 10.576 23.971 62.239 1.00 15.48 134 ILE B O 1
ATOM 3003 N N . ALA B 1 135 ? 11.931 25.542 63.151 1.00 15.12 135 ALA B N 1
ATOM 3004 C CA . ALA B 1 135 ? 11.785 25.081 64.549 1.00 14.73 135 ALA B CA 1
ATOM 3005 C C . ALA B 1 135 ? 10.561 25.660 65.242 1.00 14.33 135 ALA B C 1
ATOM 3006 O O . ALA B 1 135 ? 10.262 25.319 66.388 1.00 15.39 135 ALA B O 1
ATOM 3008 N N . VAL B 1 136 ? 9.884 26.571 64.554 1.00 15.62 136 VAL B N 1
ATOM 3009 C CA . VAL B 1 136 ? 8.604 27.148 65.038 1.00 16.00 136 VAL B CA 1
ATOM 3010 C C . VAL B 1 136 ? 7.586 27.015 63.911 1.00 16.71 136 VAL B C 1
ATOM 3011 O O . VAL B 1 136 ? 7.953 26.834 62.729 1.00 16.30 136 VAL B O 1
ATOM 3015 N N . ASP B 1 137 ? 6.304 27.056 64.269 1.00 15.81 137 ASP B N 1
ATOM 3016 C CA . ASP B 1 137 ? 5.268 26.981 63.253 1.00 16.43 137 ASP B CA 1
ATOM 3017 C C . ASP B 1 137 ? 4.986 28.358 62.691 1.00 16.10 137 ASP B C 1
ATOM 3018 O O . ASP B 1 137 ? 4.839 29.324 63.434 1.00 16.62 137 ASP B O 1
ATOM 3023 N N . ILE B 1 138 ? 4.874 28.414 61.375 1.00 15.76 138 ILE B N 1
ATOM 3024 C CA . ILE B 1 138 ? 4.476 29.631 60.686 1.00 17.13 138 ILE B CA 1
ATOM 3025 C C . ILE B 1 138 ? 3.188 29.300 59.925 1.00 16.47 138 ILE B C 1
ATOM 3026 O O . ILE B 1 138 ? 3.150 28.349 59.149 1.00 17.65 138 ILE B O 1
ATOM 3031 N N . VAL B 1 139 ? 2.124 30.065 60.186 1.00 16.63 139 VAL B N 1
ATOM 3032 C CA . VAL B 1 139 ? 0.789 29.739 59.652 1.00 17.12 139 VAL B CA 1
ATOM 3033 C C . VAL B 1 139 ? 0.098 30.965 59.087 1.00 17.08 139 VAL B C 1
ATOM 3034 O O . VAL B 1 139 ? 0.344 32.087 59.545 1.00 17.04 139 VAL B O 1
ATOM 3038 N N . VAL B 1 140 ? -0.756 30.748 58.082 1.00 16.68 140 VAL B N 1
ATOM 3039 C CA . VAL B 1 140 ? -1.561 31.843 57.510 1.00 16.51 140 VAL B CA 1
ATOM 3040 C C . VAL B 1 140 ? -2.628 32.309 58.504 1.00 16.76 140 VAL B C 1
ATOM 3041 O O . VAL B 1 140 ? -3.325 31.503 59.140 1.00 16.91 140 VAL B O 1
ATOM 3045 N N . GLY B 1 141 ? -2.747 33.623 58.632 1.00 16.39 141 GLY B N 1
ATOM 3046 C CA . GLY B 1 141 ? -3.796 34.198 59.459 1.00 17.38 141 GLY B CA 1
ATOM 3047 C C . GLY B 1 141 ? -4.550 35.261 58.683 1.00 17.17 141 GLY B C 1
ATOM 3048 O O . GLY B 1 141 ? -4.069 35.765 57.670 1.00 16.35 141 GLY B O 1
ATOM 3049 N N . GLU B 1 142 ? -5.742 35.584 59.169 1.00 18.00 142 GLU B N 1
ATOM 3050 C CA . GLU B 1 142 ? -6.510 36.747 58.679 1.00 18.33 142 GLU B CA 1
ATOM 3051 C C . GLU B 1 142 ? -6.627 37.752 59.804 1.00 18.11 142 GLU B C 1
ATOM 3052 O O . GLU B 1 142 ? -7.093 37.406 60.897 1.00 18.18 142 GLU B O 1
ATOM 3058 N N . VAL B 1 143 ? -6.175 38.977 59.552 1.00 17.80 143 VAL B N 1
ATOM 3059 C CA . VAL B 1 143 ? -6.274 40.033 60.566 1.00 18.29 143 VAL B CA 1
ATOM 3060 C C . VAL B 1 143 ? -7.746 40.356 60.793 1.00 19.55 143 VAL B C 1
ATOM 3061 O O . VAL B 1 143 ? -8.468 40.698 59.851 1.00 18.99 143 VAL B O 1
ATOM 3065 N N . MET B 1 144 ? -8.178 40.189 62.043 1.00 20.63 144 MET B N 1
ATOM 3066 C CA . MET B 1 144 ? -9.577 40.413 62.433 1.00 23.05 144 MET B CA 1
ATOM 3067 C C . MET B 1 144 ? -9.845 41.842 62.896 1.00 22.90 144 MET B C 1
ATOM 3068 O O . MET B 1 144 ? -10.900 42.435 62.574 1.00 23.04 144 MET B O 1
ATOM 3073 N N . SER B 1 145 ? -8.906 42.396 63.645 1.00 22.74 145 SER B N 1
ATOM 3074 C CA . SER B 1 145 ? -9.022 43.784 64.092 1.00 23.75 145 SER B CA 1
ATOM 3075 C C . SER B 1 145 ? -7.643 44.365 64.387 1.00 23.23 145 SER B C 1
ATOM 3076 O O . SER B 1 145 ? -6.666 43.632 64.567 1.00 22.52 145 SER B O 1
ATOM 3079 N N . VAL B 1 146 ? -7.574 45.691 64.411 1.00 23.14 146 VAL B N 1
ATOM 3080 C CA . VAL B 1 146 ? -6.315 46.433 64.490 1.00 23.74 146 VAL B CA 1
ATOM 3081 C C . VAL B 1 146 ? -6.570 47.636 65.403 1.00 24.27 146 VAL B C 1
ATOM 3082 O O . VAL B 1 146 ? -7.690 48.151 65.426 1.00 24.38 146 VAL B O 1
ATOM 3086 N N . GLY B 1 147 ? -5.565 48.046 66.171 1.00 24.53 147 GLY B N 1
ATOM 3087 C CA . GLY B 1 147 ? -5.663 49.249 67.008 1.00 25.45 147 GLY B CA 1
ATOM 3088 C C . GLY B 1 147 ? -4.294 49.735 67.420 1.00 26.13 147 GLY B C 1
ATOM 3089 O O . GLY B 1 147 ? -3.406 48.938 67.713 1.00 26.28 147 GLY B O 1
ATOM 3090 N N . LYS B 1 148 ? -4.116 51.056 67.453 1.00 26.79 148 LYS B N 1
ATOM 3091 C CA . LYS B 1 148 ? -2.866 51.579 67.980 1.00 27.94 148 LYS B CA 1
ATOM 3092 C C . LYS B 1 148 ? -2.737 51.097 69.416 1.00 27.43 148 LYS B C 1
ATOM 3093 O O . LYS B 1 148 ? -3.734 50.958 70.126 1.00 27.87 148 LYS B O 1
ATOM 3099 N N . HIS B 1 149 ? -1.510 50.778 69.806 1.00 27.76 149 HIS B N 1
ATOM 3100 C CA . HIS B 1 149 ? -1.202 50.337 71.159 1.00 28.19 149 HIS B CA 1
ATOM 3101 C C . HIS B 1 149 ? -1.426 51.532 72.115 1.00 29.83 149 HIS B C 1
ATOM 3102 O O . HIS B 1 149 ? -0.943 52.633 71.831 1.00 29.81 149 HIS B O 1
ATOM 3109 N N . PRO B 1 150 ? -2.148 51.311 73.231 1.00 30.90 150 PRO B N 1
ATOM 3110 C CA . PRO B 1 150 ? -2.469 52.342 74.237 1.00 32.61 150 PRO B CA 1
ATOM 3111 C C . PRO B 1 150 ? -1.361 52.687 75.258 1.00 33.75 150 PRO B C 1
ATOM 3112 O O . PRO B 1 150 ? -1.675 53.228 76.340 1.00 34.90 150 PRO B O 1
ATOM 3116 N N . SER B 1 151 ? -0.103 52.383 74.934 1.00 34.57 151 SER B N 1
ATOM 3117 C CA . SER B 1 151 ? 1.055 52.649 75.811 1.00 35.07 151 SER B CA 1
ATOM 3118 C C . SER B 1 151 ? 2.338 52.768 74.998 1.00 35.13 151 SER B C 1
ATOM 3119 O O . SER B 1 151 ? 3.455 52.914 75.546 1.00 35.90 151 SER B O 1
ATOM 3122 N N . ALA B 1 152 ? 2.185 52.705 73.679 1.00 34.10 152 ALA B N 1
ATOM 3123 C CA . ALA B 1 152 ? 3.316 52.678 72.789 1.00 33.47 152 ALA B CA 1
ATOM 3124 C C . ALA B 1 152 ? 2.936 53.260 71.432 1.00 32.75 152 ALA B C 1
ATOM 3125 O O . ALA B 1 152 ? 2.251 52.611 70.638 1.00 33.32 152 ALA B O 1
ATOM 3127 N N . ASP B 1 153 ? 3.372 54.488 71.168 1.00 31.29 153 ASP B N 1
ATOM 3128 C CA . ASP B 1 153 ? 3.128 55.090 69.869 1.00 30.79 153 ASP B CA 1
ATOM 3129 C C . ASP B 1 153 ? 3.889 54.279 68.835 1.00 30.20 153 ASP B C 1
ATOM 3130 O O . ASP B 1 153 ? 4.840 53.571 69.183 1.00 29.69 153 ASP B O 1
ATOM 3135 N N . ARG B 1 154 ? 3.463 54.355 67.577 1.00 29.86 154 ARG B N 1
ATOM 3136 C CA . ARG B 1 154 ? 4.135 53.622 66.485 1.00 30.00 154 ARG B CA 1
ATOM 3137 C C . ARG B 1 154 ? 4.221 52.076 66.700 1.00 28.45 154 ARG B C 1
ATOM 3138 O O . ARG B 1 154 ? 5.081 51.375 66.136 1.00 27.92 154 ARG B O 1
ATOM 3146 N N . LEU B 1 155 ? 3.320 51.564 67.535 1.00 27.07 155 LEU B N 1
ATOM 3147 C CA . LEU B 1 155 ? 3.099 50.120 67.630 1.00 25.58 155 LEU B CA 1
ATOM 3148 C C . LEU B 1 155 ? 1.609 49.889 67.409 1.00 24.29 155 LEU B C 1
ATOM 3149 O O . LEU B 1 155 ? 0.772 50.702 67.798 1.00 23.75 155 LEU B O 1
ATOM 3154 N N . LEU B 1 156 ? 1.293 48.777 66.759 1.00 23.44 156 LEU B N 1
ATOM 3155 C CA . LEU B 1 156 ? -0.081 48.379 66.476 1.00 22.11 156 LEU B CA 1
ATOM 3156 C C . LEU B 1 156 ? -0.371 47.021 67.130 1.00 21.68 156 LEU B C 1
ATOM 3157 O O . LEU B 1 156 ? 0.480 46.139 67.125 1.00 20.88 156 LEU B O 1
ATOM 3162 N N . VAL B 1 157 ? -1.566 46.877 67.692 1.00 20.49 157 VAL B N 1
ATOM 3163 C CA . VAL B 1 157 ? -2.024 45.611 68.281 1.00 20.89 157 VAL B CA 1
ATOM 3164 C C . VAL B 1 157 ? -3.037 45.044 67.320 1.00 20.82 157 VAL B C 1
ATOM 3165 O O . VAL B 1 157 ? -3.929 45.771 66.828 1.00 21.23 157 VAL B O 1
ATOM 3169 N N . THR B 1 158 ? -2.911 43.748 67.050 1.00 20.14 158 THR B N 1
ATOM 3170 C CA . THR B 1 158 ? -3.834 43.086 66.142 1.00 19.07 158 THR B CA 1
ATOM 3171 C C . THR B 1 158 ? -4.344 41.799 66.760 1.00 19.72 158 THR B C 1
ATOM 3172 O O . THR B 1 158 ? -3.658 41.173 67.595 1.00 19.05 158 THR B O 1
ATOM 3176 N N . ASN B 1 159 ? -5.573 41.440 66.379 1.00 19.20 159 ASN B N 1
ATOM 3177 C CA . ASN B 1 159 ? -6.152 40.107 66.662 1.00 19.68 159 ASN B CA 1
ATOM 3178 C C . ASN B 1 159 ? -6.166 39.371 65.334 1.00 18.89 159 ASN B C 1
ATOM 3179 O O . ASN B 1 159 ? -6.596 39.931 64.320 1.00 18.61 159 ASN B O 1
ATOM 3184 N N . VAL B 1 160 ? -5.646 38.132 65.322 1.00 17.14 160 VAL B N 1
ATOM 3185 C CA . VAL B 1 160 ? -5.483 37.418 64.061 1.00 16.61 160 VAL B CA 1
ATOM 3186 C C . VAL B 1 160 ? -6.121 36.025 64.179 1.00 16.65 160 VAL B C 1
ATOM 3187 O O . VAL B 1 160 ? -5.829 35.281 65.130 1.00 17.79 160 VAL B O 1
ATOM 3191 N N . ASN B 1 161 ? -6.974 35.674 63.208 1.00 16.82 161 ASN B N 1
ATOM 3192 C CA . ASN B 1 161 ? -7.558 34.344 63.154 1.00 16.93 161 ASN B CA 1
ATOM 3193 C C . ASN B 1 161 ? -6.567 33.416 62.466 1.00 17.42 161 ASN B C 1
ATOM 3194 O O . ASN B 1 161 ? -6.216 33.605 61.299 1.00 16.71 161 ASN B O 1
ATOM 3199 N N . ILE B 1 162 ? -6.067 32.439 63.211 1.00 18.15 162 ILE B N 1
ATOM 3200 C CA . ILE B 1 162 ? -5.152 31.448 62.632 1.00 18.73 162 ILE B CA 1
ATOM 3201 C C . ILE B 1 162 ? -5.768 30.037 62.527 1.00 19.68 162 ILE B C 1
ATOM 3202 O O . ILE B 1 162 ? -5.037 29.035 62.453 1.00 20.00 162 ILE B O 1
ATOM 3207 N N . GLY B 1 163 ? -7.098 29.985 62.506 1.00 21.03 163 GLY B N 1
ATOM 3208 C CA . GLY B 1 163 ? -7.830 28.728 62.288 1.00 23.44 163 GLY B CA 1
ATOM 3209 C C . GLY B 1 163 ? -8.611 28.307 63.508 1.00 25.14 163 GLY B C 1
ATOM 3210 O O . GLY B 1 163 ? -9.742 28.766 63.729 1.00 26.15 163 GLY B O 1
ATOM 3211 N N . GLU B 1 164 ? -8.015 27.435 64.308 1.00 26.45 164 GLU B N 1
ATOM 3212 C CA . GLU B 1 164 ? -8.701 26.990 65.521 1.00 27.68 164 GLU B CA 1
ATOM 3213 C C . GLU B 1 164 ? -8.207 27.750 66.742 1.00 26.64 164 GLU B C 1
ATOM 3214 O O . GLU B 1 164 ? -8.527 27.380 67.883 1.00 27.33 164 GLU B O 1
ATOM 3220 N N . ARG B 1 165 ? -7.468 28.836 66.483 1.00 24.14 165 ARG B N 1
ATOM 3221 C CA . ARG B 1 165 ? -6.941 29.711 67.529 1.00 22.64 165 ARG B CA 1
ATOM 3222 C C . ARG B 1 165 ? -6.972 31.157 67.011 1.00 21.75 165 ARG B C 1
ATOM 3223 O O . ARG B 1 165 ? -6.786 31.396 65.799 1.00 21.40 165 ARG B O 1
ATOM 3231 N N . ALA B 1 166 ? -7.219 32.107 67.914 1.00 20.68 166 ALA B N 1
ATOM 3232 C CA . ALA B 1 166 ? -6.996 33.510 67.622 1.00 19.87 166 ALA B CA 1
ATOM 3233 C C . ALA B 1 166 ? -5.797 33.938 68.413 1.00 19.52 166 ALA B C 1
ATOM 3234 O O . ALA B 1 166 ? -5.674 33.561 69.599 1.00 20.02 166 ALA B O 1
ATOM 3236 N N . VAL B 1 167 ? -4.923 34.741 67.795 1.00 18.74 167 VAL B N 1
ATOM 3237 C CA . VAL B 1 167 ? -3.751 35.248 68.510 1.00 17.95 167 VAL B CA 1
ATOM 3238 C C . VAL B 1 167 ? -3.634 36.756 68.413 1.00 17.53 167 VAL B C 1
ATOM 3239 O O . VAL B 1 167 ? -3.975 37.362 67.378 1.00 17.65 167 VAL B O 1
ATOM 3243 N N . THR B 1 168 ? -3.125 37.339 69.485 1.00 17.88 168 THR B N 1
ATOM 3244 C CA . THR B 1 168 ? -2.763 38.757 69.508 1.00 17.45 168 THR B CA 1
ATOM 3245 C C . THR B 1 168 ? -1.337 38.901 69.002 1.00 17.26 168 THR B C 1
ATOM 3246 O O . THR B 1 168 ? -0.424 38.213 69.486 1.00 17.27 168 THR B O 1
ATOM 3250 N N . VAL B 1 169 ? -1.159 39.781 68.016 1.00 17.17 169 VAL B N 1
ATOM 3251 C CA . VAL B 1 169 ? 0.165 40.025 67.452 1.00 16.62 169 VAL B CA 1
ATOM 3252 C C . VAL B 1 169 ? 0.423 41.524 67.445 1.00 16.74 169 VAL B C 1
ATOM 3253 O O . VAL B 1 169 ? -0.402 42.301 66.944 1.00 17.12 169 VAL B O 1
ATOM 3257 N N . VAL B 1 170 ? 1.559 41.912 68.003 1.00 16.12 170 VAL B N 1
ATOM 3258 C CA . VAL B 1 170 ? 1.987 43.325 68.004 1.00 16.94 170 VAL B CA 1
ATOM 3259 C C . VAL B 1 170 ? 3.020 43.536 66.885 1.00 16.96 170 VAL B C 1
ATOM 3260 O O . VAL B 1 170 ? 3.922 42.709 66.688 1.00 17.35 170 VAL B O 1
ATOM 3264 N N . THR B 1 171 ? 2.871 44.635 66.160 1.00 18.49 171 THR B N 1
ATOM 3265 C CA . THR B 1 171 ? 3.706 44.903 65.001 1.00 18.67 171 THR B CA 1
ATOM 3266 C C . THR B 1 171 ? 4.138 46.375 64.972 1.00 19.63 171 THR B C 1
ATOM 3267 O O . THR B 1 171 ? 3.452 47.228 65.508 1.00 20.06 171 THR B O 1
ATOM 3271 N N . ASN B 1 172 ? 5.292 46.644 64.371 1.00 20.84 172 ASN B N 1
ATOM 3272 C CA . ASN B 1 172 ? 5.702 48.036 64.153 1.00 21.64 172 ASN B CA 1
ATOM 3273 C C . ASN B 1 172 ? 5.282 48.551 62.772 1.00 21.83 172 ASN B C 1
ATOM 3274 O O . ASN B 1 172 ? 5.531 49.717 62.430 1.00 22.38 172 ASN B O 1
ATOM 3279 N N . ASP B 1 173 ? 4.626 47.697 61.995 1.00 21.60 173 ASP B N 1
ATOM 3280 C CA . ASP B 1 173 ? 4.012 48.104 60.740 1.00 20.96 173 ASP B CA 1
ATOM 3281 C C . ASP B 1 173 ? 2.617 48.658 60.971 1.00 21.11 173 ASP B C 1
ATOM 3282 O O . ASP B 1 173 ? 1.659 47.934 61.135 1.00 20.73 173 ASP B O 1
ATOM 3287 N N . LEU B 1 174 ? 2.512 49.978 60.940 1.00 21.65 174 LEU B N 1
ATOM 3288 C CA . LEU B 1 174 ? 1.268 50.645 61.309 1.00 21.97 174 LEU B CA 1
ATOM 3289 C C . LEU B 1 174 ? 0.235 50.600 60.186 1.00 22.19 174 LEU B C 1
ATOM 3290 O O . LEU B 1 174 ? -0.878 51.114 60.346 1.00 22.56 174 LEU B O 1
ATOM 3295 N N . THR B 1 175 ? 0.613 49.998 59.055 1.00 21.61 175 THR B N 1
ATOM 3296 C CA . THR B 1 175 ? -0.259 49.894 57.882 1.00 21.92 175 THR B CA 1
ATOM 3297 C C . THR B 1 175 ? -1.018 48.561 57.785 1.00 21.68 175 THR B C 1
ATOM 3298 O O . THR B 1 175 ? -1.796 48.356 56.857 1.00 22.04 175 THR B O 1
ATOM 3302 N N . VAL B 1 176 ? -0.777 47.660 58.728 1.00 20.70 176 VAL B N 1
ATOM 3303 C CA . VAL B 1 176 ? -1.545 46.418 58.801 1.00 20.88 176 VAL B CA 1
ATOM 3304 C C . VAL B 1 176 ? -3.031 46.714 59.092 1.00 21.43 176 VAL B C 1
ATOM 3305 O O . VAL B 1 176 ? -3.343 47.581 59.926 1.00 21.44 176 VAL B O 1
ATOM 3309 N N . LYS B 1 177 ? -3.928 46.014 58.381 1.00 21.92 177 LYS B N 1
ATOM 3310 C CA . LYS B 1 177 ? -5.379 46.310 58.383 1.00 22.39 177 LYS B CA 1
ATOM 3311 C C . LYS B 1 177 ? -6.245 45.068 58.567 1.00 22.47 177 LYS B C 1
ATOM 3312 O O . LYS B 1 177 ? -5.844 43.975 58.177 1.00 21.91 177 LYS B O 1
ATOM 3318 N N . GLU B 1 178 ? -7.457 45.255 59.092 1.00 22.71 178 GLU B N 1
ATOM 3319 C CA . GLU B 1 178 ? -8.502 44.208 59.040 1.00 23.11 178 GLU B CA 1
ATOM 3320 C C . GLU B 1 178 ? -8.609 43.622 57.626 1.00 22.67 178 GLU B C 1
ATOM 3321 O O . GLU B 1 178 ? -8.676 44.363 56.625 1.00 22.86 178 GLU B O 1
ATOM 3327 N N . GLY B 1 179 ? -8.636 42.296 57.538 1.00 21.45 179 GLY B N 1
ATOM 3328 C CA . GLY B 1 179 ? -8.766 41.622 56.253 1.00 21.05 179 GLY B CA 1
ATOM 3329 C C . GLY B 1 179 ? -7.458 41.204 55.602 1.00 20.46 179 GLY B C 1
ATOM 3330 O O . GLY B 1 179 ? -7.469 40.385 54.672 1.00 20.99 179 GLY B O 1
ATOM 3331 N N . ASN B 1 180 ? -6.340 41.765 56.063 1.00 19.83 180 ASN B N 1
ATOM 3332 C CA . ASN B 1 180 ? -5.030 41.357 55.556 1.00 19.72 180 ASN B CA 1
ATOM 3333 C C . ASN B 1 180 ? -4.830 39.864 55.818 1.00 19.38 180 ASN B C 1
ATOM 3334 O O . ASN B 1 180 ? -5.316 39.332 56.831 1.00 19.98 180 ASN B O 1
ATOM 3339 N N . ARG B 1 181 ? -4.145 39.211 54.888 1.00 18.27 181 ARG B N 1
ATOM 3340 C CA . ARG B 1 181 ? -3.712 37.820 55.042 1.00 17.99 181 ARG B CA 1
ATOM 3341 C C . ARG B 1 181 ? -2.226 37.876 55.311 1.00 17.40 181 ARG B C 1
ATOM 3342 O O . ARG B 1 181 ? -1.440 38.389 54.495 1.00 17.96 181 ARG B O 1
ATOM 3350 N N . VAL B 1 182 ? -1.862 37.402 56.493 1.00 17.34 182 VAL B N 1
ATOM 3351 C CA . VAL B 1 182 ? -0.509 37.508 57.027 1.00 16.35 182 VAL B CA 1
ATOM 3352 C C . VAL B 1 182 ? 0.064 36.102 57.308 1.00 16.49 182 VAL B C 1
ATOM 3353 O O . VAL B 1 182 ? -0.681 35.118 57.287 1.00 16.13 182 VAL B O 1
ATOM 3357 N N . ALA B 1 183 ? 1.373 36.013 57.539 1.00 15.60 183 ALA B N 1
ATOM 3358 C CA . ALA B 1 183 ? 1.962 34.735 58.001 1.00 15.66 183 ALA B CA 1
ATOM 3359 C C . ALA B 1 183 ? 2.465 35.001 59.405 1.00 15.94 183 ALA B C 1
ATOM 3360 O O . ALA B 1 183 ? 3.230 35.951 59.611 1.00 16.21 183 ALA B O 1
ATOM 3362 N N . VAL B 1 184 ? 2.002 34.191 60.361 1.00 15.57 184 VAL B N 1
ATOM 3363 C CA . VAL B 1 184 ? 2.301 34.402 61.772 1.00 15.56 184 VAL B CA 1
ATOM 3364 C C . VAL B 1 184 ? 3.305 33.332 62.207 1.00 15.44 184 VAL B C 1
ATOM 3365 O O . VAL B 1 184 ? 3.016 32.138 62.088 1.00 15.90 184 VAL B O 1
ATOM 3369 N N . ALA B 1 185 ? 4.468 33.795 62.665 1.00 15.89 185 ALA B N 1
ATOM 3370 C CA . ALA B 1 185 ? 5.492 32.936 63.271 1.00 15.09 185 ALA B CA 1
ATOM 3371 C C . ALA B 1 185 ? 5.126 32.809 64.733 1.00 15.96 185 ALA B C 1
ATOM 3372 O O . ALA B 1 185 ? 5.083 33.802 65.467 1.00 15.94 185 ALA B O 1
ATOM 3374 N N . LEU B 1 186 ? 4.835 31.578 65.131 1.00 15.47 186 LEU B N 1
ATOM 3375 C CA . LEU B 1 186 ? 4.483 31.303 66.537 1.00 16.08 186 LEU B CA 1
ATOM 3376 C C . LEU B 1 186 ? 5.748 31.192 67.420 1.00 16.37 186 LEU B C 1
ATOM 3377 O O . LEU B 1 186 ? 6.225 30.122 67.784 1.00 16.81 186 LEU B O 1
ATOM 3382 N N . LEU B 1 187 ? 6.280 32.350 67.748 1.00 17.43 187 LEU B N 1
ATOM 3383 C CA . LEU B 1 187 ? 7.513 32.468 68.538 1.00 18.19 187 LEU B CA 1
ATOM 3384 C C . LEU B 1 187 ? 7.158 32.569 70.025 1.00 18.75 187 LEU B C 1
ATOM 3385 O O . LEU B 1 187 ? 5.994 32.759 70.359 1.00 18.39 187 LEU B O 1
ATOM 3390 N N . PRO B 1 188 ? 8.156 32.449 70.941 1.00 18.68 188 PRO B N 1
ATOM 3391 C CA . PRO B 1 188 ? 7.801 32.683 72.348 1.00 18.69 188 PRO B CA 1
ATOM 3392 C C . PRO B 1 188 ? 7.139 34.061 72.517 1.00 18.65 188 PRO B C 1
ATOM 3393 O O . PRO B 1 188 ? 7.548 35.050 71.864 1.00 18.78 188 PRO B O 1
ATOM 3397 N N . PRO B 1 189 ? 6.106 34.137 73.368 1.00 18.55 189 PRO B N 1
ATOM 3398 C CA . PRO B 1 189 ? 5.343 35.353 73.551 1.00 18.57 189 PRO B CA 1
ATOM 3399 C C . PRO B 1 189 ? 6.187 36.471 74.158 1.00 18.07 189 PRO B C 1
ATOM 3400 O O . PRO B 1 189 ? 7.166 36.202 74.853 1.00 19.04 189 PRO B O 1
ATO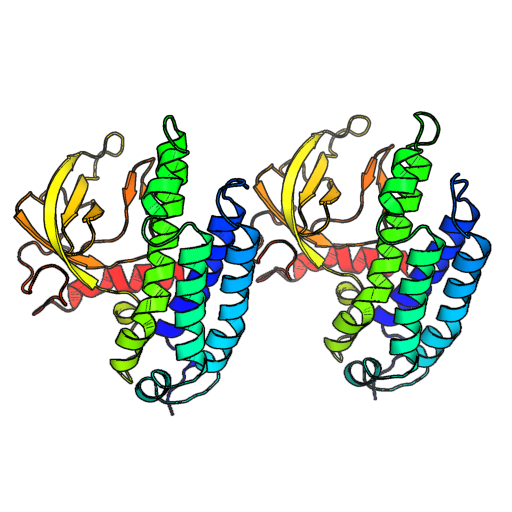M 3404 N N . ARG B 1 190 ? 5.798 37.705 73.877 1.00 18.44 190 ARG B N 1
ATOM 3405 C CA . ARG B 1 190 ? 6.434 38.904 74.417 1.00 18.95 190 ARG B CA 1
ATOM 3406 C C . ARG B 1 190 ? 5.390 39.867 74.951 1.00 18.92 190 ARG B C 1
ATOM 3407 O O . ARG B 1 190 ? 4.354 40.068 74.320 1.00 19.03 190 ARG B O 1
ATOM 3415 N N . ASN B 1 191 ? 5.647 40.450 76.124 1.00 18.07 191 ASN B N 1
ATOM 3416 C CA . ASN B 1 191 ? 4.740 41.431 76.707 1.00 18.62 191 ASN B CA 1
ATOM 3417 C C . ASN B 1 191 ? 5.200 42.833 76.303 1.00 18.56 191 ASN B C 1
ATOM 3418 O O . ASN B 1 191 ? 6.187 43.326 76.849 1.00 18.75 191 ASN B O 1
ATOM 3423 N N . PHE B 1 192 ? 4.490 43.454 75.355 1.00 18.06 192 PHE B N 1
ATOM 3424 C CA . PHE B 1 192 ? 4.763 44.830 74.901 1.00 19.03 192 PHE B CA 1
ATOM 3425 C C . PHE B 1 192 ? 3.928 45.820 75.696 1.00 17.99 192 PHE B C 1
ATOM 3426 O O . PHE B 1 192 ? 2.762 46.079 75.359 1.00 18.36 192 PHE B O 1
ATOM 3434 N N . PHE B 1 193 ? 4.520 46.366 76.757 1.00 18.65 193 PHE B N 1
ATOM 3435 C CA . PHE B 1 193 ? 3.901 47.451 77.535 1.00 18.92 193 PHE B CA 1
ATOM 3436 C C . PHE B 1 193 ? 2.476 47.141 78.008 1.00 19.23 193 PHE B C 1
ATOM 3437 O O . PHE B 1 193 ? 1.578 48.002 77.939 1.00 20.29 193 PHE B O 1
ATOM 3445 N N . GLY B 1 194 ? 2.283 45.906 78.458 1.00 19.17 194 GLY B N 1
ATOM 3446 C CA . GLY B 1 194 ? 1.000 45.465 78.981 1.00 20.20 194 GLY B CA 1
ATOM 3447 C C . GLY B 1 194 ? 0.125 44.683 78.007 1.00 20.63 194 GLY B C 1
ATOM 3448 O O . GLY B 1 194 ? -0.961 44.254 78.367 1.00 21.44 194 GLY B O 1
ATOM 3449 N N . ILE B 1 195 ? 0.602 44.487 76.778 1.00 20.50 195 ILE B N 1
ATOM 3450 C CA . ILE B 1 195 ? -0.133 43.714 75.772 1.00 19.73 195 ILE B CA 1
ATOM 3451 C C . ILE B 1 195 ? 0.738 42.521 75.357 1.00 18.87 195 ILE B C 1
ATOM 3452 O O . ILE B 1 195 ? 1.875 42.672 74.903 1.00 18.87 195 ILE B O 1
ATOM 3457 N N . VAL B 1 196 ? 0.199 41.326 75.567 1.00 17.85 196 VAL B N 1
ATOM 3458 C CA . VAL B 1 196 ? 0.957 40.112 75.358 1.00 17.42 196 VAL B CA 1
ATOM 3459 C C . VAL B 1 196 ? 0.730 39.725 73.894 1.00 17.30 196 VAL B C 1
ATOM 3460 O O . VAL B 1 196 ? -0.424 39.544 73.440 1.00 18.55 196 VAL B O 1
ATOM 3464 N N . SER B 1 197 ? 1.841 39.618 73.179 1.00 16.84 197 SER B N 1
ATOM 3465 C CA . SER B 1 197 ? 1.851 39.283 71.770 1.00 16.84 197 SER B CA 1
ATOM 3466 C C . SER B 1 197 ? 2.286 37.830 71.631 1.00 16.09 197 SER B C 1
ATOM 3467 O O . SER B 1 197 ? 3.276 37.399 72.248 1.00 17.68 197 SER B O 1
ATOM 3470 N N . GLU B 1 198 ? 1.547 37.068 70.823 1.00 16.15 198 GLU B N 1
ATOM 3471 C CA . GLU B 1 198 ? 1.721 35.624 70.709 1.00 16.02 198 GLU B CA 1
ATOM 3472 C C . GLU B 1 198 ? 2.406 35.187 69.425 1.00 16.40 198 GLU B C 1
ATOM 3473 O O . GLU B 1 198 ? 2.504 33.996 69.133 1.00 15.72 198 GLU B O 1
ATOM 3479 N N . GLY B 1 199 ? 2.918 36.143 68.671 1.00 16.69 199 GLY B N 1
ATOM 3480 C CA . GLY B 1 199 ? 3.638 35.792 67.455 1.00 15.29 199 GLY B CA 1
ATOM 3481 C C . GLY B 1 199 ? 4.139 37.023 66.751 1.00 16.12 199 GLY B C 1
ATOM 3482 O O . GLY B 1 199 ? 4.006 38.150 67.249 1.00 14.65 199 GLY B O 1
ATOM 3483 N N . MET B 1 200 ? 4.740 36.800 65.588 1.00 16.53 200 MET B N 1
ATOM 3484 C CA . MET B 1 200 ? 5.314 37.901 64.811 1.00 18.41 200 MET B CA 1
ATOM 3485 C C . MET B 1 200 ? 4.945 37.677 63.359 1.00 16.84 200 MET B C 1
ATOM 3486 O O . MET B 1 200 ? 5.007 36.550 62.868 1.00 17.57 200 MET B O 1
ATOM 3491 N N . PHE B 1 201 ? 4.575 38.756 62.671 1.00 15.33 201 PHE B N 1
ATOM 3492 C CA . PHE B 1 201 ? 4.316 38.682 61.236 1.00 14.79 201 PHE B CA 1
ATOM 3493 C C . PHE B 1 201 ? 5.592 38.569 60.427 1.00 15.32 201 PHE B C 1
ATOM 3494 O O . PHE B 1 201 ? 6.607 39.246 60.710 1.00 15.83 201 PHE B O 1
ATOM 3502 N N . LEU B 1 202 ? 5.520 37.766 59.378 1.00 15.31 202 LEU B N 1
ATOM 3503 C CA . LEU B 1 202 ? 6.577 37.744 58.368 1.00 16.21 202 LEU B CA 1
ATOM 3504 C C . LEU B 1 202 ? 6.568 39.038 57.588 1.00 17.13 202 LEU B C 1
ATOM 3505 O O . LEU B 1 202 ? 5.514 39.517 57.187 1.00 15.98 202 LEU B O 1
ATOM 3510 N N . GLY B 1 203 ? 7.758 39.581 57.389 1.00 17.34 203 GLY B N 1
ATOM 3511 C CA . GLY B 1 203 ? 7.925 40.843 56.667 1.00 19.89 203 GLY B CA 1
ATOM 3512 C C . GLY B 1 203 ? 9.350 40.975 56.217 1.00 22.91 203 GLY B C 1
ATOM 3513 O O . GLY B 1 203 ? 10.229 40.261 56.704 1.00 23.20 203 GLY B O 1
ATOM 3514 N N . ALA B 1 204 ? 9.574 41.906 55.291 1.00 25.40 204 ALA B N 1
ATOM 3515 C CA . ALA B 1 204 ? 10.893 42.124 54.673 1.00 28.65 204 ALA B CA 1
ATOM 3516 C C . ALA B 1 204 ? 10.957 43.527 54.093 1.00 30.29 204 ALA B C 1
ATOM 3517 O O . ALA B 1 204 ? 10.018 43.959 53.427 1.00 32.01 204 ALA B O 1
ATOM 3519 N N . GLY B 1 205 ? 12.069 44.231 54.328 1.00 31.79 205 GLY B N 1
ATOM 3520 C CA . GLY B 1 205 ? 12.239 45.618 53.881 1.00 32.05 205 GLY B CA 1
ATOM 3521 C C . GLY B 1 205 ? 11.000 46.490 54.043 1.00 32.49 205 GLY B C 1
ATOM 3522 O O . GLY B 1 205 ? 10.859 47.205 55.041 1.00 32.61 205 GLY B O 1
ATOM 3523 N N . GLU B 1 206 ? 10.091 46.397 53.066 1.00 32.21 206 GLU B N 1
ATOM 3524 C CA . GLU B 1 206 ? 8.909 47.262 52.994 1.00 31.59 206 GLU B CA 1
ATOM 3525 C C . GLU B 1 206 ? 7.691 46.835 53.833 1.00 30.06 206 GLU B C 1
ATOM 3526 O O . GLU B 1 206 ? 6.548 47.083 53.444 1.00 30.20 206 GLU B O 1
ATOM 3532 N N . GLY B 1 207 ? 7.932 46.201 54.979 1.00 28.04 207 GLY B N 1
ATOM 3533 C CA . GLY B 1 207 ? 6.858 45.955 55.950 1.00 25.40 207 GLY B CA 1
ATOM 3534 C C . GLY B 1 207 ? 6.352 44.525 55.995 1.00 23.29 207 GLY B C 1
ATOM 3535 O O . GLY B 1 207 ? 6.920 43.630 55.361 1.00 22.87 207 GLY B O 1
ATOM 3536 N N . VAL B 1 208 ? 5.275 44.334 56.762 1.00 21.65 208 VAL B N 1
ATOM 3537 C CA . VAL B 1 208 ? 4.582 43.048 56.911 1.00 20.36 208 VAL B CA 1
ATOM 3538 C C . VAL B 1 208 ? 3.981 42.600 55.579 1.00 20.04 208 VAL B C 1
ATOM 3539 O O . VAL B 1 208 ? 3.453 43.412 54.820 1.00 20.14 208 VAL B O 1
ATOM 3543 N N . LEU B 1 209 ? 4.085 41.305 55.290 1.00 19.83 209 LEU B N 1
ATOM 3544 C CA . LEU B 1 209 ? 3.418 40.731 54.119 1.00 19.67 209 LEU B CA 1
ATOM 3545 C C . LEU B 1 209 ? 1.928 40.668 54.415 1.00 18.93 209 LEU B C 1
ATOM 3546 O O . LEU B 1 209 ? 1.501 40.018 55.394 1.00 18.93 209 LEU B O 1
ATOM 3551 N N . LYS B 1 210 ? 1.118 41.324 53.584 1.00 19.13 210 LYS B N 1
ATOM 3552 C CA . LYS B 1 210 ? -0.314 41.449 53.883 1.00 19.67 210 LYS B CA 1
ATOM 3553 C C . LYS B 1 210 ? -1.226 40.762 52.878 1.00 20.22 210 LYS B C 1
ATOM 3554 O O . LYS B 1 210 ? -2.461 40.860 52.966 1.00 20.69 210 LYS B O 1
ATOM 3560 N N . ASN B 1 211 ? -0.624 40.089 51.914 1.00 21.04 211 ASN B N 1
ATOM 3561 C CA . ASN B 1 211 ? -1.380 39.420 50.883 1.00 21.88 211 ASN B CA 1
ATOM 3562 C C . ASN B 1 211 ? -0.933 37.996 50.745 1.00 21.61 211 ASN B C 1
ATOM 3563 O O . ASN B 1 211 ? -0.813 37.478 49.626 1.00 21.85 211 ASN B O 1
ATOM 3568 N N . VAL B 1 212 ? -0.680 37.358 51.886 1.00 20.90 212 VAL B N 1
ATOM 3569 C CA . VAL B 1 212 ? -0.120 36.016 51.926 1.00 20.63 212 VAL B CA 1
ATOM 3570 C C . VAL B 1 212 ? -1.124 35.003 51.388 1.00 21.00 212 VAL B C 1
ATOM 3571 O O . VAL B 1 212 ? -2.312 35.052 51.711 1.00 21.54 212 VAL B O 1
ATOM 3575 N N . LYS B 1 213 ? -0.618 34.113 50.548 1.00 21.50 213 LYS B N 1
ATOM 3576 C CA . LYS B 1 213 ? -1.410 33.039 49.968 1.00 22.03 213 LYS B CA 1
ATOM 3577 C C . LYS B 1 213 ? -1.413 31.793 50.862 1.00 21.40 213 LYS B C 1
ATOM 3578 O O . LYS B 1 213 ? -0.415 31.478 51.542 1.00 21.90 213 LYS B O 1
ATOM 3584 N N . GLY B 1 214 ? -2.555 31.106 50.859 1.00 20.86 214 GLY B N 1
ATOM 3585 C CA . GLY B 1 214 ? -2.776 29.923 51.645 1.00 20.81 214 GLY B CA 1
ATOM 3586 C C . GLY B 1 214 ? -4.112 29.990 52.351 1.00 20.87 214 GLY B C 1
ATOM 3587 O O . GLY B 1 214 ? -4.749 31.049 52.426 1.00 21.44 214 GLY B O 1
ATOM 3588 N N . GLU B 1 215 ? -4.553 28.857 52.885 1.00 20.93 215 GLU B N 1
ATOM 3589 C CA . GLU B 1 215 ? -5.791 28.837 53.648 1.00 20.88 215 GLU B CA 1
ATOM 3590 C C . GLU B 1 215 ? -5.468 29.270 55.071 1.00 20.46 215 GLU B C 1
ATOM 3591 O O . GLU B 1 215 ? -4.343 29.083 55.534 1.00 20.24 215 GLU B O 1
ATOM 3597 N N . ILE B 1 216 ? -6.444 29.851 55.754 1.00 20.02 216 ILE B N 1
ATOM 3598 C CA . ILE B 1 216 ? -6.266 30.179 57.182 1.00 19.74 216 ILE B CA 1
ATOM 3599 C C . ILE B 1 216 ? -5.827 28.952 58.004 1.00 20.16 216 ILE B C 1
ATOM 3600 O O . ILE B 1 216 ? -6.433 27.882 57.913 1.00 20.25 216 ILE B O 1
ATOM 3605 N N . GLY B 1 217 ? -4.768 29.114 58.791 1.00 19.68 217 GLY B N 1
ATOM 3606 C CA . GLY B 1 217 ? -4.283 28.010 59.634 1.00 20.75 217 GLY B CA 1
ATOM 3607 C C . GLY B 1 217 ? -3.355 27.077 58.896 1.00 21.24 217 GLY B C 1
ATOM 3608 O O . GLY B 1 217 ? -2.755 26.165 59.495 1.00 22.22 217 GLY B O 1
ATOM 3609 N N . GLY B 1 218 ? -3.230 27.293 57.590 1.00 21.12 218 GLY B N 1
ATOM 3610 C CA . GLY B 1 218 ? -2.321 26.505 56.769 1.00 20.87 218 GLY B CA 1
ATOM 3611 C C . GLY B 1 218 ? -0.928 27.062 56.616 1.00 21.14 218 GLY B C 1
ATOM 3612 O O . GLY B 1 218 ? -0.566 28.099 57.190 1.00 20.42 218 GLY B O 1
ATOM 3613 N N . LEU B 1 219 ? -0.118 26.349 55.852 1.00 22.02 219 LEU B N 1
ATOM 3614 C CA . LEU B 1 219 ? 1.237 26.785 55.565 1.00 23.54 219 LEU B CA 1
ATOM 3615 C C . LEU B 1 219 ? 1.161 27.884 54.516 1.00 23.24 219 LEU B C 1
ATOM 3616 O O . LEU B 1 219 ? 0.443 27.731 53.515 1.00 23.70 219 LEU B O 1
ATOM 3621 N N . PRO B 1 220 ? 1.873 29.007 54.743 1.00 23.71 220 PRO B N 1
ATOM 3622 C CA . PRO B 1 220 ? 1.844 30.066 53.734 1.00 23.68 220 PRO B CA 1
ATOM 3623 C C . PRO B 1 220 ? 2.605 29.675 52.465 1.00 23.83 220 PRO B C 1
ATOM 3624 O O . PRO B 1 220 ? 3.565 28.902 52.517 1.00 23.59 220 PRO B O 1
ATOM 3628 N N . LYS B 1 221 ? 2.146 30.209 51.341 1.00 23.72 221 LYS B N 1
ATOM 3629 C CA . LYS B 1 221 ? 2.690 29.881 50.030 1.00 24.60 221 LYS B CA 1
ATOM 3630 C C . LYS B 1 221 ? 3.302 31.111 49.407 1.00 24.52 221 LYS B C 1
ATOM 3631 O O . LYS B 1 221 ? 2.778 32.213 49.571 1.00 24.45 221 LYS B O 1
ATOM 3637 N N . GLY B 1 222 ? 4.416 30.917 48.709 1.00 24.57 222 GLY B N 1
ATOM 3638 C CA . GLY B 1 222 ? 5.017 31.977 47.899 1.00 24.30 222 GLY B CA 1
ATOM 3639 C C . GLY B 1 222 ? 5.663 33.083 48.706 1.00 23.88 222 GLY B C 1
ATOM 3640 O O . GLY B 1 222 ? 5.828 34.194 48.201 1.00 24.19 222 GLY B O 1
ATOM 3641 N N . ILE B 1 223 ? 6.020 32.772 49.956 1.00 23.39 223 ILE B N 1
ATOM 3642 C CA . ILE B 1 223 ? 6.757 33.693 50.830 1.00 23.27 223 ILE B CA 1
ATOM 3643 C C . ILE B 1 223 ? 8.156 34.011 50.257 1.00 21.93 223 ILE B C 1
ATOM 3644 O O . ILE B 1 223 ? 8.937 33.083 49.997 1.00 22.17 223 ILE B O 1
ATOM 3649 N N . PRO B 1 224 ? 8.472 35.311 50.050 1.00 21.44 224 PRO B N 1
ATOM 3650 C CA . PRO B 1 224 ? 9.842 35.712 49.679 1.00 20.37 224 PRO B CA 1
ATOM 3651 C C . PRO B 1 224 ? 10.804 35.287 50.784 1.00 19.47 224 PRO B C 1
ATOM 3652 O O . PRO B 1 224 ? 10.496 35.460 51.952 1.00 19.63 224 PRO B O 1
ATOM 3656 N N . LEU B 1 225 ? 11.953 34.716 50.425 1.00 19.14 225 LEU B N 1
ATOM 3657 C CA . LEU B 1 225 ? 12.797 34.154 51.449 1.00 18.49 225 LEU B CA 1
ATOM 3658 C C . LEU B 1 225 ? 13.367 35.169 52.438 1.00 18.11 225 LEU B C 1
ATOM 3659 O O . LEU B 1 225 ? 13.601 34.813 53.603 1.00 17.12 225 LEU B O 1
ATOM 3664 N N . GLU B 1 226 ? 13.523 36.428 52.000 1.00 17.81 226 GLU B N 1
ATOM 3665 C CA . GLU B 1 226 ? 14.017 37.500 52.877 1.00 19.09 226 GLU B CA 1
ATOM 3666 C C . GLU B 1 226 ? 13.067 37.737 54.047 1.00 18.61 226 GLU B C 1
ATOM 3667 O O . GLU B 1 226 ? 13.498 38.120 55.126 1.00 17.86 226 GLU B O 1
ATOM 3673 N N . ALA B 1 227 ? 11.793 37.450 53.808 1.00 18.26 227 ALA B N 1
ATOM 3674 C CA . ALA B 1 227 ? 10.731 37.568 54.830 1.00 18.35 227 ALA B CA 1
ATOM 3675 C C . ALA B 1 227 ? 10.893 36.624 56.019 1.00 18.35 227 ALA B C 1
ATOM 3676 O O . ALA B 1 227 ? 10.150 36.758 57.001 1.00 18.84 227 ALA B O 1
ATOM 3678 N N . LEU B 1 228 ? 11.798 35.641 55.918 1.00 18.04 228 LEU B N 1
ATOM 3679 C CA . LEU B 1 228 ? 12.023 34.684 57.008 1.00 18.46 228 LEU B CA 1
ATOM 3680 C C . LEU B 1 228 ? 13.140 35.104 57.963 1.00 18.23 228 LEU B C 1
ATOM 3681 O O . LEU B 1 228 ? 13.309 34.487 59.028 1.00 17.81 228 LEU B O 1
ATOM 3686 N N . ASN B 1 229 ? 13.870 36.157 57.592 1.00 17.76 229 ASN B N 1
ATOM 3687 C CA . ASN B 1 229 ? 15.089 36.521 58.297 1.00 17.59 229 ASN B CA 1
ATOM 3688 C C . ASN B 1 229 ? 14.860 36.973 59.764 1.00 17.36 229 ASN B C 1
ATOM 3689 O O . ASN B 1 229 ? 15.572 36.544 60.677 1.00 16.83 229 ASN B O 1
ATOM 3694 N N . GLU B 1 230 ? 13.838 37.804 60.010 1.00 17.38 230 GLU B N 1
ATOM 3695 C CA . GLU B 1 230 ? 13.545 38.235 61.392 1.00 18.08 230 GLU B CA 1
ATOM 3696 C C . GLU B 1 230 ? 13.136 37.050 62.274 1.00 16.65 230 GLU B C 1
ATOM 3697 O O . GLU B 1 230 ? 13.528 36.984 63.442 1.00 16.78 230 GLU B O 1
ATOM 3703 N N . THR B 1 231 ? 12.315 36.157 61.727 1.00 15.87 231 THR B N 1
ATOM 3704 C CA . THR B 1 231 ? 11.878 34.953 62.450 1.00 17.23 231 THR B CA 1
ATOM 3705 C C . THR B 1 231 ? 13.100 34.080 62.777 1.00 16.79 231 THR B C 1
ATOM 3706 O O . THR B 1 231 ? 13.234 33.573 63.889 1.00 16.62 231 THR B O 1
ATOM 3710 N N . ARG B 1 232 ? 14.001 33.939 61.815 1.00 16.72 232 ARG B N 1
ATOM 3711 C CA . ARG B 1 232 ? 15.233 33.192 62.056 1.00 16.47 232 ARG B CA 1
ATOM 3712 C C . ARG B 1 232 ? 16.037 33.809 63.188 1.00 16.52 232 ARG B C 1
ATOM 3713 O O . ARG B 1 232 ? 16.417 33.110 64.109 1.00 17.73 232 ARG B O 1
ATOM 3721 N N . ASN B 1 233 ? 16.218 35.134 63.158 1.00 17.77 233 ASN B N 1
ATOM 3722 C CA . ASN B 1 233 ? 16.876 35.875 64.226 1.00 18.23 233 ASN B CA 1
ATOM 3723 C C . ASN B 1 233 ? 16.231 35.622 65.591 1.00 18.05 233 ASN B C 1
ATOM 3724 O O . ASN B 1 233 ? 16.908 35.447 66.611 1.00 18.32 233 ASN B O 1
ATOM 3729 N N . ALA B 1 234 ? 14.902 35.646 65.603 1.00 17.02 234 ALA B N 1
ATOM 3730 C CA . ALA B 1 234 ? 14.119 35.477 66.826 1.00 17.57 234 ALA B CA 1
ATOM 3731 C C . ALA B 1 234 ? 14.308 34.088 67.442 1.00 17.67 234 ALA B C 1
ATOM 3732 O O . ALA B 1 234 ? 14.401 33.942 68.663 1.00 18.12 234 ALA B O 1
ATOM 3734 N N . VAL B 1 235 ? 14.338 33.068 66.596 1.00 17.26 235 VAL B N 1
ATOM 3735 C CA . VAL B 1 235 ? 14.564 31.684 67.074 1.00 17.50 235 VAL B CA 1
ATOM 3736 C C . VAL B 1 235 ? 15.953 31.572 67.694 1.00 17.49 235 VAL B C 1
ATOM 3737 O O . VAL B 1 235 ? 16.089 31.080 68.812 1.00 18.17 235 VAL B O 1
ATOM 3741 N N . GLU B 1 236 ? 16.965 32.068 66.981 1.00 17.84 236 GLU B N 1
ATOM 3742 C CA . GLU B 1 236 ? 18.337 32.110 67.498 1.00 18.81 236 GLU B CA 1
ATOM 3743 C C . GLU B 1 236 ? 18.452 32.814 68.863 1.00 19.29 236 GLU B C 1
ATOM 3744 O O . GLU B 1 236 ? 19.113 32.301 69.771 1.00 19.58 236 GLU B O 1
ATOM 3750 N N . ALA B 1 237 ? 17.818 33.982 68.987 1.00 19.32 237 ALA B N 1
ATOM 3751 C CA . ALA B 1 237 ? 17.775 34.759 70.221 1.00 19.61 237 ALA B CA 1
ATOM 3752 C C . ALA B 1 237 ? 17.158 33.936 71.361 1.00 19.47 237 ALA B C 1
ATOM 3753 O O . ALA B 1 237 ? 17.699 33.906 72.475 1.00 20.26 237 ALA B O 1
ATOM 3755 N N . PHE B 1 238 ? 16.047 33.255 71.075 1.00 18.67 238 PHE B N 1
ATOM 3756 C CA . PHE B 1 238 ? 15.405 32.388 72.044 1.00 18.35 238 PHE B CA 1
ATOM 3757 C C . PHE B 1 238 ? 16.404 31.314 72.509 1.00 19.22 238 PHE B C 1
ATOM 3758 O O . PHE B 1 238 ? 16.551 31.061 73.702 1.00 20.48 238 PHE B O 1
ATOM 3766 N N . LEU B 1 239 ? 17.114 30.713 71.562 1.00 19.67 239 LEU B N 1
ATOM 3767 C CA . LEU B 1 239 ? 18.024 29.617 71.894 1.00 20.65 239 LEU B CA 1
ATOM 3768 C C . LEU B 1 239 ? 19.224 30.072 72.736 1.00 22.68 239 LEU B C 1
ATOM 3769 O O . LEU B 1 239 ? 19.673 29.339 73.621 1.00 23.07 239 LEU B O 1
ATOM 3774 N N . LYS B 1 240 ? 19.677 31.301 72.502 1.00 24.10 240 LYS B N 1
ATOM 3775 C CA . LYS B 1 240 ? 20.819 31.871 73.227 1.00 26.66 240 LYS B CA 1
ATOM 3776 C C . LYS B 1 240 ? 20.397 32.493 74.568 1.00 27.01 240 LYS B C 1
ATOM 3777 O O . LYS B 1 240 ? 19.248 32.872 74.804 1.00 28.22 240 LYS B O 1
#

Foldseek 3Di:
DAQLLQALLLLLLLLLLVLLLVLLVPDDDDPQAQSVLLNVLSVVLNVLSVCRNPVRDWLLVNLPDPSLVSLLVSLQVNCVRCPHPVSLVVQCVVPDDLSNLSSVLSSLSNVQNSCSSNCSSVLSNVIRDRANLSSWDKAKWFWAAKDQDPPDHQKIWTWIQQDPDIFIAIFSPPPAGGGFIWIWTQANWDQPPRRIGRTYTFDAPVGGRRHWDDDRNHHTPPRDPRSRVVVRVRSVVSSD/DAQLLQFLLLLLLLLLLVLLLVLLVPDDDDDQAASPLLNVLSVVLNVLSVCRNPVRDWLLVNLPDVSLVSLLVSLQVNCVRCPHPCSLVSQQVPDDPVCNLSSVLSSLSNVQNSCSSNCSSVLSNVIRDRFNLSSWDKAKWFWAAKDADPQDGLKMWTWIQQDPDIWIAIFSANPAGGGFIWIWTQARWDQDRRRIGRTYTQDADVGGRRHWDDDRNHDTPPDDPRSSVVSSVRSVVSSD

B-factor: mean 21.98, std 6.92, range [12.22, 68.63]

Organism: Pyrococcus horikoshii (strain ATCC 700860 / DSM 12428 / JCM 9974 / NBRC 100139 / OT-3) (NCBI:txid70601)

Sequence (480 aa):
MWDTSKDYRLLVAEKSVELFIRTIEGAKFRGQWDKKRSIQLAKEMIPDIQALRYSYIDPEELVDTPQMKDLKEKAKGIIEALGGEDWHHKFLSQASREDREKVEEQVARIKFFLNTILNLDRRLKLGKINDPVIAVDIVVGEVMSVGKHPSADRLLVTNVNIGERAVTVVTNDLTVKEGNRVAVALLPPRNFFGIVSEGMFLGAGEGVLKNVKGEIGGLPKGIPLEALNETRNAVEAFLKMWDTSKDYRLLVAEKSVELFIRTIEGAKFRGQWDKKRSIQLAKEMIPDIQALRYSYIDPEELVDTPQMKDLKEKAKGIIEALGGEDWHHKFLSQASREDREKVEEQVARIKFFLNTILNLDRRLKLGKINDPVIAVDIVVGEVMSVGKHPSADRLLVTNVNIGERAVTVVTNDLTVKEGNRVAVALLPPRNFFGIVSEGMFLGAGEGVLKNVKGEIGGLPKGIPLEALNETRNAVEAFLK

Solvent-accessible surface area: 23409 Å² total; per-residue (Å²): 193,34,57,0,22,137,0,56,1,0,45,0,0,26,45,0,0,33,31,0,6,90,10,0,15,42,4,45,166,71,84,108,14,68,39,112,109,0,14,73,5,0,59,57,0,45,86,16,0,52,42,3,25,117,35,91,72,47,0,79,112,4,16,108,20,101,56,3,116,45,0,63,121,42,0,112,10,0,39,120,12,2,25,21,150,78,8,43,114,105,2,29,82,57,11,103,199,114,66,114,65,113,8,48,39,13,5,4,77,0,46,13,0,11,35,5,0,44,58,0,23,75,2,0,133,74,3,108,86,69,26,10,12,30,0,6,10,23,22,0,0,60,1,76,58,59,33,137,1,103,78,13,120,196,30,15,28,3,49,0,49,10,45,189,53,55,0,36,0,9,11,116,16,81,80,0,115,121,32,24,70,0,0,0,0,16,10,27,14,160,49,35,152,20,43,12,4,24,10,51,7,2,5,28,98,173,24,15,40,57,111,10,113,15,146,52,33,21,111,30,129,82,34,56,138,105,1,23,79,92,0,68,95,32,1,84,71,35,33,194,201,34,49,0,22,110,0,58,2,0,47,0,0,35,56,0,0,100,27,0,36,190,10,0,108,36,2,160,20,183,64,158,35,63,70,162,100,0,37,76,10,0,127,85,0,46,85,16,0,71,42,2,26,130,36,78,72,46,0,74,102,3,24,122,26,88,62,2,132,49,0,75,108,30,0,124,22,0,26,120,10,1,16,9,142,52,8,56,106,99,3,65,75,67,38,42,209,128,52,81,72,143,8,54,32,26,4,4,74,0,40,12,0,11,34,5,0,34,56,0,7,131,8,0,103,101,2,124,81,56,32,9,6,30,0,10,28,21,20,0,0,37,1,77,60,60,31,158,8,112,78,15,100,170,27,12,31,2,53,0,39,14,38,185,56,54,1,36,0,10,11,119,19,89,78,1,118,122,31,25,2,0,0,0,0,17,12,28,10,157,52,43,135,8,44,12,4,25,9,52,5,0,4,30,94,179,26,16,31,56,132,7,64,3,60,22,34,11,137,29,86,81,30,64,130,103,0,29,73,71,0,59,96,30,1,82,70,34,41,208

Nearest PDB structures (foldseek):
  2e8g-assembly2_B  TM=9.946E-01  e=2.618E-42  Pyrococcus hor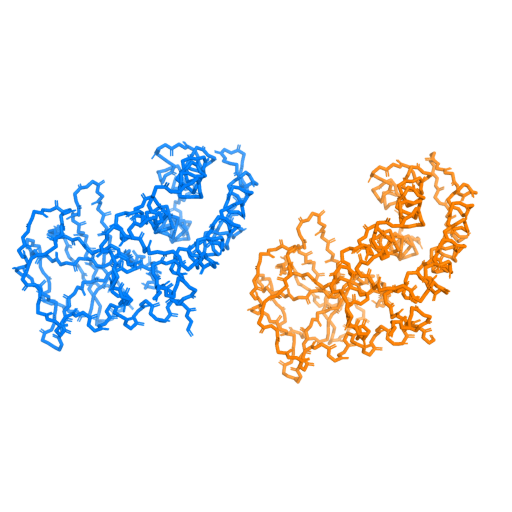ikoshii OT3
  4p72-assembly1_A  TM=7.700E-01  e=8.277E-05  Pseudomonas aeruginosa PAO1
  3bu2-assembly1_D  TM=7.651E-01  e=1.202E-03  Staphylococcus saprophyticus subsp. saprophyticus ATCC 15305 = NCTC 7292
  5lwe-assembly2_B  TM=3.857E-01  e=1.507E+00  Homo sapiens
  2e8g-assembly2_B  TM=1.004E+00  e=2.713E-44  Pyrococcus horikoshii OT3

Radius of gyration: 26.89 Å; Cα contacts (8 Å, |Δi|>4): 887; chains: 2; bounding box: 56×50×78 Å

CATH classification: 1.20.1440.150 (+1 more: 2.40.50.140)

InterPro domains:
  IPR002547 tRNA-binding domain [PF01588] (138-223)
  IPR002547 tRNA-binding domain [PS50886] (132-232)
  IPR012340 Nucleic acid-binding, OB-fold [G3DSA:2.40.50.140] (125-241)
  IPR012340 Nucleic acid-binding, OB-fold [SSF50249] (134-223)
  IPR041169 Alpha helical domain [PF18489] (1-127)